Protein AF-A0A7S0A2D9-F1 (afdb_monomer_lite)

Structure (mmCIF, N/CA/C/O backbone):
data_AF-A0A7S0A2D9-F1
#
_entry.id   AF-A0A7S0A2D9-F1
#
loop_
_atom_site.group_PDB
_atom_site.id
_atom_site.type_symbol
_atom_site.label_atom_id
_atom_site.label_alt_id
_atom_site.label_comp_id
_atom_site.label_asym_id
_atom_site.label_entity_id
_atom_site.label_seq_id
_atom_site.pdbx_PDB_ins_code
_atom_site.Cartn_x
_atom_site.Cartn_y
_atom_site.Cartn_z
_atom_site.occupancy
_atom_site.B_iso_or_equiv
_atom_site.auth_seq_id
_atom_site.auth_comp_id
_atom_site.auth_asym_id
_atom_site.auth_atom_id
_atom_site.pdbx_PDB_model_num
ATOM 1 N N . MET A 1 1 ? -9.830 28.538 -28.728 1.00 51.38 1 MET A N 1
ATOM 2 C CA . MET A 1 1 ? -8.438 29.056 -28.692 1.00 51.38 1 MET A CA 1
ATOM 3 C C . MET A 1 1 ? -7.432 28.242 -29.522 1.00 51.38 1 MET A C 1
ATOM 5 O O . MET A 1 1 ? -6.612 28.845 -30.195 1.00 51.38 1 MET A O 1
ATOM 9 N N . LYS A 1 2 ? -7.483 26.897 -29.546 1.00 51.38 2 LYS A N 1
ATOM 10 C CA . LYS A 1 2 ? -6.512 26.068 -30.304 1.00 51.38 2 LYS A CA 1
ATOM 11 C C . LYS A 1 2 ? -6.601 26.202 -31.841 1.00 51.38 2 LYS A C 1
ATOM 13 O O . LYS A 1 2 ? -5.569 26.161 -32.504 1.00 51.38 2 LYS A O 1
ATOM 18 N N . LEU A 1 3 ? -7.796 26.431 -32.403 1.00 51.38 3 LEU A N 1
ATOM 19 C CA . LEU A 1 3 ? -7.974 26.603 -33.857 1.00 51.38 3 LEU A CA 1
ATOM 20 C C . LEU A 1 3 ? -7.351 27.898 -34.403 1.00 51.38 3 LEU A C 1
ATOM 22 O O . LEU A 1 3 ? -6.743 27.871 -35.469 1.00 51.38 3 LEU A O 1
ATOM 26 N N . SER A 1 4 ? -7.456 29.019 -33.681 1.00 69.75 4 SER A N 1
ATOM 27 C CA . SER A 1 4 ? -6.929 30.304 -34.163 1.00 69.75 4 SER A CA 1
ATOM 28 C C . SER A 1 4 ? -5.400 30.325 -34.200 1.00 69.75 4 SER A C 1
ATOM 30 O O . SER A 1 4 ? -4.817 30.925 -35.101 1.00 69.75 4 SER A O 1
ATOM 32 N N . LEU A 1 5 ? -4.745 29.622 -33.271 1.00 70.69 5 LEU A N 1
ATOM 33 C CA . LEU A 1 5 ? -3.291 29.473 -33.253 1.00 70.69 5 LEU A CA 1
ATOM 34 C C . LEU A 1 5 ? -2.798 28.545 -34.376 1.00 70.69 5 LEU A C 1
ATOM 36 O O . LEU A 1 5 ? -1.844 28.883 -35.074 1.00 70.69 5 LEU A O 1
ATOM 40 N N . ALA A 1 6 ? -3.482 27.416 -34.602 1.00 66.06 6 ALA A N 1
ATOM 41 C CA . ALA A 1 6 ? -3.172 26.506 -35.706 1.00 66.06 6 ALA A CA 1
ATOM 42 C C . ALA A 1 6 ? -3.332 27.191 -37.075 1.00 66.06 6 ALA A C 1
ATOM 44 O O . ALA A 1 6 ? -2.471 27.050 -37.941 1.00 66.06 6 ALA A O 1
ATOM 45 N N . MET A 1 7 ? -4.386 27.995 -37.239 1.00 72.00 7 MET A N 1
ATOM 46 C CA . MET A 1 7 ? -4.641 28.755 -38.462 1.00 72.00 7 MET A CA 1
ATOM 47 C C . MET A 1 7 ? -3.570 29.824 -38.710 1.00 72.00 7 MET A C 1
ATOM 49 O O . MET A 1 7 ? -3.044 29.911 -39.817 1.00 72.00 7 MET A O 1
ATOM 53 N N . LYS A 1 8 ? -3.176 30.589 -37.680 1.00 77.69 8 LYS A N 1
ATOM 54 C CA . LYS A 1 8 ? -2.092 31.583 -37.789 1.00 77.69 8 LYS A CA 1
ATOM 55 C C . LYS A 1 8 ? -0.748 30.942 -38.146 1.00 77.69 8 LYS A C 1
ATOM 57 O O . LYS A 1 8 ? -0.042 31.454 -39.011 1.00 77.69 8 LYS A O 1
ATOM 62 N N . ASN A 1 9 ? -0.413 29.807 -37.530 1.00 76.44 9 ASN A N 1
ATOM 63 C CA . ASN A 1 9 ? 0.825 29.092 -37.841 1.00 76.44 9 ASN A CA 1
ATOM 64 C C . ASN A 1 9 ? 0.812 28.513 -39.260 1.00 76.44 9 ASN A C 1
ATOM 66 O O . ASN A 1 9 ? 1.823 28.608 -39.954 1.00 76.44 9 ASN A O 1
ATOM 70 N N . TYR A 1 10 ? -0.318 27.971 -39.724 1.00 76.12 10 TYR A N 1
ATOM 71 C CA . TYR A 1 10 ? -0.452 27.473 -41.095 1.00 76.12 10 TYR A CA 1
ATOM 72 C C . TYR A 1 10 ? -0.322 28.596 -42.135 1.00 76.12 10 TYR A C 1
ATOM 74 O O . TYR A 1 10 ? 0.451 28.457 -43.085 1.00 76.12 10 TYR A O 1
ATOM 82 N N . LEU A 1 11 ? -0.991 29.733 -41.906 1.00 79.62 11 LEU A N 1
ATOM 83 C CA . LEU A 1 11 ? -0.919 30.918 -42.768 1.00 79.62 11 LEU A CA 1
ATOM 84 C C . LEU A 1 11 ? 0.508 31.468 -42.907 1.00 79.62 11 LEU A C 1
ATOM 86 O O . LEU A 1 11 ? 0.890 31.898 -43.991 1.00 79.62 11 LEU A O 1
ATOM 90 N N . ARG A 1 12 ? 1.314 31.416 -41.838 1.00 78.38 12 ARG A N 1
ATOM 91 C CA . ARG A 1 12 ? 2.698 31.916 -41.846 1.00 78.38 12 ARG A CA 1
ATOM 92 C C . ARG A 1 12 ? 3.710 30.947 -42.467 1.00 78.38 12 ARG A C 1
ATOM 94 O O . ARG A 1 12 ? 4.744 31.397 -42.943 1.00 78.38 12 ARG A O 1
ATOM 101 N N . THR A 1 13 ? 3.453 29.639 -42.421 1.00 73.38 13 THR A N 1
ATOM 102 C CA . THR A 1 13 ? 4.455 28.620 -42.790 1.00 73.38 13 THR A CA 1
ATOM 103 C C . THR A 1 13 ? 4.197 27.971 -44.146 1.00 73.38 13 THR A C 1
ATOM 105 O O . THR A 1 13 ? 5.096 27.942 -44.979 1.00 73.38 13 THR A O 1
ATOM 108 N N . TRP A 1 14 ? 2.985 27.464 -44.391 1.00 69.69 14 TRP A N 1
ATOM 109 C CA . TRP A 1 14 ? 2.713 26.570 -45.527 1.00 69.69 14 TRP A CA 1
ATOM 110 C C . TRP A 1 14 ? 1.596 27.043 -46.458 1.00 69.69 14 TRP A C 1
ATOM 112 O O . TRP A 1 14 ? 1.458 26.503 -47.553 1.00 69.69 14 TRP A O 1
ATOM 122 N N . PHE A 1 15 ? 0.836 28.071 -46.079 1.00 76.50 15 PHE A N 1
ATOM 123 C CA . PHE A 1 15 ? -0.252 28.582 -46.912 1.00 76.50 15 PHE A CA 1
ATOM 124 C C . PHE A 1 15 ? 0.220 29.158 -48.251 1.00 76.50 15 PHE A C 1
ATOM 126 O O . PHE A 1 15 ? -0.354 28.817 -49.279 1.00 76.50 15 PHE A O 1
ATOM 133 N N . LEU A 1 16 ? 1.272 29.985 -48.266 1.00 75.06 16 LEU A N 1
ATOM 134 C CA . LEU A 1 16 ? 1.784 30.581 -49.508 1.00 75.06 16 LEU A CA 1
ATOM 135 C C . LEU A 1 16 ? 2.270 29.520 -50.519 1.00 75.06 16 LEU A C 1
ATOM 137 O O . LEU A 1 16 ? 1.824 29.575 -51.665 1.00 75.06 16 LEU A O 1
ATOM 141 N N . PRO A 1 17 ? 3.088 28.517 -50.126 1.00 68.25 17 PRO A N 1
ATOM 142 C CA . PRO A 1 17 ? 3.429 27.396 -51.004 1.00 68.25 17 PRO A CA 1
ATOM 143 C C . PRO A 1 17 ? 2.206 26.621 -51.506 1.00 68.25 17 PRO A C 1
ATOM 145 O O . PRO A 1 17 ? 2.132 26.281 -52.684 1.00 68.25 17 PRO A O 1
ATOM 148 N N . ASP A 1 18 ? 1.237 26.342 -50.630 1.00 67.38 18 ASP A N 1
ATOM 149 C CA . ASP A 1 18 ? 0.059 25.540 -50.974 1.00 67.38 18 ASP A CA 1
ATOM 150 C C . ASP A 1 18 ? -0.881 26.267 -51.934 1.00 67.38 18 ASP A C 1
ATOM 152 O O . ASP A 1 18 ? -1.387 25.666 -52.883 1.00 67.38 18 ASP A O 1
ATOM 156 N N . MET A 1 19 ? -1.089 27.561 -51.703 1.00 75.00 19 MET A N 1
ATOM 157 C CA . MET A 1 19 ? -1.889 28.420 -52.560 1.00 75.00 19 MET A CA 1
ATOM 158 C C . MET A 1 19 ? -1.232 28.565 -53.930 1.00 75.00 19 MET A C 1
ATOM 160 O O . MET A 1 19 ? -1.907 28.324 -54.923 1.00 75.00 19 MET A O 1
ATOM 164 N N . ALA A 1 20 ? 0.076 28.847 -53.986 1.00 69.88 20 ALA A N 1
ATOM 165 C CA . ALA A 1 20 ? 0.826 28.940 -55.241 1.00 69.88 20 ALA A CA 1
ATOM 166 C C . ALA A 1 20 ? 0.713 27.654 -56.076 1.00 69.88 20 ALA A C 1
ATOM 168 O O . ALA A 1 20 ? 0.587 27.683 -57.298 1.00 69.88 20 ALA A O 1
ATOM 169 N N . LEU A 1 21 ? 0.707 26.504 -55.407 1.00 65.75 21 LEU A N 1
ATOM 170 C CA . LEU A 1 21 ? 0.642 25.211 -56.065 1.00 65.75 21 LEU A CA 1
ATOM 171 C C . LEU A 1 21 ? -0.762 24.901 -56.603 1.00 65.75 21 LEU A C 1
ATOM 173 O O . LEU A 1 21 ? -0.900 24.390 -57.714 1.00 65.75 21 LEU A O 1
ATOM 177 N N . VAL A 1 22 ? -1.809 25.242 -55.846 1.00 71.81 22 VAL A N 1
ATOM 178 C CA . VAL A 1 22 ? -3.198 25.139 -56.316 1.00 71.81 22 VAL A CA 1
ATOM 179 C C . VAL A 1 22 ? -3.440 26.113 -57.468 1.00 71.81 22 VAL A C 1
ATOM 181 O O . VAL A 1 22 ? -4.000 25.709 -58.481 1.00 71.81 22 VAL A O 1
ATOM 184 N N . THR A 1 23 ? -2.967 27.358 -57.377 1.00 69.56 23 THR A N 1
ATOM 185 C CA . THR A 1 23 ? -3.112 28.333 -58.466 1.00 69.56 23 THR A CA 1
ATOM 186 C C . THR A 1 23 ? -2.388 27.879 -59.729 1.00 69.56 23 THR A C 1
ATOM 188 O O . THR A 1 23 ? -2.960 27.997 -60.804 1.00 69.56 23 THR A O 1
ATOM 191 N N . CYS A 1 24 ? -1.199 27.275 -59.621 1.00 63.91 24 CYS A N 1
ATOM 192 C CA . CYS A 1 24 ? -0.509 26.675 -60.766 1.00 63.91 24 CYS A CA 1
ATOM 193 C C . CYS A 1 24 ? -1.324 25.538 -61.406 1.00 63.91 24 CYS A C 1
ATOM 195 O O . CYS A 1 24 ? -1.458 25.500 -62.625 1.00 63.91 24 CYS A O 1
ATOM 197 N N . ASP A 1 25 ? -1.931 24.644 -60.618 1.00 62.19 25 ASP A N 1
ATOM 198 C CA . ASP A 1 25 ? -2.780 23.577 -61.169 1.00 62.19 25 ASP A CA 1
ATOM 199 C C . ASP A 1 25 ? -4.029 24.132 -61.880 1.00 62.19 25 ASP A C 1
ATOM 201 O O . ASP A 1 25 ? -4.354 23.693 -62.985 1.00 62.19 25 ASP A O 1
ATOM 205 N N . TRP A 1 26 ? -4.696 25.141 -61.314 1.00 67.81 26 TRP A N 1
ATOM 206 C CA . TRP A 1 26 ? -5.829 25.801 -61.974 1.00 67.81 26 TRP A CA 1
ATOM 207 C C . TRP A 1 26 ? -5.400 26.570 -63.230 1.00 67.81 26 TRP A C 1
ATOM 209 O O . TRP A 1 26 ? -6.086 26.498 -64.247 1.00 67.81 26 TRP A O 1
ATOM 219 N N . MET A 1 27 ? -4.235 27.226 -63.210 1.00 61.97 27 MET A N 1
ATOM 220 C CA . MET A 1 27 ? -3.659 27.879 -64.390 1.00 61.97 27 MET A CA 1
ATOM 221 C C . MET A 1 27 ? -3.319 26.866 -65.489 1.00 61.97 27 MET A C 1
ATOM 223 O O . MET A 1 27 ? -3.575 27.158 -66.655 1.00 61.97 27 MET A O 1
ATOM 227 N N . THR A 1 28 ? -2.834 25.658 -65.159 1.00 61.50 28 THR A N 1
ATOM 228 C CA . THR A 1 28 ? -2.649 24.584 -66.159 1.00 61.50 28 THR A CA 1
ATOM 229 C C . THR A 1 28 ? -3.964 24.077 -66.747 1.00 61.50 28 THR A C 1
ATOM 231 O O . THR A 1 28 ? -3.992 23.706 -67.916 1.00 61.50 28 THR A O 1
ATOM 234 N N . ALA A 1 29 ? -5.047 24.057 -65.964 1.00 62.94 29 ALA A N 1
ATOM 235 C CA . ALA A 1 29 ? -6.363 23.627 -66.435 1.00 62.94 29 ALA A CA 1
ATOM 236 C C . ALA A 1 29 ? -7.043 24.689 -67.320 1.00 62.94 29 ALA A C 1
ATOM 238 O O . ALA A 1 29 ? -7.790 24.338 -68.228 1.00 62.94 29 ALA A O 1
ATOM 239 N N . TRP A 1 30 ? -6.773 25.974 -67.065 1.00 64.81 30 TRP A N 1
ATOM 240 C CA . TRP A 1 30 ? -7.336 27.102 -67.815 1.00 64.81 30 TRP A CA 1
ATOM 241 C C . TRP A 1 30 ? -6.534 27.496 -69.063 1.00 64.81 30 TRP A C 1
ATOM 243 O O . TRP A 1 30 ? -7.117 27.978 -70.032 1.00 64.81 30 TRP A O 1
ATOM 253 N N . THR A 1 31 ? -5.212 27.296 -69.082 1.00 57.41 31 THR A N 1
ATOM 254 C CA . THR A 1 31 ? -4.383 27.623 -70.255 1.00 57.41 31 THR A CA 1
ATOM 255 C C . THR A 1 31 ? -4.416 26.496 -71.289 1.00 57.41 31 THR A C 1
ATOM 257 O O . THR A 1 31 ? -3.586 25.588 -71.310 1.00 57.41 31 THR A O 1
ATOM 260 N N . LEU A 1 32 ? -5.386 26.568 -72.202 1.00 55.56 32 LEU A N 1
ATOM 261 C CA . LEU A 1 32 ? -5.372 25.781 -73.431 1.00 55.56 32 LEU A CA 1
ATOM 262 C C . LEU A 1 32 ? -4.235 26.261 -74.366 1.00 55.56 32 LEU A C 1
ATOM 264 O O . LEU A 1 32 ? -4.293 27.334 -74.953 1.00 55.56 32 LEU A O 1
ATOM 268 N N . ARG A 1 33 ? -3.245 25.374 -74.535 1.00 54.00 33 ARG A N 1
ATOM 269 C CA . ARG A 1 33 ? -2.513 25.021 -75.775 1.00 54.00 33 ARG A CA 1
ATOM 270 C C . ARG A 1 33 ? -1.188 25.688 -76.207 1.00 54.00 33 ARG A C 1
ATOM 272 O O . ARG A 1 33 ? -0.444 24.958 -76.854 1.00 54.00 33 ARG A O 1
ATOM 279 N N . ASP A 1 34 ? -0.780 26.900 -75.815 1.00 50.78 34 ASP A N 1
ATOM 280 C CA . ASP A 1 34 ? 0.318 27.562 -76.580 1.00 50.78 34 ASP A CA 1
ATOM 281 C C . ASP A 1 34 ? 1.707 27.770 -75.938 1.00 50.78 34 ASP A C 1
ATOM 283 O O . ASP A 1 34 ? 2.624 28.206 -76.633 1.00 50.78 34 ASP A O 1
ATOM 287 N N . SER A 1 35 ? 1.975 27.384 -74.683 1.00 56.16 35 SER A N 1
ATOM 288 C CA . SER A 1 35 ? 3.351 27.480 -74.145 1.00 56.16 35 SER A CA 1
ATOM 289 C C . SER A 1 35 ? 3.836 26.215 -73.426 1.00 56.16 35 SER A C 1
ATOM 291 O O . SER A 1 35 ? 3.585 25.961 -72.248 1.00 56.16 35 SER A O 1
ATOM 293 N N . ARG A 1 36 ? 4.615 25.400 -74.155 1.00 55.72 36 ARG A N 1
ATOM 294 C CA . ARG A 1 36 ? 5.212 24.148 -73.645 1.00 55.72 36 ARG A CA 1
ATOM 295 C C . ARG A 1 36 ? 6.112 24.360 -72.414 1.00 55.72 36 ARG A C 1
ATOM 297 O O . ARG A 1 36 ? 6.131 23.497 -71.541 1.00 55.72 36 ARG A O 1
ATOM 304 N N . TRP A 1 37 ? 6.789 25.506 -72.302 1.00 54.91 37 TRP A N 1
ATOM 305 C CA . TRP A 1 37 ? 7.705 25.822 -71.194 1.00 54.91 37 TRP A CA 1
ATOM 306 C C . TRP A 1 37 ? 6.982 26.121 -69.867 1.00 54.91 37 TRP A C 1
ATOM 308 O O . TRP A 1 37 ? 7.445 25.702 -68.805 1.00 54.91 37 TRP A O 1
ATOM 318 N N . VAL A 1 38 ? 5.805 26.761 -69.910 1.00 56.94 38 VAL A N 1
ATOM 319 C CA . VAL A 1 38 ? 5.016 27.080 -68.705 1.00 56.94 38 VAL A CA 1
ATOM 320 C C . VAL A 1 38 ? 4.383 25.806 -68.130 1.00 56.94 38 VAL A C 1
ATOM 322 O O . VAL A 1 38 ? 4.429 25.572 -66.922 1.00 56.94 38 VAL A O 1
ATOM 325 N N . VAL A 1 39 ? 3.882 24.913 -68.992 1.00 59.97 39 VAL A N 1
ATOM 326 C CA . VAL A 1 39 ? 3.353 23.599 -68.578 1.00 59.97 39 VAL A CA 1
ATOM 327 C C . VAL A 1 39 ? 4.446 22.716 -67.949 1.00 59.97 39 VAL A C 1
ATOM 329 O O . VAL A 1 39 ? 4.166 21.969 -67.011 1.00 59.97 39 VAL A O 1
ATOM 332 N N . GLN A 1 40 ? 5.696 22.811 -68.417 1.00 57.78 40 GLN A N 1
ATOM 333 C CA . GLN A 1 40 ? 6.838 22.059 -67.876 1.00 57.78 40 GLN A CA 1
ATOM 334 C C . GLN A 1 40 ? 7.316 22.598 -66.517 1.00 57.78 40 GLN A C 1
ATOM 336 O O . GLN A 1 40 ? 7.466 21.812 -65.579 1.00 57.78 40 GLN A O 1
ATOM 341 N N . GLY A 1 41 ? 7.458 23.920 -66.358 1.00 57.59 41 GLY A N 1
ATOM 342 C CA . GLY A 1 41 ? 7.797 24.540 -65.067 1.00 57.59 41 GLY A CA 1
ATOM 343 C C . GLY A 1 41 ? 6.757 24.259 -63.971 1.00 57.59 41 GLY A C 1
ATOM 344 O O . GLY A 1 41 ? 7.106 23.989 -62.821 1.00 57.59 41 GLY A O 1
ATOM 345 N N . MET A 1 42 ? 5.470 24.203 -64.335 1.00 57.25 42 MET A N 1
ATOM 346 C CA . MET A 1 42 ? 4.386 23.871 -63.400 1.00 57.25 42 MET A CA 1
ATOM 347 C C . MET A 1 42 ? 4.338 22.376 -63.013 1.00 57.25 42 MET A C 1
ATOM 349 O O . MET A 1 42 ? 3.874 22.041 -61.922 1.00 57.25 42 MET A O 1
ATOM 353 N N . ARG A 1 43 ? 4.877 21.454 -63.829 1.00 60.12 43 ARG A N 1
ATOM 354 C CA . ARG A 1 43 ? 5.031 20.030 -63.453 1.00 60.12 43 ARG A CA 1
ATOM 355 C C . ARG A 1 43 ? 6.150 19.813 -62.433 1.00 60.12 43 ARG A C 1
ATOM 357 O O . ARG A 1 43 ? 5.979 18.986 -61.540 1.00 60.12 43 ARG A O 1
ATOM 364 N N . VAL A 1 44 ? 7.231 20.595 -62.494 1.00 59.50 44 VAL A N 1
ATOM 365 C CA . VAL A 1 44 ? 8.301 20.592 -61.475 1.00 59.50 44 VAL A CA 1
ATOM 366 C C . VAL A 1 44 ? 7.759 21.025 -60.105 1.00 59.50 44 VAL A C 1
ATOM 368 O O . VAL A 1 44 ? 8.128 20.436 -59.090 1.00 59.50 44 VAL A O 1
ATOM 371 N N . MET A 1 45 ? 6.782 21.941 -60.045 1.00 58.47 45 MET A N 1
ATOM 372 C CA . MET A 1 45 ? 6.099 22.272 -58.782 1.00 58.47 45 MET A CA 1
ATOM 373 C C . MET A 1 45 ? 5.350 21.082 -58.154 1.00 58.47 45 MET A C 1
ATOM 375 O O . MET A 1 45 ? 5.165 21.052 -56.939 1.00 58.47 45 MET A O 1
ATOM 379 N N . ARG A 1 46 ? 4.980 20.037 -58.909 1.00 62.81 46 ARG A N 1
ATOM 380 C CA . ARG A 1 46 ? 4.393 18.814 -58.324 1.00 62.81 46 ARG A CA 1
ATOM 381 C C . ARG A 1 46 ? 5.412 18.002 -57.517 1.00 62.81 46 ARG A C 1
ATOM 383 O O . ARG A 1 46 ? 5.007 17.301 -56.594 1.00 62.81 46 ARG A O 1
ATOM 390 N N . LEU A 1 47 ? 6.715 18.159 -57.762 1.00 61.16 47 LEU A N 1
ATOM 391 C CA . LEU A 1 47 ? 7.768 17.579 -56.916 1.00 61.16 47 LEU A CA 1
ATOM 392 C C . LEU A 1 47 ? 7.820 18.250 -55.531 1.00 61.16 47 LEU A C 1
ATOM 394 O O . LEU A 1 47 ? 8.086 17.580 -54.532 1.00 61.16 47 LEU A O 1
ATOM 398 N N . VAL A 1 48 ? 7.438 19.532 -55.439 1.00 64.19 48 VAL A N 1
ATOM 399 C CA . VAL A 1 48 ? 7.272 20.253 -54.161 1.00 64.19 48 VAL A CA 1
ATOM 400 C C . VAL A 1 48 ? 6.129 19.651 -53.330 1.00 64.19 48 VAL A C 1
ATOM 402 O O . VAL A 1 48 ? 6.241 19.576 -52.103 1.00 64.19 48 VAL A O 1
ATOM 405 N N . ARG A 1 49 ? 5.071 19.107 -53.967 1.00 64.19 49 ARG A N 1
ATOM 406 C CA . ARG A 1 49 ? 4.071 18.285 -53.248 1.00 64.19 49 ARG A CA 1
ATOM 407 C C . ARG A 1 49 ? 4.720 17.062 -52.606 1.00 64.19 49 ARG A C 1
ATOM 409 O O . ARG A 1 49 ? 4.400 16.770 -51.460 1.00 64.19 49 ARG A O 1
ATOM 416 N N . GLY A 1 50 ? 5.624 16.375 -53.308 1.00 65.19 50 GLY A N 1
ATOM 417 C CA . GLY A 1 50 ? 6.365 15.225 -52.776 1.00 65.19 50 GLY A CA 1
ATOM 418 C C . GLY A 1 50 ? 7.134 15.576 -51.500 1.00 65.19 50 GLY A C 1
ATOM 419 O O . GLY A 1 50 ? 6.932 14.937 -50.470 1.00 65.19 50 GLY A O 1
ATOM 420 N N . GLY A 1 51 ? 7.899 16.673 -51.524 1.00 66.00 51 GLY A N 1
ATOM 421 C CA . GLY A 1 51 ? 8.607 17.188 -50.345 1.00 66.00 51 GLY A CA 1
ATOM 422 C C . GLY A 1 51 ? 7.677 17.526 -49.169 1.00 66.00 51 GLY A C 1
ATOM 423 O O . GLY A 1 51 ? 7.961 17.169 -48.025 1.00 66.00 51 GLY A O 1
ATOM 424 N N . ARG A 1 52 ? 6.504 18.125 -49.431 1.00 68.31 52 ARG A N 1
ATOM 425 C CA . ARG A 1 52 ? 5.476 18.372 -48.399 1.00 68.31 52 ARG A CA 1
ATOM 426 C C . ARG A 1 52 ? 4.945 17.077 -47.782 1.00 68.31 52 ARG A C 1
ATOM 428 O O . ARG A 1 52 ? 4.731 17.023 -46.569 1.00 68.31 52 ARG A O 1
ATOM 435 N N . GLN A 1 53 ? 4.700 16.045 -48.590 1.00 69.00 53 GLN A N 1
ATOM 436 C CA . GLN A 1 53 ? 4.226 14.764 -48.066 1.00 69.00 53 GLN A CA 1
ATOM 437 C C . GLN A 1 53 ? 5.295 14.092 -47.202 1.00 69.00 53 GLN A C 1
ATOM 439 O O . GLN A 1 53 ? 4.945 13.551 -46.161 1.00 69.00 53 GLN A O 1
ATOM 444 N N . VAL A 1 54 ? 6.583 14.218 -47.541 1.00 67.25 54 VAL A N 1
ATOM 445 C CA . VAL A 1 54 ? 7.689 13.740 -46.691 1.00 67.25 54 VAL A CA 1
ATOM 446 C C . VAL A 1 54 ? 7.692 14.448 -45.332 1.00 67.25 54 VAL A C 1
ATOM 448 O O . VAL A 1 54 ? 7.770 13.783 -44.303 1.00 67.25 54 VAL A O 1
ATOM 451 N N . VAL A 1 55 ? 7.507 15.774 -45.291 1.00 71.19 55 VAL A N 1
ATOM 452 C CA . VAL A 1 55 ? 7.406 16.530 -44.023 1.00 71.19 55 VAL A CA 1
ATOM 453 C C . VAL A 1 55 ? 6.191 16.085 -43.198 1.00 71.19 55 VAL A C 1
ATOM 455 O O . VAL A 1 55 ? 6.289 15.901 -41.984 1.00 71.19 55 VAL A O 1
ATOM 458 N N . ARG A 1 56 ? 5.038 15.853 -43.836 1.00 72.00 56 ARG A N 1
ATOM 459 C CA . ARG A 1 56 ? 3.842 15.331 -43.154 1.00 72.00 56 ARG A CA 1
ATOM 460 C C . ARG A 1 56 ? 4.060 13.922 -42.617 1.00 72.00 56 ARG A C 1
ATOM 462 O O . ARG A 1 56 ? 3.763 13.681 -41.449 1.00 72.00 56 ARG A O 1
ATOM 469 N N . VAL A 1 57 ? 4.611 13.021 -43.428 1.00 72.00 57 VAL A N 1
ATOM 470 C CA . VAL A 1 57 ? 4.975 11.659 -43.018 1.00 72.00 57 VAL A CA 1
ATOM 471 C C . VAL A 1 57 ? 5.939 11.715 -41.839 1.00 72.00 57 VAL A C 1
ATOM 473 O O . VAL A 1 57 ? 5.709 11.032 -40.850 1.00 72.00 57 VAL A O 1
ATOM 476 N N . TRP A 1 58 ? 6.928 12.607 -41.861 1.00 73.88 58 TRP A N 1
ATOM 477 C CA . TRP A 1 58 ? 7.840 12.807 -40.739 1.00 73.88 58 TRP A CA 1
ATOM 478 C C . TRP A 1 58 ? 7.104 13.219 -39.453 1.00 73.88 58 TRP A C 1
ATOM 480 O O . TRP A 1 58 ? 7.311 12.608 -38.405 1.00 73.88 58 TRP A O 1
ATOM 490 N N . THR A 1 59 ? 6.163 14.170 -39.515 1.00 74.44 59 THR A N 1
ATOM 491 C CA . THR A 1 59 ? 5.351 14.537 -38.334 1.00 74.44 59 THR A CA 1
ATOM 492 C C . THR A 1 59 ? 4.431 13.411 -37.847 1.00 74.44 59 THR A C 1
ATOM 494 O O . THR A 1 59 ? 4.180 13.299 -36.646 1.00 74.44 59 THR A O 1
ATOM 497 N N . LEU A 1 60 ? 3.934 12.562 -38.751 1.00 75.19 60 LEU A N 1
ATOM 498 C CA . LEU A 1 60 ? 3.128 11.387 -38.410 1.00 75.19 60 LEU A CA 1
ATOM 499 C C . LEU A 1 60 ? 3.982 10.299 -37.755 1.00 75.19 60 LEU A C 1
ATOM 501 O O . LEU A 1 60 ? 3.561 9.725 -36.756 1.00 75.19 60 LEU A O 1
ATOM 505 N N . VAL A 1 61 ? 5.201 10.077 -38.252 1.00 76.31 61 VAL A N 1
ATOM 506 C CA . VAL A 1 61 ? 6.181 9.159 -37.660 1.00 76.31 61 VAL A CA 1
ATOM 507 C C . VAL A 1 61 ? 6.533 9.596 -36.238 1.00 76.31 61 VAL A C 1
ATOM 509 O O . VAL A 1 61 ? 6.527 8.759 -35.343 1.00 76.31 61 VAL A O 1
ATOM 512 N N . GLN A 1 62 ? 6.748 10.892 -35.982 1.00 76.56 62 GLN A N 1
ATOM 513 C CA . GLN A 1 62 ? 7.000 11.390 -34.618 1.00 76.56 62 GLN A CA 1
ATOM 514 C C . GLN A 1 62 ? 5.831 11.102 -33.664 1.00 76.56 62 GLN A C 1
ATOM 516 O O . GLN A 1 62 ? 6.040 10.681 -32.528 1.00 76.56 62 GLN A O 1
ATOM 521 N N . LYS A 1 63 ? 4.587 11.256 -34.131 1.00 74.81 63 LYS A N 1
ATOM 522 C CA . LYS A 1 63 ? 3.397 10.913 -33.337 1.00 74.81 63 LYS A CA 1
ATOM 523 C C . LYS A 1 63 ? 3.266 9.406 -33.110 1.00 74.81 63 LYS A C 1
ATOM 525 O O . LYS A 1 63 ? 2.987 8.989 -31.993 1.00 74.81 63 LYS A O 1
ATOM 530 N N . ALA A 1 64 ? 3.498 8.591 -34.139 1.00 69.75 64 ALA A N 1
ATOM 531 C CA . ALA A 1 64 ? 3.483 7.134 -34.027 1.00 69.75 64 ALA A CA 1
ATOM 532 C C . ALA A 1 64 ? 4.557 6.629 -33.050 1.00 69.75 64 ALA A C 1
ATOM 534 O O . ALA A 1 64 ? 4.282 5.749 -32.240 1.00 69.75 64 ALA A O 1
ATOM 535 N N . ARG A 1 65 ? 5.748 7.243 -33.055 1.00 75.38 65 ARG A N 1
ATOM 536 C CA . ARG A 1 65 ? 6.828 6.926 -32.113 1.00 75.38 65 ARG A CA 1
ATOM 537 C C . ARG A 1 65 ? 6.449 7.187 -30.654 1.00 75.38 65 ARG A C 1
ATOM 539 O O . ARG A 1 65 ? 6.863 6.436 -29.787 1.00 75.38 65 ARG A O 1
ATOM 546 N N . LEU A 1 66 ? 5.644 8.210 -30.378 1.00 71.50 66 LEU A N 1
ATOM 547 C CA . LEU A 1 66 ? 5.159 8.481 -29.020 1.00 71.50 66 LEU A CA 1
ATOM 548 C C . LEU A 1 66 ? 4.078 7.487 -28.565 1.00 71.50 66 LEU A C 1
ATOM 550 O O . LEU A 1 66 ? 3.944 7.239 -27.371 1.00 71.50 66 LEU A O 1
ATOM 554 N N . MET A 1 67 ? 3.308 6.923 -29.500 1.00 70.06 67 MET A N 1
ATOM 555 C CA . MET A 1 67 ? 2.250 5.952 -29.191 1.00 70.06 67 MET A CA 1
ATOM 556 C C . MET A 1 67 ? 2.783 4.523 -29.034 1.00 70.06 67 MET A C 1
ATOM 558 O O . MET A 1 67 ? 2.229 3.738 -28.269 1.00 70.06 67 MET A O 1
ATOM 562 N N . ILE A 1 68 ? 3.851 4.172 -29.751 1.00 73.62 68 ILE A N 1
ATOM 563 C CA . ILE A 1 68 ? 4.384 2.810 -29.784 1.00 73.62 68 ILE A CA 1
ATOM 564 C C . ILE A 1 68 ? 5.581 2.717 -28.845 1.00 73.62 68 ILE A C 1
ATOM 566 O O . ILE A 1 68 ? 6.638 3.248 -29.138 1.00 73.62 68 ILE A O 1
ATOM 570 N N . GLN A 1 69 ? 5.439 2.003 -27.729 1.00 63.97 69 GLN A N 1
ATOM 571 C CA . GLN A 1 69 ? 6.507 1.885 -26.724 1.00 63.97 69 GLN A CA 1
ATOM 572 C C . GLN A 1 69 ? 7.576 0.831 -27.074 1.00 63.97 69 GLN A C 1
ATOM 574 O O . GLN A 1 69 ? 8.646 0.782 -26.461 1.00 63.97 69 GLN A O 1
ATOM 579 N N . MET A 1 70 ? 7.305 -0.047 -28.048 1.00 71.44 70 MET A N 1
ATOM 580 C CA . MET A 1 70 ? 8.216 -1.136 -28.401 1.00 71.44 70 MET A CA 1
ATOM 581 C C . MET A 1 70 ? 9.409 -0.641 -29.223 1.00 71.44 70 MET A C 1
ATOM 583 O O . MET A 1 70 ? 9.288 -0.290 -30.396 1.00 71.44 70 MET A O 1
ATOM 587 N N . LYS A 1 71 ? 10.605 -0.731 -28.635 1.00 68.31 71 LYS A N 1
ATOM 588 C CA . LYS A 1 71 ? 11.863 -0.273 -29.249 1.00 68.31 71 LYS A CA 1
ATOM 589 C C . LYS A 1 71 ? 12.223 -0.996 -30.557 1.00 68.31 71 LYS A C 1
ATOM 591 O O . LYS A 1 71 ? 12.825 -0.380 -31.430 1.00 68.31 71 LYS A O 1
ATOM 596 N N . ALA A 1 72 ? 11.850 -2.270 -30.709 1.00 69.62 72 ALA A N 1
ATOM 597 C CA . ALA A 1 72 ? 12.070 -3.027 -31.947 1.00 69.62 72 ALA A CA 1
ATOM 598 C C . ALA A 1 72 ? 11.254 -2.462 -33.123 1.00 69.62 72 ALA A C 1
ATOM 600 O O . ALA A 1 72 ? 11.736 -2.421 -34.251 1.00 69.62 72 ALA A O 1
ATOM 601 N N . PHE A 1 73 ? 10.049 -1.957 -32.849 1.00 76.00 73 PHE A N 1
ATOM 602 C CA . PHE A 1 73 ? 9.192 -1.366 -33.871 1.00 76.00 73 PHE A CA 1
ATOM 603 C C . PHE A 1 73 ? 9.751 -0.035 -34.384 1.00 76.00 73 PHE A C 1
ATOM 605 O O . PHE A 1 73 ? 9.681 0.239 -35.578 1.00 76.00 73 PHE A O 1
ATOM 612 N N . HIS A 1 74 ? 10.382 0.765 -33.516 1.00 76.56 74 HIS A N 1
ATOM 613 C CA . HIS A 1 74 ? 11.074 1.983 -33.949 1.00 76.56 74 HIS A CA 1
ATOM 614 C C . HIS A 1 74 ? 12.192 1.694 -34.956 1.00 76.56 74 HIS A C 1
ATOM 616 O O . HIS A 1 74 ? 12.288 2.397 -35.954 1.00 76.56 74 HIS A O 1
ATOM 622 N N . LEU A 1 75 ? 12.981 0.632 -34.747 1.00 77.69 75 LEU A N 1
ATOM 623 C CA . LEU A 1 75 ? 14.047 0.246 -35.678 1.00 77.69 75 LEU A CA 1
ATOM 624 C C . LEU A 1 75 ? 13.488 -0.108 -37.067 1.00 77.69 75 LEU A C 1
ATOM 626 O O . LEU A 1 75 ? 14.017 0.339 -38.082 1.00 77.69 75 LEU A O 1
ATOM 630 N N . VAL A 1 76 ? 12.390 -0.870 -37.115 1.00 80.88 76 VAL A N 1
ATOM 631 C CA . VAL A 1 76 ? 11.721 -1.229 -38.377 1.00 80.88 76 VAL A CA 1
ATOM 632 C C . VAL A 1 76 ? 11.148 0.009 -39.069 1.00 80.88 76 VAL A C 1
ATOM 634 O O . VAL A 1 76 ? 11.300 0.153 -40.280 1.00 80.88 76 VAL A O 1
ATOM 637 N N . MET A 1 77 ? 10.533 0.929 -38.316 1.00 80.50 77 MET A N 1
ATOM 638 C CA . MET A 1 77 ? 10.037 2.196 -38.864 1.00 80.50 77 MET A CA 1
ATOM 639 C C . MET A 1 77 ? 11.155 3.046 -39.474 1.00 80.50 77 MET A C 1
ATOM 641 O O . MET A 1 77 ? 10.947 3.649 -40.526 1.00 80.50 77 MET A O 1
ATOM 645 N N . ASP A 1 78 ? 12.323 3.092 -38.834 1.00 77.50 78 ASP A N 1
ATOM 646 C CA . ASP A 1 78 ? 13.463 3.883 -39.300 1.00 77.50 78 ASP A CA 1
ATOM 647 C C . ASP A 1 78 ? 14.028 3.327 -40.610 1.00 77.50 78 ASP A C 1
ATOM 649 O O . ASP A 1 78 ? 14.258 4.089 -41.550 1.00 77.50 78 ASP A O 1
ATOM 653 N N . ILE A 1 79 ? 14.152 2.000 -40.714 1.00 82.31 79 ILE A N 1
ATOM 654 C CA . ILE A 1 79 ? 14.554 1.323 -41.955 1.00 82.31 79 ILE A CA 1
ATOM 655 C C . ILE A 1 79 ? 13.508 1.540 -43.060 1.00 82.31 79 ILE A C 1
ATOM 657 O O . ILE A 1 79 ? 13.862 1.886 -44.186 1.00 82.31 79 ILE A O 1
ATOM 661 N N . ALA A 1 80 ? 12.216 1.386 -42.757 1.00 82.19 80 ALA A N 1
ATOM 662 C CA . ALA A 1 80 ? 11.149 1.562 -43.741 1.00 82.19 80 ALA A CA 1
ATOM 663 C C . ALA A 1 80 ? 11.078 3.004 -44.275 1.00 82.19 80 ALA A C 1
ATOM 665 O O . ALA A 1 80 ? 10.924 3.214 -45.478 1.00 82.19 80 ALA A O 1
ATOM 666 N N . LEU A 1 81 ? 11.233 4.005 -43.401 1.00 82.31 81 LEU A N 1
ATOM 667 C CA . LEU A 1 81 ? 11.271 5.411 -43.805 1.00 82.31 81 LEU A CA 1
ATOM 668 C C . LEU A 1 81 ? 12.486 5.703 -44.693 1.00 82.31 81 LEU A C 1
ATOM 670 O O . LEU A 1 81 ? 12.352 6.401 -45.696 1.00 82.31 81 LEU A O 1
ATOM 674 N N . LEU A 1 82 ? 13.650 5.148 -44.350 1.00 81.94 82 LEU A N 1
ATOM 675 C CA . LEU A 1 82 ? 14.869 5.282 -45.142 1.00 81.94 82 LEU A CA 1
ATOM 676 C C . LEU A 1 82 ? 14.691 4.706 -46.556 1.00 81.94 82 LEU A C 1
ATOM 678 O O . LEU A 1 82 ? 15.004 5.386 -47.532 1.00 81.94 82 LEU A O 1
ATOM 682 N N . LEU A 1 83 ? 14.101 3.511 -46.680 1.00 82.56 83 LEU A N 1
ATOM 683 C CA . LEU A 1 83 ? 13.778 2.892 -47.973 1.00 82.56 83 LEU A CA 1
ATOM 684 C C . LEU A 1 83 ? 12.793 3.734 -48.796 1.00 82.56 83 LEU A C 1
ATOM 686 O O . LEU A 1 83 ? 12.994 3.919 -49.995 1.00 82.56 83 LEU A O 1
ATOM 690 N N . LEU A 1 84 ? 11.759 4.299 -48.166 1.00 81.88 84 LEU A N 1
ATOM 691 C CA . LEU A 1 84 ? 10.797 5.173 -48.847 1.00 81.88 84 LEU A CA 1
ATOM 692 C C . LEU A 1 84 ? 11.444 6.457 -49.379 1.00 81.88 84 LEU A C 1
ATOM 694 O O . LEU A 1 84 ? 11.125 6.888 -50.487 1.00 81.88 84 LEU A O 1
ATOM 698 N N . VAL A 1 85 ? 12.366 7.058 -48.620 1.00 80.88 85 VAL A N 1
ATOM 699 C CA . VAL A 1 85 ? 13.123 8.235 -49.073 1.00 80.88 85 VAL A CA 1
ATOM 700 C C . VAL A 1 85 ? 14.003 7.881 -50.273 1.00 80.88 85 VAL A C 1
ATOM 702 O O . VAL A 1 85 ? 14.020 8.632 -51.245 1.00 80.88 85 VAL A O 1
ATOM 705 N N . ILE A 1 86 ? 14.677 6.728 -50.253 1.00 83.69 86 ILE A N 1
ATOM 706 C CA . ILE A 1 86 ? 15.508 6.254 -51.373 1.00 83.69 86 ILE A CA 1
ATOM 707 C C . ILE A 1 86 ? 14.668 6.027 -52.630 1.00 83.69 86 ILE A C 1
ATOM 709 O O . ILE A 1 86 ? 15.046 6.481 -53.709 1.00 83.69 86 ILE A O 1
ATOM 713 N N . LEU A 1 87 ? 13.519 5.358 -52.504 1.00 84.62 87 LEU A N 1
ATOM 714 C CA . LEU A 1 87 ? 12.601 5.138 -53.624 1.00 84.62 87 LEU A CA 1
ATOM 715 C C . LEU A 1 87 ? 12.100 6.463 -54.204 1.00 84.62 87 LEU A C 1
ATOM 717 O O . LEU A 1 87 ? 12.046 6.627 -55.422 1.00 84.62 87 LEU A O 1
ATOM 721 N N . TRP A 1 88 ? 11.778 7.430 -53.342 1.00 83.94 88 TRP A N 1
ATOM 722 C CA . TRP A 1 88 ? 11.346 8.752 -53.780 1.00 83.94 88 TRP A CA 1
ATOM 723 C C . TRP A 1 88 ? 12.455 9.506 -54.523 1.00 83.94 88 TRP A C 1
ATOM 725 O O . TRP A 1 88 ? 12.203 10.041 -55.598 1.00 83.94 88 TRP A O 1
ATOM 735 N N . VAL A 1 89 ? 13.686 9.511 -54.006 1.00 84.75 89 VAL A N 1
ATOM 736 C CA . VAL A 1 89 ? 14.821 10.177 -54.668 1.00 84.75 89 VAL A CA 1
ATOM 737 C C . VAL A 1 89 ? 15.128 9.537 -56.021 1.00 84.75 89 VAL A C 1
ATOM 739 O O . VAL A 1 89 ? 15.249 10.260 -57.007 1.00 84.75 89 VAL A O 1
ATOM 742 N N . ASN A 1 90 ? 15.157 8.203 -56.106 1.00 88.25 90 ASN A N 1
ATOM 743 C CA . ASN A 1 90 ? 15.326 7.495 -57.380 1.00 88.25 90 ASN A CA 1
ATOM 744 C C . ASN A 1 90 ? 14.203 7.810 -58.372 1.00 88.25 90 ASN A C 1
ATOM 746 O O . ASN A 1 90 ? 14.464 8.001 -59.556 1.00 88.25 90 ASN A O 1
ATOM 750 N N . HIS A 1 91 ? 12.960 7.945 -57.901 1.00 87.94 91 HIS A N 1
ATOM 751 C CA . HIS A 1 91 ? 11.851 8.386 -58.743 1.00 87.94 91 HIS A CA 1
ATOM 752 C C . HIS A 1 91 ? 12.073 9.808 -59.294 1.00 87.94 91 HIS A C 1
ATOM 754 O O . HIS A 1 91 ? 11.837 10.052 -60.476 1.00 87.94 91 HIS A O 1
ATOM 760 N N . VAL A 1 92 ? 12.572 10.746 -58.482 1.00 84.81 92 VAL A N 1
ATOM 761 C CA . VAL A 1 92 ? 12.894 12.106 -58.952 1.00 84.81 92 VAL A CA 1
ATOM 762 C C . VAL A 1 92 ? 14.033 12.088 -59.976 1.00 84.81 92 VAL A C 1
ATOM 764 O O . VAL A 1 92 ? 13.909 12.721 -61.026 1.00 84.81 92 VAL A O 1
ATOM 767 N N . VAL A 1 93 ? 15.108 11.343 -59.703 1.00 89.88 93 VAL A N 1
ATOM 768 C CA . VAL A 1 93 ? 16.263 11.212 -60.607 1.00 89.88 93 VAL A CA 1
ATOM 769 C C . VAL A 1 93 ? 15.856 10.556 -61.930 1.00 89.88 93 VAL A C 1
ATOM 771 O O . VAL A 1 93 ? 16.192 11.072 -62.993 1.00 89.88 93 VAL A O 1
ATOM 774 N N . CYS A 1 94 ? 15.048 9.491 -61.899 1.00 90.44 94 CYS A N 1
ATOM 775 C CA . CYS A 1 94 ? 14.586 8.828 -63.122 1.00 90.44 94 CYS A CA 1
ATOM 776 C C . CYS A 1 94 ? 13.685 9.729 -63.976 1.00 90.44 94 CYS A C 1
ATOM 778 O O . CYS A 1 94 ? 13.818 9.766 -65.197 1.00 90.44 94 CYS A O 1
ATOM 780 N N . CYS A 1 95 ? 12.810 10.522 -63.348 1.00 87.44 95 CYS A N 1
ATOM 781 C CA . CYS A 1 95 ? 11.958 11.468 -64.065 1.00 87.44 95 CYS A CA 1
ATOM 782 C C . CYS A 1 95 ? 12.781 12.600 -64.693 1.00 87.44 95 CYS A C 1
ATOM 784 O O . CYS A 1 95 ? 12.441 13.070 -65.781 1.00 87.44 95 CYS A O 1
ATOM 786 N N . GLY A 1 96 ? 13.854 13.036 -64.024 1.00 87.19 96 GLY A N 1
ATOM 787 C CA . GLY A 1 96 ? 14.818 13.991 -64.569 1.00 87.19 96 GLY A CA 1
ATOM 788 C C . GLY A 1 96 ? 15.543 13.430 -65.791 1.00 87.19 96 GLY A C 1
ATOM 789 O O . GLY A 1 96 ? 15.528 14.069 -66.841 1.00 87.19 96 GLY A O 1
ATOM 790 N N . TRP A 1 97 ? 16.072 12.208 -65.683 1.00 91.44 97 TRP A N 1
ATOM 791 C CA . TRP A 1 97 ? 16.739 11.494 -66.777 1.00 91.44 97 TRP A CA 1
ATOM 792 C C . TRP A 1 97 ? 15.854 11.336 -68.020 1.00 91.44 97 TRP A C 1
ATOM 794 O O . TRP A 1 97 ? 16.243 11.707 -69.129 1.00 91.44 97 TRP A O 1
ATOM 804 N N . TYR A 1 98 ? 14.614 10.883 -67.825 1.00 87.56 98 TYR A N 1
ATOM 805 C CA . TYR A 1 98 ? 13.629 10.768 -68.900 1.00 87.56 98 TYR A CA 1
ATOM 806 C C . TYR A 1 98 ? 13.273 12.122 -69.526 1.00 87.56 98 TYR A C 1
ATOM 808 O O . TYR A 1 98 ? 13.143 12.247 -70.744 1.00 87.56 98 TYR A O 1
ATOM 816 N N . SER A 1 99 ? 13.138 13.167 -68.705 1.00 84.75 99 SER A N 1
ATOM 817 C CA . SER A 1 99 ? 12.796 14.504 -69.201 1.00 84.75 99 SER A CA 1
ATOM 818 C C . SER A 1 99 ? 13.906 15.107 -70.063 1.00 84.75 99 SER A C 1
ATOM 820 O O . SER A 1 99 ? 13.600 15.764 -71.058 1.00 84.75 99 SER A O 1
ATOM 822 N N . ILE A 1 100 ? 15.172 14.874 -69.705 1.00 86.56 100 ILE A N 1
ATOM 823 C CA . ILE A 1 100 ? 16.332 15.339 -70.472 1.00 86.56 100 ILE A CA 1
ATOM 824 C C . ILE A 1 100 ? 16.339 14.678 -71.853 1.00 86.56 100 ILE A C 1
ATOM 826 O O . ILE A 1 100 ? 16.259 15.393 -72.849 1.00 86.56 100 ILE A O 1
ATOM 830 N N . GLY A 1 101 ? 16.293 13.343 -71.915 1.00 84.69 101 GLY A N 1
ATOM 831 C CA . GLY A 1 101 ? 16.351 12.607 -73.186 1.00 84.69 101 GLY A CA 1
ATOM 832 C C . GLY A 1 101 ? 15.152 12.838 -74.117 1.00 84.69 101 GLY A C 1
ATOM 833 O O . GLY A 1 101 ? 15.269 12.671 -75.331 1.00 84.69 101 GLY A O 1
ATOM 834 N N . ARG A 1 102 ? 13.985 13.231 -73.576 1.00 83.88 102 ARG A N 1
ATOM 835 C CA . ARG A 1 102 ? 12.754 13.434 -74.365 1.00 83.88 102 ARG A CA 1
ATOM 836 C C . ARG A 1 102 ? 12.545 14.865 -74.856 1.00 83.88 102 ARG A C 1
ATOM 838 O O . ARG A 1 102 ? 11.913 15.053 -75.896 1.00 83.88 102 ARG A O 1
ATOM 845 N N . TYR A 1 103 ? 12.968 15.870 -74.088 1.00 79.69 103 TYR A N 1
ATOM 846 C CA . TYR A 1 103 ? 12.568 17.264 -74.330 1.00 79.69 103 TYR A CA 1
ATOM 847 C C . TYR A 1 103 ? 13.723 18.222 -74.614 1.00 79.69 103 TYR A C 1
ATOM 849 O O . TYR A 1 103 ? 13.477 19.271 -75.216 1.00 79.69 103 TYR A O 1
ATOM 857 N N . ILE A 1 104 ? 14.945 17.909 -74.184 1.00 79.50 104 ILE A N 1
ATOM 858 C CA . ILE A 1 104 ? 16.108 18.750 -74.467 1.00 79.50 104 ILE A CA 1
ATOM 859 C C . ILE A 1 104 ? 16.626 18.393 -75.861 1.00 79.50 104 ILE A C 1
ATOM 861 O O . ILE A 1 104 ? 16.705 17.223 -76.223 1.00 79.50 104 ILE A O 1
ATOM 865 N N . LYS A 1 105 ? 16.922 19.409 -76.678 1.00 78.81 105 LYS A N 1
ATOM 866 C CA . LYS A 1 105 ? 17.517 19.185 -77.998 1.00 78.81 105 LYS A CA 1
ATOM 867 C C . LYS A 1 105 ? 18.965 18.743 -77.805 1.00 78.81 105 LYS A C 1
ATOM 869 O O . LYS A 1 105 ? 19.737 19.513 -77.250 1.00 78.81 105 LYS A O 1
ATOM 874 N N . SER A 1 106 ? 19.300 17.552 -78.288 1.00 82.94 106 SER A N 1
ATOM 875 C CA . SER A 1 106 ? 20.669 17.036 -78.307 1.00 82.94 106 SER A CA 1
ATOM 876 C C . SER A 1 106 ? 21.561 17.889 -79.206 1.00 82.94 106 SER A C 1
ATOM 878 O O . SER A 1 106 ? 21.204 18.158 -80.357 1.00 82.94 106 SER A O 1
ATOM 880 N N . ASP A 1 107 ? 22.739 18.237 -78.710 1.00 84.81 107 ASP A N 1
ATOM 881 C CA . ASP A 1 107 ? 23.823 18.848 -79.476 1.00 84.81 107 ASP A CA 1
ATOM 882 C C . ASP A 1 107 ? 24.466 17.873 -80.481 1.00 84.81 107 ASP A C 1
ATOM 884 O O . ASP A 1 107 ? 24.884 18.285 -81.562 1.00 84.81 107 ASP A O 1
ATOM 888 N N . THR A 1 108 ? 24.478 16.577 -80.162 1.00 81.25 108 THR A N 1
ATOM 889 C CA . THR A 1 108 ? 25.006 15.479 -80.995 1.00 81.25 108 THR A CA 1
ATOM 890 C C . THR A 1 108 ? 24.009 14.925 -82.018 1.00 81.25 108 THR A C 1
ATOM 892 O O . THR A 1 108 ? 24.395 14.191 -82.924 1.00 81.25 108 THR A O 1
ATOM 895 N N . GLY A 1 109 ? 22.730 15.291 -81.907 1.00 79.19 109 GLY A N 1
ATOM 896 C CA . GLY A 1 109 ? 21.648 14.786 -82.760 1.00 79.19 109 GLY A CA 1
ATOM 897 C C . GLY A 1 109 ? 21.020 13.465 -82.297 1.00 79.19 109 GLY A C 1
ATOM 898 O O . GLY A 1 109 ? 20.018 13.054 -82.884 1.00 79.19 109 GLY A O 1
ATOM 899 N N . SER A 1 110 ? 21.554 12.834 -81.247 1.00 84.31 110 SER A N 1
ATOM 900 C CA . SER A 1 110 ? 21.014 11.618 -80.637 1.00 84.31 110 SER A CA 1
ATOM 901 C C . SER A 1 110 ? 20.869 11.769 -79.116 1.00 84.31 110 SER A C 1
ATOM 903 O O . SER A 1 110 ? 21.532 12.586 -78.475 1.00 84.31 110 SER A O 1
ATOM 905 N N . THR A 1 111 ? 19.934 11.020 -78.539 1.00 87.06 111 THR A N 1
ATOM 906 C CA . THR A 1 111 ? 19.688 10.925 -77.090 1.00 87.06 111 THR A CA 1
ATOM 907 C C . THR A 1 111 ? 19.614 9.458 -76.705 1.00 87.06 111 THR A C 1
ATOM 909 O O . THR A 1 111 ? 19.466 8.598 -77.576 1.00 87.06 111 THR A O 1
ATOM 912 N N . TRP A 1 112 ? 19.610 9.135 -75.414 1.00 87.12 112 TRP A N 1
ATOM 913 C CA . TRP A 1 112 ? 19.456 7.735 -74.999 1.00 87.12 112 TRP A CA 1
ATOM 914 C C . TRP A 1 112 ? 18.138 7.079 -75.479 1.00 87.12 112 TRP A C 1
ATOM 916 O O . TRP A 1 112 ? 18.056 5.859 -75.595 1.00 87.12 112 TRP A O 1
ATOM 926 N N . LEU A 1 113 ? 17.116 7.884 -75.804 1.00 84.56 113 LEU A N 1
ATOM 927 C CA . LEU A 1 113 ? 15.837 7.450 -76.389 1.00 84.56 113 LEU A CA 1
ATOM 928 C C . LEU A 1 113 ? 15.865 7.318 -77.922 1.00 84.56 113 LEU A C 1
ATOM 930 O O . LEU A 1 113 ? 14.848 6.968 -78.517 1.00 84.56 113 LEU A O 1
ATOM 934 N N . SER A 1 114 ? 16.978 7.647 -78.579 1.00 79.94 114 SER A N 1
ATOM 935 C CA . SER A 1 114 ? 17.086 7.615 -80.043 1.00 79.94 114 SER A CA 1
ATOM 936 C C . SER A 1 114 ? 17.276 6.206 -80.613 1.00 79.94 114 SER A C 1
ATOM 938 O O . SER A 1 114 ? 16.957 5.979 -81.779 1.00 79.94 114 SER A O 1
ATOM 940 N N . HIS A 1 115 ? 17.713 5.248 -79.790 1.00 76.12 115 HIS A N 1
ATOM 941 C CA . HIS A 1 115 ? 17.769 3.835 -80.165 1.00 76.12 115 HIS A CA 1
ATOM 942 C C . HIS A 1 115 ? 16.356 3.248 -80.266 1.00 76.12 115 HIS A C 1
ATOM 944 O O . HIS A 1 115 ? 15.534 3.386 -79.351 1.00 76.12 115 HIS A O 1
ATOM 950 N N . GLU A 1 116 ? 16.068 2.567 -81.379 1.00 66.12 116 GLU A N 1
ATOM 951 C CA . GLU A 1 116 ? 14.753 1.960 -81.651 1.00 66.12 116 GLU A CA 1
ATOM 952 C C . GLU A 1 116 ? 14.329 0.961 -80.561 1.00 66.12 116 GLU A C 1
ATOM 954 O O . GLU A 1 116 ? 13.143 0.865 -80.242 1.00 66.12 116 GLU A O 1
ATOM 959 N N . GLU A 1 117 ? 15.296 0.293 -79.925 1.00 73.31 117 GLU A N 1
ATOM 960 C CA . GLU A 1 117 ? 15.077 -0.683 -78.850 1.00 73.31 117 GLU A CA 1
ATOM 961 C C . GLU A 1 117 ? 14.378 -0.086 -77.615 1.00 73.31 117 GLU A C 1
ATOM 963 O O . GLU A 1 117 ? 13.590 -0.770 -76.960 1.00 73.31 117 GLU A O 1
ATOM 968 N N . PHE A 1 118 ? 14.609 1.197 -77.311 1.00 75.00 118 PHE A N 1
ATOM 969 C CA . PHE A 1 118 ? 14.019 1.857 -76.141 1.00 75.00 118 PHE A CA 1
ATOM 970 C C . PHE A 1 118 ? 12.750 2.647 -76.479 1.00 75.00 118 PHE A C 1
ATOM 972 O O . PHE A 1 118 ? 11.821 2.673 -75.670 1.00 75.00 118 PHE A O 1
ATOM 979 N N . SER A 1 119 ? 12.674 3.254 -77.668 1.00 67.12 119 SER A N 1
ATOM 980 C CA . SER A 1 119 ? 11.535 4.103 -78.061 1.00 67.12 119 SER A CA 1
ATOM 981 C C . SER A 1 119 ? 10.309 3.327 -78.558 1.00 67.12 119 SER A C 1
ATOM 983 O O . SER A 1 119 ? 9.178 3.794 -78.399 1.00 67.12 119 SER A O 1
ATOM 985 N N . ALA A 1 120 ? 10.489 2.129 -79.128 1.00 65.62 120 ALA A N 1
ATOM 986 C CA . ALA A 1 120 ? 9.386 1.327 -79.668 1.00 65.62 120 ALA A CA 1
ATOM 987 C C . ALA A 1 120 ? 8.590 0.555 -78.593 1.00 65.62 120 ALA A C 1
ATOM 989 O O . ALA A 1 120 ? 7.453 0.148 -78.834 1.00 65.62 120 ALA A O 1
ATOM 990 N N . ALA A 1 121 ? 9.160 0.368 -77.397 1.00 71.12 121 ALA A N 1
ATOM 991 C CA . ALA A 1 121 ? 8.602 -0.466 -76.325 1.00 71.12 121 ALA A CA 1
ATOM 992 C C . ALA A 1 121 ? 7.552 0.242 -75.436 1.00 71.12 121 ALA A C 1
ATOM 994 O O . ALA A 1 121 ? 6.897 -0.393 -74.604 1.00 71.12 121 ALA A O 1
ATOM 995 N N . GLY A 1 122 ? 7.352 1.551 -75.624 1.00 80.50 122 GLY A N 1
ATOM 996 C CA . GLY A 1 122 ? 6.321 2.343 -74.952 1.00 80.50 122 GLY A CA 1
ATOM 997 C C . GLY A 1 122 ? 6.714 2.906 -73.578 1.00 80.50 122 GLY A C 1
ATOM 998 O O . GLY A 1 122 ? 7.696 2.518 -72.949 1.00 80.50 122 GLY A O 1
ATOM 999 N N . THR A 1 123 ? 5.888 3.824 -73.066 1.00 80.62 123 THR A N 1
ATOM 1000 C CA . THR A 1 123 ? 6.223 4.692 -71.916 1.00 80.62 123 THR A CA 1
ATOM 1001 C C . THR A 1 123 ? 6.474 3.962 -70.596 1.00 80.62 123 THR A C 1
ATOM 1003 O O . THR A 1 123 ? 7.131 4.494 -69.704 1.00 80.62 123 THR A O 1
ATOM 1006 N N . TYR A 1 124 ? 5.920 2.758 -70.425 1.00 84.06 124 TYR A N 1
ATOM 1007 C CA . TYR A 1 124 ? 6.145 1.956 -69.219 1.00 84.06 124 TYR A CA 1
ATOM 1008 C C . TYR A 1 124 ? 7.565 1.382 -69.200 1.00 84.06 124 TYR A C 1
ATOM 1010 O O . TYR A 1 124 ? 8.242 1.442 -68.176 1.00 84.06 124 TYR A O 1
ATOM 1018 N N . TYR A 1 125 ? 8.029 0.882 -70.347 1.00 86.19 125 TYR A N 1
ATOM 1019 C CA . TYR A 1 125 ? 9.380 0.362 -70.505 1.00 86.19 125 TYR A CA 1
ATOM 1020 C C . TYR A 1 125 ? 10.423 1.475 -70.362 1.00 86.19 125 TYR A C 1
ATOM 1022 O O . TYR A 1 125 ? 11.392 1.319 -69.620 1.00 86.19 125 TYR A O 1
ATOM 1030 N N . GLU A 1 126 ? 10.169 2.642 -70.962 1.00 87.12 126 GLU A N 1
ATOM 1031 C CA . GLU A 1 126 ? 11.008 3.838 -70.806 1.00 87.12 126 GLU A CA 1
ATOM 1032 C C . GLU A 1 126 ? 11.128 4.266 -69.331 1.00 87.12 126 GLU A C 1
ATOM 1034 O O . GLU A 1 126 ? 12.220 4.599 -68.866 1.00 87.12 126 GLU A O 1
ATOM 1039 N N . TYR A 1 127 ? 10.027 4.220 -68.568 1.00 88.50 127 TYR A N 1
ATOM 1040 C CA . TYR A 1 127 ? 10.025 4.558 -67.142 1.00 88.50 127 TYR A CA 1
ATOM 1041 C C . TYR A 1 127 ? 10.864 3.582 -66.312 1.00 88.50 127 TYR A C 1
ATOM 1043 O O . TYR A 1 127 ? 11.714 4.019 -65.537 1.00 88.50 127 TYR A O 1
ATOM 1051 N N . TRP A 1 128 ? 10.654 2.272 -66.468 1.00 90.56 128 TRP A N 1
ATOM 1052 C CA . TRP A 1 128 ? 11.408 1.270 -65.707 1.00 90.56 128 TRP A CA 1
ATOM 1053 C C . TRP A 1 128 ? 12.885 1.244 -66.080 1.00 90.56 128 TRP A C 1
ATOM 1055 O O . TRP A 1 128 ? 13.720 1.099 -65.193 1.00 90.56 128 TRP A O 1
ATOM 1065 N N . THR A 1 129 ? 13.213 1.478 -67.349 1.00 89.62 129 THR A N 1
ATOM 1066 C CA . THR A 1 129 ? 14.598 1.630 -67.812 1.00 89.62 129 THR A CA 1
ATOM 1067 C C . THR A 1 129 ? 15.248 2.877 -67.206 1.00 89.62 129 THR A C 1
ATOM 1069 O O . THR A 1 129 ? 16.353 2.802 -66.673 1.00 89.62 129 THR A O 1
ATOM 1072 N N . SER A 1 130 ? 14.533 4.008 -67.174 1.00 91.25 130 SER A N 1
ATOM 1073 C CA . SER A 1 130 ? 15.003 5.233 -66.508 1.00 91.25 130 SER A CA 1
ATOM 1074 C C . SER A 1 130 ? 15.166 5.051 -64.995 1.00 91.25 130 SER A C 1
ATOM 1076 O O . SER A 1 130 ? 16.068 5.625 -64.385 1.00 91.25 130 SER A O 1
ATOM 1078 N N . LEU A 1 131 ? 14.275 4.283 -64.361 1.00 90.75 131 LEU A N 1
ATOM 1079 C CA . LEU A 1 131 ? 14.326 3.993 -62.931 1.00 90.75 131 LEU A CA 1
ATOM 1080 C C . LEU A 1 131 ? 15.476 3.041 -62.596 1.00 90.75 131 LEU A C 1
ATOM 1082 O O . LEU A 1 131 ? 16.169 3.269 -61.608 1.00 90.75 131 LEU A O 1
ATOM 1086 N N . HIS A 1 132 ? 15.709 2.027 -63.430 1.00 91.31 132 HIS A N 1
ATOM 1087 C CA . HIS A 1 132 ? 16.863 1.143 -63.320 1.00 91.31 132 HIS A CA 1
ATOM 1088 C C . HIS A 1 132 ? 18.163 1.949 -63.412 1.00 91.31 132 HIS A C 1
ATOM 1090 O O . HIS A 1 132 ? 18.978 1.858 -62.498 1.00 91.31 132 HIS A O 1
ATOM 1096 N N . TRP A 1 133 ? 18.279 2.840 -64.407 1.00 92.19 133 TRP A N 1
ATOM 1097 C CA . TRP A 1 133 ? 19.406 3.769 -64.537 1.00 92.19 133 TRP A CA 1
ATOM 1098 C C . TRP A 1 133 ? 19.611 4.621 -63.276 1.00 92.19 133 TRP A C 1
ATOM 1100 O O . TRP A 1 133 ? 20.718 4.724 -62.757 1.00 92.19 133 TRP A O 1
ATOM 1110 N N . ALA A 1 134 ? 18.543 5.204 -62.723 1.00 92.06 134 ALA A N 1
ATOM 1111 C CA . ALA A 1 134 ? 18.645 6.019 -61.511 1.00 92.06 134 ALA A CA 1
ATOM 1112 C C . ALA A 1 134 ? 19.158 5.212 -60.303 1.00 92.06 134 ALA A C 1
ATOM 1114 O O . ALA A 1 134 ? 20.027 5.691 -59.571 1.00 92.06 134 ALA A O 1
ATOM 1115 N N . ILE A 1 135 ? 18.674 3.976 -60.134 1.00 89.94 135 ILE A N 1
ATOM 1116 C CA . ILE A 1 135 ? 19.120 3.073 -59.065 1.00 89.94 135 ILE A CA 1
ATOM 1117 C C . ILE A 1 135 ? 20.601 2.714 -59.243 1.00 89.94 135 ILE A C 1
ATOM 1119 O O . ILE A 1 135 ? 21.347 2.745 -58.260 1.00 89.94 135 ILE A O 1
ATOM 1123 N N . THR A 1 136 ? 21.059 2.452 -60.474 1.00 90.69 136 THR A N 1
ATOM 1124 C CA . THR A 1 136 ? 22.472 2.133 -60.748 1.00 90.69 136 THR A CA 1
ATOM 1125 C C . THR A 1 136 ? 23.429 3.291 -60.444 1.00 90.69 136 THR A C 1
ATOM 1127 O O . THR A 1 136 ? 24.610 3.057 -60.196 1.00 90.69 136 THR A O 1
ATOM 1130 N N . GLN A 1 137 ? 22.936 4.536 -60.376 1.00 89.50 137 GLN A N 1
ATOM 1131 C CA . GLN A 1 137 ? 23.752 5.676 -59.936 1.00 89.50 137 GLN A CA 1
ATOM 1132 C C . GLN A 1 137 ? 23.986 5.692 -58.415 1.00 89.50 137 GLN A C 1
ATOM 1134 O O . GLN A 1 137 ? 24.979 6.253 -57.956 1.00 89.50 137 GLN A O 1
ATOM 1139 N N . MET A 1 138 ? 23.084 5.102 -57.621 1.00 84.00 138 MET A N 1
ATOM 1140 C CA . MET A 1 138 ? 23.187 5.046 -56.153 1.00 84.00 138 MET A CA 1
ATOM 1141 C C . MET A 1 138 ? 23.833 3.752 -55.648 1.00 84.00 138 MET A C 1
ATOM 1143 O O . MET A 1 138 ? 24.502 3.752 -54.614 1.00 84.00 138 MET A O 1
ATOM 1147 N N . THR A 1 139 ? 23.620 2.651 -56.363 1.00 82.62 139 THR A N 1
ATOM 1148 C CA . THR A 1 139 ? 24.191 1.335 -56.067 1.00 82.62 139 THR A CA 1
ATOM 1149 C C . THR A 1 139 ? 24.915 0.821 -57.304 1.00 82.62 139 THR A C 1
ATOM 1151 O O . THR A 1 139 ? 24.288 0.802 -58.359 1.00 82.62 139 THR A O 1
ATOM 1154 N N . PRO A 1 140 ? 26.178 0.367 -57.211 1.00 77.62 140 PRO A N 1
ATOM 1155 C CA . PRO A 1 140 ? 26.895 -0.162 -58.367 1.00 77.62 140 PRO A CA 1
ATOM 1156 C C . PRO A 1 140 ? 26.088 -1.274 -59.049 1.00 77.62 140 PRO A C 1
ATOM 1158 O O . PRO A 1 140 ? 25.748 -2.270 -58.411 1.00 77.62 140 PRO A O 1
ATOM 1161 N N . GLY A 1 141 ? 25.779 -1.100 -60.332 1.00 81.75 141 GLY A N 1
ATOM 1162 C CA . GLY A 1 141 ? 25.019 -2.057 -61.131 1.00 81.75 141 GLY A CA 1
ATOM 1163 C C . GLY A 1 141 ? 25.325 -1.894 -62.616 1.00 81.75 141 GLY A C 1
ATOM 1164 O O . GLY A 1 141 ? 25.809 -0.848 -63.048 1.00 81.75 141 GLY A O 1
ATOM 1165 N N . SER A 1 142 ? 25.095 -2.950 -63.393 1.00 86.38 142 SER A N 1
ATOM 1166 C CA . SER A 1 142 ? 25.252 -2.913 -64.847 1.00 86.38 142 SER A CA 1
ATOM 1167 C C . SER A 1 142 ? 24.106 -2.133 -65.482 1.00 86.38 142 SER A C 1
ATOM 1169 O O . SER A 1 142 ? 22.946 -2.395 -65.167 1.00 86.38 142 SER A O 1
ATOM 1171 N N . MET A 1 143 ? 24.428 -1.233 -66.408 1.00 87.69 143 MET A N 1
ATOM 1172 C CA . MET A 1 143 ? 23.439 -0.455 -67.144 1.00 87.69 143 MET A CA 1
ATOM 1173 C C . MET A 1 143 ? 23.760 -0.462 -68.638 1.00 87.69 143 MET A C 1
ATOM 1175 O O . MET A 1 143 ? 24.919 -0.322 -69.024 1.00 87.69 143 MET A O 1
ATOM 1179 N N . GLU A 1 144 ? 22.724 -0.625 -69.458 1.00 84.69 144 GLU A N 1
ATOM 1180 C CA . GLU A 1 144 ? 22.813 -0.688 -70.928 1.00 84.69 144 GLU A CA 1
ATOM 1181 C C . GLU A 1 144 ? 22.571 0.679 -71.592 1.00 84.69 144 GLU A C 1
ATOM 1183 O O . GLU A 1 144 ? 22.821 0.857 -72.779 1.00 84.69 144 GLU A O 1
ATOM 1188 N N . VAL A 1 145 ? 22.107 1.663 -70.815 1.00 86.06 145 VAL A N 1
ATOM 1189 C CA . VAL A 1 145 ? 21.839 3.030 -71.271 1.00 86.06 145 VAL A CA 1
ATOM 1190 C C . VAL A 1 145 ? 23.019 3.941 -70.952 1.00 86.06 145 VAL A C 1
ATOM 1192 O O . VAL A 1 145 ? 23.417 4.078 -69.791 1.00 86.06 145 VAL A O 1
ATOM 1195 N N . PHE A 1 146 ? 23.517 4.626 -71.980 1.00 87.81 146 PHE A N 1
ATOM 1196 C CA . PHE A 1 146 ? 24.637 5.559 -71.896 1.00 87.81 146 PHE A CA 1
ATOM 1197 C C . PHE A 1 146 ? 24.214 6.970 -72.344 1.00 87.81 146 PHE A C 1
ATOM 1199 O O . PHE A 1 146 ? 23.341 7.095 -73.199 1.00 87.81 146 PHE A O 1
ATOM 1206 N N . PRO A 1 147 ? 24.809 8.038 -71.776 1.00 89.75 147 PRO A N 1
ATOM 1207 C CA . PRO A 1 147 ? 24.559 9.406 -72.222 1.00 89.75 147 PRO A CA 1
ATOM 1208 C C . PRO A 1 147 ? 25.159 9.648 -73.612 1.00 89.75 147 PRO A C 1
ATOM 1210 O O . PRO A 1 147 ? 26.357 9.417 -73.803 1.00 89.75 147 PRO A O 1
ATOM 1213 N N . GLU A 1 148 ? 24.357 10.178 -74.533 1.00 88.38 148 GLU A N 1
ATOM 1214 C CA . GLU A 1 148 ? 24.759 10.491 -75.913 1.00 88.38 148 GLU A CA 1
ATOM 1215 C C . GLU A 1 148 ? 24.829 11.992 -76.210 1.00 88.38 148 GLU A C 1
ATOM 1217 O O . GLU A 1 148 ? 25.482 12.396 -77.173 1.00 88.38 148 GLU A O 1
ATOM 1222 N N . SER A 1 149 ? 24.212 12.824 -75.365 1.00 89.94 149 SER A N 1
ATOM 1223 C CA . SER A 1 149 ? 24.301 14.289 -75.438 1.00 89.94 149 SER A CA 1
ATOM 1224 C C . SER A 1 149 ? 25.152 14.882 -74.309 1.00 89.94 149 SER A C 1
ATOM 1226 O O . SER A 1 149 ? 25.353 14.263 -73.252 1.00 89.94 149 SER A O 1
ATOM 1228 N N . SER A 1 150 ? 25.636 16.114 -74.495 1.00 90.06 150 SER A N 1
ATOM 1229 C CA . SER A 1 150 ? 26.394 16.823 -73.452 1.00 90.06 150 SER A CA 1
ATOM 1230 C C . SER A 1 150 ? 25.570 17.042 -72.175 1.00 90.06 150 SER A C 1
ATOM 1232 O O . SER A 1 150 ? 26.087 16.914 -71.063 1.00 90.06 150 SER A O 1
ATOM 1234 N N . GLU A 1 151 ? 24.274 17.320 -72.301 1.00 87.62 151 GLU A N 1
ATOM 1235 C CA . GLU A 1 151 ? 23.355 17.541 -71.181 1.00 87.62 151 GLU A CA 1
ATOM 1236 C C . GLU A 1 151 ? 23.086 16.252 -70.400 1.00 87.62 151 GLU A C 1
ATOM 1238 O O . GLU A 1 151 ? 23.120 16.255 -69.165 1.00 87.62 151 GLU A O 1
ATOM 1243 N N . GLU A 1 152 ? 22.888 15.136 -71.107 1.00 91.50 152 GLU A N 1
ATOM 1244 C CA . GLU A 1 152 ? 22.787 13.806 -70.506 1.00 91.50 152 GLU A CA 1
ATOM 1245 C C . GLU A 1 152 ? 24.075 13.447 -69.758 1.00 91.50 152 GLU A C 1
ATOM 1247 O O . GLU A 1 152 ? 24.031 12.928 -68.638 1.00 91.50 152 GLU A O 1
ATOM 1252 N N . ARG A 1 153 ? 25.239 13.777 -70.329 1.00 92.12 153 ARG A N 1
ATOM 1253 C CA . ARG A 1 153 ? 26.543 13.525 -69.706 1.00 92.12 153 ARG A CA 1
ATOM 1254 C C . ARG A 1 153 ? 26.728 14.333 -68.422 1.00 92.12 153 ARG A C 1
ATOM 1256 O O . ARG A 1 153 ? 27.121 13.764 -67.403 1.00 92.12 153 ARG A O 1
ATOM 1263 N N . ILE A 1 154 ? 26.411 15.629 -68.437 1.00 92.25 154 ILE A N 1
ATOM 1264 C CA . ILE A 1 154 ? 26.496 16.507 -67.256 1.00 92.25 154 ILE A CA 1
ATOM 1265 C C . ILE A 1 154 ? 25.560 16.010 -66.146 1.00 92.25 154 ILE A C 1
ATOM 1267 O O . ILE A 1 154 ? 25.960 15.931 -64.977 1.00 92.25 154 ILE A O 1
ATOM 1271 N N . TYR A 1 155 ? 24.329 15.629 -66.499 1.00 92.06 155 TYR A N 1
ATOM 1272 C CA . TYR A 1 155 ? 23.372 15.070 -65.547 1.00 92.06 155 TYR A CA 1
ATOM 1273 C C . TYR A 1 155 ? 23.842 13.729 -64.968 1.00 92.06 155 TYR A C 1
ATOM 1275 O O . TYR A 1 155 ? 23.778 13.528 -63.754 1.00 92.06 155 TYR A O 1
ATOM 1283 N N . SER A 1 156 ? 24.388 12.843 -65.805 1.00 91.56 156 SER A N 1
ATOM 1284 C CA . SER A 1 156 ? 24.942 11.547 -65.387 1.00 91.56 156 SER A CA 1
ATOM 1285 C C . SER A 1 156 ? 26.094 11.710 -64.392 1.00 91.56 156 SER A C 1
ATOM 1287 O O . SER A 1 156 ? 26.120 11.053 -63.355 1.00 91.56 156 SER A O 1
ATOM 1289 N N . VAL A 1 157 ? 27.028 12.629 -64.659 1.00 91.69 157 VAL A N 1
ATOM 1290 C CA . VAL A 1 157 ? 28.162 12.901 -63.757 1.00 91.69 157 VAL A CA 1
ATOM 1291 C C . VAL A 1 157 ? 27.687 13.501 -62.429 1.00 91.69 157 VAL A C 1
ATOM 1293 O O . VAL A 1 157 ? 28.134 13.083 -61.360 1.00 91.69 157 VAL A O 1
ATOM 1296 N N . SER A 1 158 ? 26.739 14.440 -62.477 1.00 90.88 158 SER A N 1
ATOM 1297 C CA . SER A 1 158 ? 26.188 15.085 -61.275 1.00 90.88 158 SER A CA 1
ATOM 1298 C C . SER A 1 158 ? 25.441 14.088 -60.381 1.00 90.88 158 SER A C 1
ATOM 1300 O O . SER A 1 158 ? 25.611 14.078 -59.160 1.00 90.88 158 SER A O 1
ATOM 1302 N N . THR A 1 159 ? 24.625 13.224 -60.988 1.00 90.81 159 THR A N 1
ATOM 1303 C CA . THR A 1 159 ? 23.861 12.186 -60.279 1.00 90.81 159 THR A CA 1
ATOM 1304 C C . THR A 1 159 ? 24.751 11.077 -59.738 1.00 90.81 159 THR A C 1
ATOM 1306 O O . THR A 1 159 ? 24.470 10.582 -58.654 1.00 90.81 159 THR A O 1
ATOM 1309 N N . LEU A 1 160 ? 25.852 10.742 -60.414 1.00 89.88 160 LEU A N 1
ATOM 1310 C CA . LEU A 1 160 ? 26.842 9.787 -59.915 1.00 89.88 160 LEU A CA 1
ATOM 1311 C C . LEU A 1 160 ? 27.530 10.289 -58.635 1.00 89.88 160 LEU A C 1
ATOM 1313 O O . LEU A 1 160 ? 27.663 9.535 -57.674 1.00 89.88 160 LEU A O 1
ATOM 1317 N N . PHE A 1 161 ? 27.911 11.571 -58.571 1.00 89.50 161 PHE A N 1
ATOM 1318 C CA . PHE A 1 161 ? 28.483 12.150 -57.348 1.00 89.50 161 PHE A CA 1
ATOM 1319 C C . PHE A 1 161 ? 27.468 12.172 -56.194 1.00 89.50 161 PHE A C 1
ATOM 1321 O O . PHE A 1 161 ? 27.784 11.791 -55.065 1.00 89.50 161 PHE A O 1
ATOM 1328 N N . LEU A 1 162 ? 26.223 12.568 -56.481 1.00 87.62 162 LEU A N 1
ATOM 1329 C CA . LEU A 1 162 ? 25.141 12.549 -55.496 1.00 87.62 162 LEU A CA 1
ATOM 1330 C C . LEU A 1 162 ? 24.839 11.120 -55.019 1.00 87.62 162 LEU A C 1
ATOM 1332 O O . LEU A 1 162 ? 24.687 10.887 -53.820 1.00 87.62 162 LEU A O 1
ATOM 1336 N N . GLY A 1 163 ? 24.796 10.166 -55.945 1.00 88.56 163 GLY A N 1
ATOM 1337 C CA . GLY A 1 163 ? 24.564 8.755 -55.678 1.00 88.56 163 GLY A CA 1
ATOM 1338 C C . GLY A 1 163 ? 25.654 8.142 -54.807 1.00 88.56 163 GLY A C 1
ATOM 1339 O O . GLY A 1 163 ? 25.328 7.453 -53.844 1.00 88.56 163 GLY A O 1
ATOM 1340 N N . LEU A 1 164 ? 26.925 8.490 -55.034 1.00 88.38 164 LEU A N 1
ATOM 1341 C CA . LEU A 1 164 ? 28.040 8.078 -54.178 1.00 88.38 164 LEU A CA 1
ATOM 1342 C C . LEU A 1 164 ? 27.878 8.578 -52.732 1.00 88.38 164 LEU A C 1
ATOM 1344 O O . LEU A 1 164 ? 28.042 7.803 -51.785 1.00 88.38 164 LEU A O 1
ATOM 1348 N N . LEU A 1 165 ? 27.531 9.857 -52.543 1.00 87.88 165 LEU A N 1
ATOM 1349 C CA . LEU A 1 165 ? 27.315 10.441 -51.212 1.00 87.88 165 LEU A CA 1
ATOM 1350 C C . LEU A 1 165 ? 26.110 9.807 -50.497 1.00 87.88 165 LEU A C 1
ATOM 1352 O O . LEU A 1 165 ? 26.174 9.470 -49.309 1.00 87.88 165 LEU A O 1
ATOM 1356 N N . MET A 1 166 ? 25.005 9.616 -51.219 1.00 84.56 166 MET A N 1
ATOM 1357 C CA . MET A 1 166 ? 23.783 9.026 -50.672 1.00 84.56 166 MET A CA 1
ATOM 1358 C C . MET A 1 166 ? 23.937 7.530 -50.377 1.00 84.56 166 MET A C 1
ATOM 1360 O O . MET A 1 166 ? 23.533 7.075 -49.310 1.00 84.56 166 MET A O 1
ATOM 1364 N N . GLY A 1 167 ? 24.572 6.770 -51.270 1.00 84.50 167 GLY A N 1
ATOM 1365 C CA . GLY A 1 167 ? 24.868 5.351 -51.073 1.00 84.50 167 GLY A CA 1
ATOM 1366 C C . GLY A 1 167 ? 25.803 5.121 -49.884 1.00 84.50 167 GLY A C 1
ATOM 1367 O O . GLY A 1 167 ? 25.519 4.290 -49.021 1.00 84.50 167 GLY A O 1
ATOM 1368 N N . SER A 1 168 ? 26.866 5.922 -49.762 1.00 89.25 168 SER A N 1
ATOM 1369 C CA . SER A 1 168 ? 27.811 5.818 -48.639 1.00 89.25 168 SER A CA 1
ATOM 1370 C C . SER A 1 168 ? 27.155 6.144 -47.291 1.00 89.25 168 SER A C 1
ATOM 1372 O O . SER A 1 168 ? 27.348 5.429 -46.305 1.00 89.25 168 SER A O 1
ATOM 1374 N N . SER A 1 169 ? 26.334 7.198 -47.235 1.00 86.12 169 SER A N 1
ATOM 1375 C CA . SER A 1 169 ? 25.615 7.574 -46.008 1.00 86.12 169 SER A CA 1
ATOM 1376 C C . SER A 1 169 ? 24.546 6.549 -45.607 1.00 86.12 169 SER A C 1
ATOM 1378 O O . SER A 1 169 ? 24.396 6.251 -44.419 1.00 86.12 169 SER A O 1
ATOM 1380 N N . LEU A 1 170 ? 23.855 5.936 -46.573 1.00 83.56 170 LEU A N 1
ATOM 1381 C CA . LEU A 1 170 ? 22.927 4.831 -46.329 1.00 83.56 170 LEU A CA 1
ATOM 1382 C C . LEU A 1 170 ? 23.623 3.653 -45.635 1.00 83.56 170 LEU A C 1
ATOM 1384 O O . LEU A 1 170 ? 23.175 3.201 -44.580 1.00 83.56 170 LEU A O 1
ATOM 1388 N N . VAL A 1 171 ? 24.745 3.188 -46.185 1.00 86.69 171 VAL A N 1
ATOM 1389 C CA . VAL A 1 171 ? 25.504 2.073 -45.600 1.00 86.69 171 VAL A CA 1
ATOM 1390 C C . VAL A 1 171 ? 25.970 2.413 -44.180 1.00 86.69 171 VAL A C 1
ATOM 1392 O O . VAL A 1 171 ? 25.832 1.592 -43.268 1.00 86.69 171 VAL A O 1
ATOM 1395 N N . ALA A 1 172 ? 26.450 3.640 -43.952 1.00 88.56 172 ALA A N 1
ATOM 1396 C CA . ALA A 1 172 ? 26.881 4.092 -42.629 1.00 88.56 172 ALA A CA 1
ATOM 1397 C C . ALA A 1 172 ? 25.731 4.109 -41.603 1.00 88.56 172 ALA A C 1
ATOM 1399 O O . ALA A 1 172 ? 25.894 3.638 -40.474 1.00 88.56 172 ALA A O 1
ATOM 1400 N N . THR A 1 173 ? 24.551 4.608 -41.986 1.00 83.56 173 THR A N 1
ATOM 1401 C CA . THR A 1 173 ? 23.382 4.657 -41.090 1.00 83.56 173 THR A CA 1
ATOM 1402 C C . THR A 1 173 ? 22.877 3.263 -40.725 1.00 83.56 173 THR A C 1
ATOM 1404 O O . THR A 1 173 ? 22.678 2.991 -39.539 1.00 83.56 173 THR A O 1
ATOM 1407 N N . LEU A 1 174 ? 22.761 2.352 -41.697 1.00 84.50 174 LEU A N 1
ATOM 1408 C CA . LEU A 1 174 ? 22.392 0.954 -41.445 1.00 84.50 174 LEU A CA 1
ATOM 1409 C C . LEU A 1 174 ? 23.394 0.265 -40.508 1.00 84.50 174 LEU A C 1
ATOM 1411 O O . LEU A 1 174 ? 22.995 -0.397 -39.550 1.00 84.50 174 LEU A O 1
ATOM 1415 N N . THR A 1 175 ? 24.693 0.482 -40.724 1.00 88.62 175 THR A N 1
ATOM 1416 C CA . THR A 1 175 ? 25.761 -0.097 -39.891 1.00 88.62 175 THR A CA 1
ATOM 1417 C C . THR A 1 175 ? 25.702 0.414 -38.447 1.00 88.62 175 THR A C 1
ATOM 1419 O O . THR A 1 175 ? 25.804 -0.373 -37.500 1.00 88.62 175 THR A O 1
ATOM 1422 N N . SER A 1 176 ? 25.476 1.718 -38.255 1.00 86.50 176 SER A N 1
ATOM 1423 C CA . SER A 1 176 ? 25.305 2.324 -36.928 1.00 86.50 176 SER A CA 1
ATOM 1424 C C . SER A 1 176 ? 24.090 1.744 -36.196 1.00 86.50 176 SER A C 1
ATOM 1426 O O . SER A 1 176 ? 24.198 1.325 -35.041 1.00 86.50 176 SER A O 1
ATOM 1428 N N . MET A 1 177 ? 22.953 1.614 -36.888 1.00 81.12 177 MET A N 1
ATOM 1429 C CA . MET A 1 177 ? 21.741 1.006 -36.330 1.00 81.12 177 MET A CA 1
ATOM 1430 C C . MET A 1 177 ? 21.960 -0.457 -35.920 1.00 81.12 177 MET A C 1
ATOM 1432 O O . MET A 1 177 ? 21.586 -0.846 -34.811 1.00 81.12 177 MET A O 1
ATOM 1436 N N . MET A 1 178 ? 22.606 -1.262 -36.772 1.00 82.31 178 MET A N 1
ATOM 1437 C CA . MET A 1 178 ? 22.941 -2.656 -36.452 1.00 82.31 178 MET A CA 1
ATOM 1438 C C . MET A 1 178 ? 23.861 -2.755 -35.234 1.00 82.31 178 MET A C 1
ATOM 1440 O O . MET A 1 178 ? 23.643 -3.594 -34.359 1.00 82.31 178 MET A O 1
ATOM 1444 N N . THR A 1 179 ? 24.857 -1.875 -35.144 1.00 86.44 179 THR A N 1
ATOM 1445 C CA . THR A 1 179 ? 25.779 -1.818 -34.003 1.00 86.44 179 THR A CA 1
ATOM 1446 C C . THR A 1 179 ? 25.034 -1.498 -32.711 1.00 86.44 179 THR A C 1
ATOM 1448 O O . THR A 1 179 ? 25.174 -2.214 -31.722 1.00 86.44 179 THR A O 1
ATOM 1451 N N . GLN A 1 180 ? 24.172 -0.478 -32.719 1.00 81.19 180 GLN A N 1
ATOM 1452 C CA . GLN A 1 180 ? 23.359 -0.126 -31.552 1.00 81.19 180 GLN A CA 1
ATOM 1453 C C . GLN A 1 180 ? 22.411 -1.257 -31.133 1.00 81.19 180 GLN A C 1
ATOM 1455 O O . GLN A 1 180 ? 22.199 -1.477 -29.939 1.00 81.19 180 GLN A O 1
ATOM 1460 N N . TYR A 1 181 ? 21.849 -1.990 -32.096 1.00 80.38 181 TYR A N 1
ATOM 1461 C CA . TYR A 1 181 ? 20.997 -3.143 -31.822 1.00 80.38 181 TYR A CA 1
ATOM 1462 C C . TYR A 1 181 ? 21.778 -4.290 -31.164 1.00 80.38 181 TYR A C 1
ATOM 1464 O O . TYR A 1 181 ? 21.359 -4.786 -30.115 1.00 80.38 181 TYR A O 1
ATOM 1472 N N . LYS A 1 182 ? 22.950 -4.652 -31.708 1.00 81.94 182 LYS A N 1
ATOM 1473 C CA . LYS A 1 182 ? 23.839 -5.664 -31.111 1.00 81.94 182 LYS A CA 1
ATOM 1474 C C . LYS A 1 182 ? 24.268 -5.283 -29.696 1.00 81.94 182 LYS A C 1
ATOM 1476 O O . LYS A 1 182 ? 24.097 -6.079 -28.777 1.00 81.94 182 LYS A O 1
ATOM 1481 N N . LEU A 1 183 ? 24.701 -4.036 -29.488 1.00 80.62 183 LEU A N 1
ATOM 1482 C CA . LEU A 1 183 ? 25.110 -3.535 -28.171 1.00 80.62 183 LEU A CA 1
ATOM 1483 C C . LEU A 1 183 ? 24.011 -3.671 -27.105 1.00 80.62 183 LEU A C 1
ATOM 1485 O O . LEU A 1 183 ? 24.331 -3.915 -25.937 1.00 80.62 183 LEU A O 1
ATOM 1489 N N . ARG A 1 184 ? 22.733 -3.528 -27.496 1.00 73.44 184 ARG A N 1
ATOM 1490 C CA . ARG A 1 184 ? 21.568 -3.708 -26.611 1.00 73.44 184 ARG A CA 1
ATOM 1491 C C . ARG A 1 184 ? 21.300 -5.172 -26.276 1.00 73.44 184 ARG A C 1
ATOM 1493 O O . ARG A 1 184 ? 21.031 -5.462 -25.116 1.00 73.44 184 ARG A O 1
ATOM 1500 N N . ILE A 1 185 ? 21.377 -6.077 -27.254 1.00 74.06 185 ILE A N 1
ATOM 1501 C CA . ILE A 1 185 ? 21.219 -7.523 -27.013 1.00 74.06 185 ILE A CA 1
ATOM 1502 C C . ILE A 1 185 ? 22.327 -8.021 -26.083 1.00 74.06 185 ILE A C 1
ATOM 1504 O O . ILE A 1 185 ? 22.074 -8.696 -25.086 1.00 74.06 185 ILE A O 1
ATOM 1508 N N . GLU A 1 186 ? 23.564 -7.631 -26.374 1.00 79.50 186 GLU A N 1
ATOM 1509 C CA . GLU A 1 186 ? 24.736 -8.074 -25.628 1.00 79.50 186 GLU A CA 1
ATOM 1510 C C . GLU A 1 186 ? 24.786 -7.510 -24.204 1.00 79.50 186 GLU A C 1
ATOM 1512 O O . GLU A 1 186 ? 25.427 -8.104 -23.342 1.00 79.50 186 GLU A O 1
ATOM 1517 N N . ALA A 1 187 ? 24.100 -6.398 -23.912 1.00 77.19 187 ALA A N 1
ATOM 1518 C CA . ALA A 1 187 ? 24.103 -5.794 -22.579 1.00 77.19 187 ALA A CA 1
ATOM 1519 C C . ALA A 1 187 ? 23.627 -6.750 -21.473 1.00 77.19 187 ALA A C 1
ATOM 1521 O O . ALA A 1 187 ? 24.226 -6.769 -20.398 1.00 77.19 187 ALA A O 1
ATOM 1522 N N . SER A 1 188 ? 22.604 -7.570 -21.738 1.00 69.56 188 SER A N 1
ATOM 1523 C CA . SER A 1 188 ? 22.132 -8.580 -20.778 1.00 69.56 188 SER A CA 1
ATOM 1524 C C . SER A 1 188 ? 23.094 -9.773 -20.693 1.00 69.56 188 SER A C 1
ATOM 1526 O O . SER A 1 188 ? 23.451 -10.225 -19.604 1.00 69.56 188 SER A O 1
ATOM 1528 N N . SER A 1 189 ? 23.625 -10.212 -21.842 1.00 79.50 189 SER A N 1
ATOM 1529 C CA . SER A 1 189 ? 24.606 -11.304 -21.901 1.00 79.50 189 SER A CA 1
ATOM 1530 C C . SER A 1 189 ? 25.903 -10.970 -21.161 1.00 79.50 189 SER A C 1
ATOM 1532 O O . SER A 1 189 ? 26.499 -11.858 -20.554 1.00 79.50 189 SER A O 1
ATOM 1534 N N . ARG A 1 190 ? 26.338 -9.701 -21.174 1.00 85.19 190 ARG A N 1
ATOM 1535 C CA . ARG A 1 190 ? 27.529 -9.241 -20.443 1.00 85.19 190 ARG A CA 1
ATOM 1536 C C . ARG A 1 190 ? 27.379 -9.438 -18.934 1.00 85.19 190 ARG A C 1
ATOM 1538 O O . ARG A 1 190 ? 28.283 -9.992 -18.318 1.00 85.19 190 ARG A O 1
ATOM 1545 N N . LYS A 1 191 ? 26.236 -9.058 -18.350 1.00 85.88 191 LYS A N 1
ATOM 1546 C CA . LYS A 1 191 ? 25.971 -9.237 -16.908 1.00 85.88 191 LYS A CA 1
ATOM 1547 C C . LYS A 1 191 ? 25.936 -10.717 -16.513 1.00 85.88 191 LYS A C 1
ATOM 1549 O O . LYS A 1 191 ? 26.517 -11.104 -15.505 1.00 85.88 191 LYS A O 1
ATOM 1554 N N . PHE A 1 192 ? 25.315 -11.562 -17.337 1.00 87.31 192 PHE A N 1
ATOM 1555 C CA . PHE A 1 192 ? 25.287 -13.007 -17.093 1.00 87.31 192 PHE A CA 1
ATOM 1556 C C . PHE A 1 192 ? 26.685 -13.645 -17.205 1.00 87.31 192 PHE A C 1
ATOM 1558 O O . PHE A 1 192 ? 27.039 -14.519 -16.415 1.00 87.31 192 PHE A O 1
ATOM 1565 N N . MET A 1 193 ? 27.516 -13.168 -18.140 1.00 88.06 193 MET A N 1
ATOM 1566 C CA . MET A 1 193 ? 28.912 -13.599 -18.263 1.00 88.06 193 MET A CA 1
ATOM 1567 C C . MET A 1 193 ? 29.746 -13.197 -17.039 1.00 88.06 193 MET A C 1
ATOM 1569 O O . MET A 1 193 ? 30.545 -13.998 -16.563 1.00 88.06 193 MET A O 1
ATOM 1573 N N . GLN A 1 194 ? 29.532 -11.996 -16.492 1.00 92.25 194 GLN A N 1
ATOM 1574 C CA . GLN A 1 194 ? 30.189 -11.548 -15.257 1.00 92.25 194 GLN A CA 1
ATOM 1575 C C . GLN A 1 194 ? 29.845 -12.454 -14.067 1.00 92.25 194 GLN A C 1
ATOM 1577 O O . GLN A 1 194 ? 30.748 -12.863 -13.342 1.00 92.25 194 GLN A O 1
ATOM 1582 N N . LEU A 1 195 ? 28.573 -12.842 -13.904 1.00 92.56 195 LEU A N 1
ATOM 1583 C CA . LEU A 1 195 ? 28.172 -13.827 -12.891 1.00 92.56 195 LEU A CA 1
ATOM 1584 C C . LEU A 1 195 ? 28.883 -15.169 -13.103 1.00 92.56 195 LEU A C 1
ATOM 1586 O O . LEU A 1 195 ? 29.397 -15.755 -12.153 1.00 92.56 195 LEU A O 1
ATOM 1590 N N . HIS A 1 196 ? 28.936 -15.658 -14.345 1.00 90.44 196 HIS A N 1
ATOM 1591 C CA . HIS A 1 196 ? 29.629 -16.908 -14.645 1.00 90.44 196 HIS A CA 1
ATOM 1592 C C . HIS A 1 196 ? 31.113 -16.852 -14.264 1.00 90.44 196 HIS A C 1
ATOM 1594 O O . HIS A 1 196 ? 31.612 -17.796 -13.651 1.00 90.44 196 HIS A O 1
ATOM 1600 N N . GLN A 1 197 ? 31.797 -15.757 -14.603 1.00 93.06 197 GLN A N 1
ATOM 1601 C CA . GLN A 1 197 ? 33.197 -15.539 -14.250 1.00 93.06 197 GLN A CA 1
ATOM 1602 C C . GLN A 1 197 ? 33.388 -15.473 -12.733 1.00 93.06 197 GLN A C 1
ATOM 1604 O O . GLN A 1 197 ? 34.282 -16.139 -12.222 1.00 93.06 197 GLN A O 1
ATOM 1609 N N . PHE A 1 198 ? 32.527 -14.747 -12.015 1.00 96.19 198 PHE A N 1
ATOM 1610 C CA . PHE A 1 198 ? 32.576 -14.645 -10.557 1.00 96.19 198 PHE A CA 1
ATOM 1611 C C . PHE A 1 198 ? 32.442 -16.015 -9.876 1.00 96.19 198 PHE A C 1
ATOM 1613 O O . PHE A 1 198 ? 33.288 -16.376 -9.064 1.00 96.19 198 PHE A O 1
ATOM 1620 N N . LEU A 1 199 ? 31.433 -16.812 -10.249 1.00 95.75 199 LEU A N 1
ATOM 1621 C CA . LEU A 1 199 ? 31.215 -18.142 -9.662 1.00 95.75 199 LEU A CA 1
ATOM 1622 C C . LEU A 1 199 ? 32.403 -19.082 -9.908 1.00 95.75 199 LEU A C 1
ATOM 1624 O O . LEU A 1 199 ? 32.801 -19.818 -9.008 1.00 95.75 199 LEU A O 1
ATOM 1628 N N . ASN A 1 200 ? 32.997 -19.023 -11.104 1.00 93.31 200 ASN A N 1
ATOM 1629 C CA . ASN A 1 200 ? 34.193 -19.803 -11.418 1.00 93.31 200 ASN A CA 1
ATOM 1630 C C . ASN A 1 200 ? 35.414 -19.322 -10.612 1.00 93.31 200 ASN A C 1
ATOM 1632 O O . ASN A 1 200 ? 36.174 -20.145 -10.116 1.00 93.31 200 ASN A O 1
ATOM 1636 N N . GLN A 1 201 ? 35.610 -18.004 -10.477 1.00 95.31 201 GLN A N 1
ATOM 1637 C CA . GLN A 1 201 ? 36.730 -17.418 -9.728 1.00 95.31 201 GLN A CA 1
ATOM 1638 C C . GLN A 1 201 ? 36.668 -17.742 -8.232 1.00 95.31 201 GLN A C 1
ATOM 1640 O O . GLN A 1 201 ? 37.709 -17.946 -7.619 1.00 95.31 201 GLN A O 1
ATOM 1645 N N . GLN A 1 202 ? 35.464 -17.808 -7.659 1.00 95.69 202 GLN A N 1
ATOM 1646 C CA . GLN A 1 202 ? 35.254 -18.182 -6.258 1.00 95.69 202 GLN A CA 1
ATOM 1647 C C . GLN A 1 202 ? 35.271 -19.703 -6.026 1.00 95.69 202 GLN A C 1
ATOM 1649 O O . GLN A 1 202 ? 35.124 -20.142 -4.890 1.00 95.69 202 GLN A O 1
ATOM 1654 N N . GLY A 1 203 ? 35.434 -20.518 -7.078 1.00 93.62 203 GLY A N 1
ATOM 1655 C CA . GLY A 1 203 ? 35.474 -21.978 -6.954 1.00 93.62 203 GLY A CA 1
ATOM 1656 C C . GLY A 1 203 ? 34.174 -22.586 -6.419 1.00 93.62 203 GLY A C 1
ATOM 1657 O O . GLY A 1 203 ? 34.220 -23.588 -5.710 1.00 93.62 203 GLY A O 1
ATOM 1658 N N . VAL A 1 204 ? 33.024 -21.973 -6.721 1.00 95.56 204 VAL A N 1
ATOM 1659 C CA . VAL A 1 204 ? 31.714 -22.449 -6.249 1.00 95.56 204 VAL A CA 1
ATOM 1660 C C . VAL A 1 204 ? 31.411 -23.827 -6.841 1.00 95.56 204 VAL A C 1
ATOM 1662 O O . VAL A 1 204 ? 31.655 -24.060 -8.027 1.00 95.56 204 VAL A O 1
ATOM 1665 N N . ASP A 1 205 ? 30.841 -24.719 -6.025 1.00 96.00 205 ASP A N 1
ATOM 1666 C CA . ASP A 1 205 ? 30.421 -26.058 -6.445 1.00 96.00 205 ASP A CA 1
ATOM 1667 C C . ASP A 1 205 ? 29.570 -26.014 -7.741 1.00 96.00 205 ASP A C 1
ATOM 1669 O O . ASP A 1 205 ? 28.659 -25.182 -7.844 1.00 96.00 205 ASP A O 1
ATOM 1673 N N . PRO A 1 206 ? 29.821 -26.886 -8.741 1.00 91.69 206 PRO A N 1
ATOM 1674 C CA . PRO A 1 206 ? 29.113 -26.850 -10.020 1.00 91.69 206 PRO A CA 1
ATOM 1675 C C . PRO A 1 206 ? 27.588 -26.988 -9.928 1.00 91.69 206 PRO A C 1
ATOM 1677 O O . PRO A 1 206 ? 26.888 -26.407 -10.764 1.00 91.69 206 PRO A O 1
ATOM 1680 N N . GLN A 1 207 ? 27.057 -27.729 -8.948 1.00 92.69 207 GLN A N 1
ATOM 1681 C CA . GLN A 1 207 ? 25.609 -27.887 -8.772 1.00 92.69 207 GLN A CA 1
ATOM 1682 C C . GLN A 1 207 ? 24.991 -26.601 -8.221 1.00 92.69 207 GLN A C 1
ATOM 1684 O O . GLN A 1 207 ? 24.003 -26.111 -8.774 1.00 92.69 207 GLN A O 1
ATOM 1689 N N . LEU A 1 208 ? 25.620 -25.993 -7.210 1.00 92.19 208 LEU A N 1
ATOM 1690 C CA . LEU A 1 208 ? 25.203 -24.692 -6.682 1.00 92.19 208 LEU A CA 1
ATOM 1691 C C . LEU A 1 208 ? 25.330 -23.586 -7.743 1.00 92.19 208 LEU A C 1
ATOM 1693 O O . LEU A 1 208 ? 24.418 -22.780 -7.924 1.00 92.19 208 LEU A O 1
ATOM 1697 N N . ALA A 1 209 ? 26.418 -23.575 -8.516 1.00 91.94 209 ALA A N 1
ATOM 1698 C CA . ALA A 1 209 ? 26.619 -22.613 -9.596 1.00 91.94 209 ALA A CA 1
ATOM 1699 C C . ALA A 1 209 ? 25.567 -22.754 -10.711 1.00 91.94 209 ALA A C 1
ATOM 1701 O O . ALA A 1 209 ? 25.131 -21.746 -11.276 1.00 91.94 209 ALA A O 1
ATOM 1702 N N . LEU A 1 210 ? 25.151 -23.982 -11.043 1.00 89.44 210 LEU A N 1
ATOM 1703 C CA . LEU A 1 210 ? 24.056 -24.226 -11.982 1.00 89.44 210 LEU A CA 1
ATOM 1704 C C . LEU A 1 210 ? 22.719 -23.737 -11.415 1.00 89.44 210 LEU A C 1
ATOM 1706 O O . LEU A 1 210 ? 21.996 -23.043 -12.130 1.00 89.44 210 LEU A O 1
ATOM 1710 N N . ALA A 1 211 ? 22.421 -24.035 -10.147 1.00 87.06 211 ALA A N 1
ATOM 1711 C CA . ALA A 1 211 ? 21.205 -23.576 -9.477 1.00 87.06 211 ALA A CA 1
ATOM 1712 C C . ALA A 1 211 ? 21.102 -22.040 -9.487 1.00 87.06 211 ALA A C 1
ATOM 1714 O O . ALA A 1 211 ? 20.106 -21.496 -9.965 1.00 87.06 211 ALA A O 1
ATOM 1715 N N . ILE A 1 212 ? 22.178 -21.340 -9.101 1.00 90.75 212 ILE A N 1
ATOM 1716 C CA . ILE A 1 212 ? 22.257 -19.870 -9.142 1.00 90.75 212 ILE A CA 1
ATOM 1717 C C . ILE A 1 212 ? 22.024 -19.350 -10.568 1.00 90.75 212 ILE A C 1
ATOM 1719 O O . ILE A 1 212 ? 21.241 -18.425 -10.781 1.00 90.75 212 ILE A O 1
ATOM 1723 N N . LYS A 1 213 ? 22.673 -19.942 -11.581 1.00 88.69 213 LYS A N 1
ATOM 1724 C CA . LYS A 1 213 ? 22.509 -19.520 -12.985 1.00 88.69 213 LYS A CA 1
ATOM 1725 C C . LYS A 1 213 ? 21.082 -19.718 -13.494 1.00 88.69 213 LYS A C 1
ATOM 1727 O O . LYS A 1 213 ? 20.573 -18.841 -14.195 1.00 88.69 213 LYS A O 1
ATOM 1732 N N . LEU A 1 214 ? 20.449 -20.848 -13.175 1.00 85.44 214 LEU A N 1
ATOM 1733 C CA . LEU A 1 214 ? 19.062 -21.129 -13.553 1.00 85.44 214 LEU A CA 1
ATOM 1734 C C . LEU A 1 214 ? 18.107 -20.139 -12.883 1.00 85.44 214 LEU A C 1
ATOM 1736 O O . LEU A 1 214 ? 17.268 -19.557 -13.569 1.00 85.44 214 LEU A O 1
ATOM 1740 N N . GLN A 1 215 ? 18.300 -19.869 -11.592 1.00 82.94 215 GLN A N 1
ATOM 1741 C CA . GLN A 1 215 ? 17.502 -18.907 -10.834 1.00 82.94 215 GLN A CA 1
ATOM 1742 C C . GLN A 1 215 ? 17.654 -17.481 -11.382 1.00 82.94 215 GLN A C 1
ATOM 1744 O O . GLN A 1 215 ? 16.660 -16.805 -11.632 1.00 82.94 215 GLN A O 1
ATOM 1749 N N . VAL A 1 216 ? 18.879 -17.030 -11.668 1.00 85.62 216 VAL A N 1
ATOM 1750 C CA . VAL A 1 216 ? 19.127 -15.712 -12.278 1.00 85.62 216 VAL A CA 1
ATOM 1751 C C . VAL A 1 216 ? 18.511 -15.620 -13.676 1.00 85.62 216 VAL A C 1
ATOM 1753 O O . VAL A 1 216 ? 17.955 -14.584 -14.039 1.00 85.62 216 VAL A O 1
ATOM 1756 N N . LYS A 1 217 ? 18.562 -16.691 -14.476 1.00 82.31 217 LYS A N 1
ATOM 1757 C CA . LYS A 1 217 ? 17.935 -16.718 -15.805 1.00 82.31 217 LYS A CA 1
ATOM 1758 C C . LYS A 1 217 ? 16.406 -16.657 -15.720 1.00 82.31 217 LYS A C 1
ATOM 1760 O O . LYS A 1 217 ? 15.807 -15.897 -16.474 1.00 82.31 217 LYS A O 1
ATOM 1765 N N . ALA A 1 218 ? 15.796 -17.391 -14.789 1.00 74.94 218 ALA A N 1
ATOM 1766 C CA . ALA A 1 218 ? 14.364 -17.303 -14.513 1.00 74.94 218 ALA A CA 1
ATOM 1767 C C . ALA A 1 218 ? 13.975 -15.876 -14.083 1.00 74.94 218 ALA A C 1
ATOM 1769 O O . ALA A 1 218 ? 13.176 -15.227 -14.756 1.00 74.94 218 ALA A O 1
ATOM 1770 N N . ARG A 1 219 ? 14.659 -15.315 -13.078 1.00 74.75 219 ARG A N 1
ATOM 1771 C CA . ARG A 1 219 ? 14.382 -13.970 -12.537 1.00 74.75 219 ARG A CA 1
ATOM 1772 C C . ARG A 1 219 ? 14.658 -12.831 -13.518 1.00 74.75 219 ARG A C 1
ATOM 1774 O O . ARG A 1 219 ? 13.954 -11.832 -13.512 1.00 74.75 219 ARG A O 1
ATOM 1781 N N . SER A 1 220 ? 15.663 -12.961 -14.383 1.00 72.25 220 SER A N 1
ATOM 1782 C CA . SER A 1 220 ? 15.966 -11.947 -15.410 1.00 72.25 220 SER A CA 1
ATOM 1783 C C . SER A 1 220 ? 14.979 -11.942 -16.579 1.00 72.25 220 SER A C 1
ATOM 1785 O O . SER A 1 220 ? 14.936 -10.967 -17.329 1.00 72.25 220 SER A O 1
ATOM 1787 N N . SER A 1 221 ? 14.200 -13.016 -16.747 1.00 67.31 221 SER A N 1
ATOM 1788 C CA . SER A 1 221 ? 13.114 -13.076 -17.730 1.00 67.31 221 SER A CA 1
ATOM 1789 C C . SER A 1 221 ? 11.821 -12.433 -17.221 1.00 67.31 221 SER A C 1
ATOM 1791 O O . SER A 1 221 ? 10.976 -12.026 -18.021 1.00 67.31 221 SER A O 1
ATOM 1793 N N . GLU A 1 222 ? 11.687 -12.279 -15.903 1.00 66.94 222 GLU A N 1
ATOM 1794 C CA . GLU A 1 222 ? 10.574 -11.570 -15.287 1.00 66.94 222 GLU A CA 1
ATOM 1795 C C . GLU A 1 222 ? 10.722 -10.054 -15.482 1.00 66.94 222 GLU A C 1
ATOM 1797 O O . GLU A 1 222 ? 11.824 -9.498 -15.510 1.00 66.94 222 GLU A O 1
ATOM 1802 N N . ARG A 1 223 ? 9.595 -9.351 -15.656 1.00 61.19 223 ARG A N 1
ATOM 1803 C CA . ARG A 1 223 ? 9.598 -7.888 -15.794 1.00 61.19 223 ARG A CA 1
ATOM 1804 C C . ARG A 1 223 ? 10.042 -7.255 -14.477 1.00 61.19 223 ARG A C 1
ATOM 1806 O O . ARG A 1 223 ? 9.225 -7.043 -13.588 1.00 61.19 223 ARG A O 1
ATOM 1813 N N . GLN A 1 224 ? 11.315 -6.885 -14.397 1.00 63.12 224 GLN A N 1
ATOM 1814 C CA . GLN A 1 224 ? 11.813 -6.048 -13.312 1.00 63.12 224 GLN A CA 1
ATOM 1815 C C . GLN A 1 224 ? 11.207 -4.648 -13.423 1.00 63.12 224 GLN A C 1
ATOM 1817 O O . GLN A 1 224 ? 11.242 -4.008 -14.481 1.00 63.12 224 GLN A O 1
ATOM 1822 N N . ARG A 1 225 ? 10.606 -4.192 -12.328 1.00 67.50 225 ARG A N 1
ATOM 1823 C CA . ARG A 1 225 ? 10.095 -2.830 -12.189 1.00 67.50 225 ARG A CA 1
ATOM 1824 C C . ARG A 1 225 ? 11.263 -1.891 -11.890 1.00 67.50 225 ARG A C 1
ATOM 1826 O O . ARG A 1 225 ? 12.286 -2.309 -11.358 1.00 67.50 225 ARG A O 1
ATOM 1833 N N . LEU A 1 226 ? 11.136 -0.639 -12.325 1.00 72.06 226 LEU A N 1
ATOM 1834 C CA . LEU A 1 226 ? 12.188 0.362 -12.155 1.00 72.06 226 LEU A CA 1
ATOM 1835 C C . LEU A 1 226 ? 12.271 0.765 -10.686 1.00 72.06 226 LEU A C 1
ATOM 1837 O O . LEU A 1 226 ? 11.314 1.333 -10.159 1.00 72.06 226 LEU A O 1
ATOM 1841 N N . GLN A 1 227 ? 13.419 0.524 -10.063 1.00 66.69 227 GLN A N 1
ATOM 1842 C CA . GLN A 1 227 ? 13.686 1.016 -8.720 1.00 66.69 227 GLN A CA 1
ATOM 1843 C C . GLN A 1 227 ? 14.105 2.485 -8.770 1.00 66.69 227 GLN A C 1
ATOM 1845 O O . GLN A 1 227 ? 14.658 2.952 -9.764 1.00 66.69 227 GLN A O 1
ATOM 1850 N N . VAL A 1 228 ? 13.914 3.218 -7.669 1.00 68.25 228 VAL A N 1
ATOM 1851 C CA . VAL A 1 228 ? 14.349 4.626 -7.551 1.00 68.25 228 VAL A CA 1
ATOM 1852 C C . VAL A 1 228 ? 15.840 4.775 -7.886 1.00 68.25 228 VAL A C 1
ATOM 1854 O O . VAL A 1 228 ? 16.217 5.675 -8.631 1.00 68.25 228 VAL A O 1
ATOM 1857 N N . LYS A 1 229 ? 16.673 3.833 -7.417 1.00 67.44 229 LYS A N 1
ATOM 1858 C CA . LYS A 1 229 ? 18.118 3.767 -7.708 1.00 67.44 229 LYS A CA 1
ATOM 1859 C C . LYS A 1 229 ? 18.449 3.549 -9.190 1.00 67.44 229 LYS A C 1
ATOM 1861 O O . LYS A 1 229 ? 19.540 3.905 -9.621 1.00 67.44 229 LYS A O 1
ATOM 1866 N N . ASP A 1 230 ? 17.524 2.976 -9.959 1.00 70.81 230 ASP A N 1
ATOM 1867 C CA . ASP A 1 230 ? 17.705 2.718 -11.390 1.00 70.81 230 ASP A CA 1
ATOM 1868 C C . ASP A 1 230 ? 17.361 3.955 -12.240 1.00 70.81 230 ASP A C 1
ATOM 1870 O O . ASP A 1 230 ? 17.607 3.969 -13.449 1.00 70.81 230 ASP A O 1
ATOM 1874 N N . VAL A 1 231 ? 16.787 5.003 -11.632 1.00 80.88 231 VAL A N 1
ATOM 1875 C CA . VAL A 1 231 ? 16.383 6.235 -12.315 1.00 80.88 231 VAL A CA 1
ATOM 1876 C C . VAL A 1 231 ? 17.401 7.344 -12.050 1.00 80.88 231 VAL A C 1
ATOM 1878 O O . VAL A 1 231 ? 17.244 8.159 -11.145 1.00 80.88 231 VAL A O 1
ATOM 1881 N N . GLU A 1 232 ? 18.419 7.418 -12.908 1.00 81.75 232 GLU A N 1
ATOM 1882 C CA . GLU A 1 232 ? 19.516 8.400 -12.830 1.00 81.75 232 GLU A CA 1
ATOM 1883 C C . GLU A 1 232 ? 19.027 9.855 -12.694 1.00 81.75 232 GLU A C 1
ATOM 1885 O O . GLU A 1 232 ? 19.569 10.634 -11.923 1.00 81.75 232 GLU A O 1
ATOM 1890 N N . TYR A 1 233 ? 17.940 10.236 -13.369 1.00 81.12 233 TYR A N 1
ATOM 1891 C CA . TYR A 1 233 ? 17.422 11.607 -13.288 1.00 81.12 233 TYR A CA 1
ATOM 1892 C C . TYR A 1 233 ? 16.874 11.990 -11.908 1.00 81.12 233 TYR A C 1
ATOM 1894 O O . TYR A 1 233 ? 16.838 13.180 -11.595 1.00 81.12 233 TYR A O 1
ATOM 1902 N N . LEU A 1 234 ? 16.458 11.026 -11.076 1.00 81.00 234 LEU A N 1
ATOM 1903 C CA . LEU A 1 234 ? 15.987 11.339 -9.725 1.00 81.00 234 LEU A CA 1
ATOM 1904 C C . LEU A 1 234 ? 17.120 11.879 -8.852 1.00 81.00 234 LEU A C 1
ATOM 1906 O O . LEU A 1 234 ? 16.851 12.724 -8.004 1.00 81.00 234 LEU A O 1
ATOM 1910 N N . SER A 1 235 ? 18.381 11.508 -9.114 1.00 82.81 235 SER A N 1
ATOM 1911 C CA . SER A 1 235 ? 19.524 12.056 -8.375 1.00 82.81 235 SER A CA 1
ATOM 1912 C C . SER A 1 235 ? 19.812 13.528 -8.694 1.00 82.81 235 SER A C 1
ATOM 1914 O O . SER A 1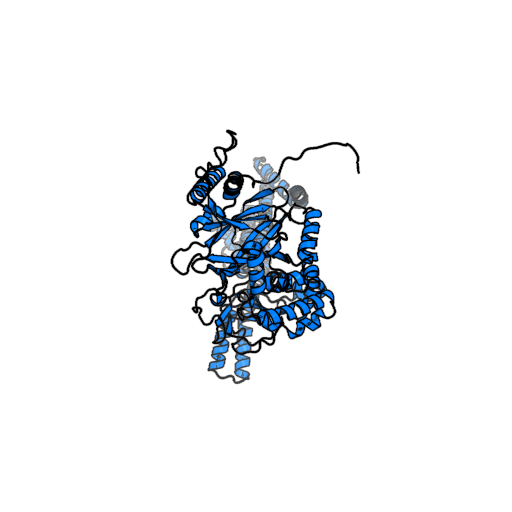 235 ? 20.585 14.160 -7.980 1.00 82.81 235 SER A O 1
ATOM 1916 N N . LEU A 1 236 ? 19.213 14.090 -9.753 1.00 86.94 236 LEU A N 1
ATOM 1917 C CA . LEU A 1 236 ? 19.325 15.514 -10.103 1.00 86.94 236 LEU A CA 1
ATOM 1918 C C . LEU A 1 236 ? 18.287 16.388 -9.383 1.00 86.94 236 LEU A C 1
ATOM 1920 O O . LEU A 1 236 ? 18.378 17.615 -9.409 1.00 86.94 236 LEU A O 1
ATOM 1924 N N . VAL A 1 237 ? 17.275 15.770 -8.777 1.00 87.44 237 VAL A N 1
ATOM 1925 C CA . VAL A 1 237 ? 16.213 16.458 -8.042 1.00 87.44 237 VAL A CA 1
ATOM 1926 C C . VAL A 1 237 ? 16.714 16.802 -6.635 1.00 87.44 237 VAL A C 1
ATOM 1928 O O . VAL A 1 237 ? 17.491 16.048 -6.055 1.00 87.44 237 VAL A O 1
ATOM 1931 N N . SER A 1 238 ? 16.280 17.927 -6.056 1.00 91.31 238 SER A N 1
ATOM 1932 C CA . SER A 1 238 ? 16.659 18.290 -4.682 1.00 91.31 238 SER A CA 1
ATOM 1933 C C . SER A 1 238 ? 16.205 17.231 -3.673 1.00 91.31 238 SER A C 1
ATOM 1935 O O . SER A 1 238 ? 15.129 16.650 -3.828 1.00 91.31 238 SER A O 1
ATOM 1937 N N . ASN A 1 239 ? 16.969 17.038 -2.593 1.00 88.06 239 ASN A N 1
ATOM 1938 C CA . ASN A 1 239 ? 16.613 16.086 -1.531 1.00 88.06 239 ASN A CA 1
ATOM 1939 C C . ASN A 1 239 ? 15.188 16.321 -1.006 1.00 88.06 239 ASN A C 1
ATOM 1941 O O . ASN A 1 239 ? 14.420 15.379 -0.890 1.00 88.06 239 ASN A O 1
ATOM 1945 N N . SER A 1 240 ? 14.776 17.579 -0.820 1.00 89.31 240 SER A N 1
ATOM 1946 C CA . SER A 1 240 ? 13.415 17.927 -0.382 1.00 89.31 240 SER A CA 1
ATOM 1947 C C . SER A 1 240 ? 12.304 17.388 -1.293 1.00 89.31 240 SER A C 1
ATOM 1949 O O . SER A 1 240 ? 11.261 16.952 -0.810 1.00 89.31 240 SER A O 1
ATOM 1951 N N . LEU A 1 241 ? 12.513 17.406 -2.611 1.00 88.81 241 LEU A N 1
ATOM 1952 C CA . LEU A 1 241 ? 11.548 16.894 -3.582 1.00 88.81 241 LEU A CA 1
ATOM 1953 C C . LEU A 1 241 ? 11.611 15.367 -3.685 1.00 88.81 241 LEU A C 1
ATOM 1955 O O . LEU A 1 241 ? 10.571 14.741 -3.879 1.00 88.81 241 LEU A O 1
ATOM 1959 N N . GLN A 1 242 ? 12.793 14.765 -3.524 1.00 88.50 242 GLN A N 1
ATOM 1960 C CA . GLN A 1 242 ? 12.929 13.308 -3.433 1.00 88.50 242 GLN A CA 1
ATOM 1961 C C . GLN A 1 242 ? 12.204 12.764 -2.195 1.00 88.50 242 GLN A C 1
ATOM 1963 O O . GLN A 1 242 ? 11.446 11.804 -2.302 1.00 88.50 242 GLN A O 1
ATOM 1968 N N . GLU A 1 243 ? 12.364 13.417 -1.045 1.00 89.12 243 GLU A N 1
ATOM 1969 C CA . GLU A 1 243 ? 11.679 13.057 0.198 1.00 89.12 243 GLU A CA 1
ATOM 1970 C C . GLU A 1 243 ? 10.158 13.227 0.086 1.00 89.12 243 GLU A C 1
ATOM 1972 O O . GLU A 1 243 ? 9.407 12.365 0.536 1.00 89.12 243 GLU A O 1
ATOM 1977 N N . ALA A 1 244 ? 9.688 14.307 -0.549 1.00 90.19 244 ALA A N 1
ATOM 1978 C CA . ALA A 1 244 ? 8.261 14.511 -0.796 1.00 90.19 244 ALA A CA 1
ATOM 1979 C C . ALA A 1 244 ? 7.682 13.454 -1.756 1.00 90.19 244 ALA A C 1
ATOM 1981 O O . ALA A 1 244 ? 6.573 12.961 -1.544 1.00 90.19 244 ALA A O 1
ATOM 1982 N N . LEU A 1 245 ? 8.435 13.073 -2.796 1.00 90.56 245 LEU A N 1
ATOM 1983 C CA . LEU A 1 245 ? 8.063 11.989 -3.707 1.00 90.56 245 LEU A CA 1
ATOM 1984 C C . LEU A 1 245 ? 7.987 10.649 -2.967 1.00 90.56 245 LEU A C 1
ATOM 1986 O O . LEU A 1 245 ? 7.014 9.913 -3.139 1.00 90.56 245 LEU A O 1
ATOM 1990 N N . TRP A 1 246 ? 8.987 10.352 -2.135 1.00 91.94 246 TRP A N 1
ATOM 1991 C CA . TRP A 1 246 ? 9.043 9.133 -1.334 1.00 91.94 246 TRP A CA 1
ATOM 1992 C C . TRP A 1 246 ? 7.872 9.043 -0.357 1.00 91.94 246 TRP A C 1
ATOM 1994 O O . TRP A 1 246 ? 7.143 8.055 -0.365 1.00 91.94 246 TRP A O 1
ATOM 2004 N N . HIS A 1 247 ? 7.620 10.105 0.413 1.00 94.19 247 HIS A N 1
ATOM 2005 C CA . HIS A 1 247 ? 6.468 10.199 1.312 1.00 94.19 247 HIS A CA 1
ATOM 2006 C C . HIS A 1 247 ? 5.141 9.999 0.571 1.00 94.19 247 HIS A C 1
ATOM 2008 O O . HIS A 1 247 ? 4.324 9.178 0.991 1.00 94.19 247 HIS A O 1
ATOM 2014 N N . SER A 1 248 ? 4.948 10.678 -0.564 1.00 93.06 248 SER A N 1
ATOM 2015 C CA . SER A 1 248 ? 3.733 10.543 -1.375 1.00 93.06 248 SER A CA 1
ATOM 2016 C C . SER A 1 248 ? 3.523 9.111 -1.875 1.00 93.06 248 SER A C 1
ATOM 2018 O O . SER A 1 248 ? 2.398 8.604 -1.846 1.00 93.06 248 SER A O 1
ATOM 2020 N N . TRP A 1 249 ? 4.596 8.440 -2.299 1.00 91.94 249 TRP A N 1
ATOM 2021 C CA . TRP A 1 249 ? 4.541 7.054 -2.747 1.00 91.94 249 TRP A CA 1
ATOM 2022 C C . TRP A 1 249 ? 4.258 6.083 -1.591 1.00 91.94 249 TRP A C 1
ATOM 2024 O O . TRP A 1 249 ? 3.330 5.282 -1.703 1.00 91.94 249 TRP A O 1
ATOM 2034 N N . CYS A 1 250 ? 4.956 6.202 -0.457 1.00 94.38 250 CYS A N 1
ATOM 2035 C CA . CYS A 1 250 ? 4.711 5.388 0.739 1.00 94.38 250 CYS A CA 1
ATOM 2036 C C . CYS A 1 250 ? 3.262 5.520 1.226 1.00 94.38 250 CYS A C 1
ATOM 2038 O O . CYS A 1 250 ? 2.576 4.519 1.436 1.00 94.38 250 CYS A O 1
ATOM 2040 N N . MET A 1 251 ? 2.742 6.747 1.336 1.00 93.19 251 MET A N 1
ATOM 2041 C CA . MET A 1 251 ? 1.384 6.982 1.839 1.00 93.19 251 MET A CA 1
ATOM 2042 C C . MET A 1 251 ? 0.286 6.425 0.930 1.00 93.19 251 MET A C 1
ATOM 2044 O O . MET A 1 251 ? -0.799 6.102 1.419 1.00 93.19 251 MET A O 1
ATOM 2048 N N . LYS A 1 252 ? 0.555 6.218 -0.365 1.00 92.56 252 LYS A N 1
ATOM 2049 C CA . LYS A 1 252 ? -0.372 5.506 -1.256 1.00 92.56 252 LYS A CA 1
ATOM 2050 C C . LYS A 1 252 ? -0.658 4.077 -0.775 1.00 92.56 252 LYS A C 1
ATOM 2052 O O . LYS A 1 252 ? -1.760 3.585 -0.992 1.00 92.56 252 LYS A O 1
ATOM 2057 N N . HIS A 1 253 ? 0.310 3.440 -0.120 1.00 93.06 253 HIS A N 1
ATOM 2058 C CA . HIS A 1 253 ? 0.212 2.066 0.372 1.00 93.06 253 HIS A CA 1
ATOM 2059 C C . HIS A 1 253 ? -0.091 2.005 1.876 1.00 93.06 253 HIS A C 1
ATOM 2061 O O . HIS A 1 253 ? -0.896 1.184 2.305 1.00 93.06 253 HIS A O 1
ATOM 2067 N N . LEU A 1 254 ? 0.468 2.921 2.672 1.00 93.12 254 LEU A N 1
ATOM 2068 C CA . LEU A 1 254 ? 0.260 2.967 4.125 1.00 93.12 254 LEU A CA 1
ATOM 2069 C C . LEU A 1 254 ? -1.110 3.528 4.538 1.00 93.12 254 LEU A C 1
ATOM 2071 O O . LEU A 1 254 ? -1.574 3.244 5.639 1.00 93.12 254 LEU A O 1
ATOM 2075 N N . SER A 1 255 ? -1.777 4.318 3.687 1.00 88.75 255 SER A N 1
ATOM 2076 C CA . SER A 1 255 ? -3.066 4.952 4.025 1.00 88.75 255 SER A CA 1
ATOM 2077 C C . SER A 1 255 ? -4.212 3.965 4.279 1.00 88.75 255 SER A C 1
ATOM 2079 O O . SER A 1 255 ? -5.204 4.343 4.904 1.00 88.75 255 SER A O 1
ATOM 2081 N N . GLY A 1 256 ? -4.068 2.701 3.859 1.00 85.56 256 GLY A N 1
ATOM 2082 C CA . GLY A 1 256 ? -4.982 1.619 4.237 1.00 85.56 256 GLY A CA 1
ATOM 2083 C C . GLY A 1 256 ? -4.964 1.308 5.739 1.00 85.56 256 GLY A C 1
ATOM 2084 O O . GLY A 1 256 ? -5.975 0.874 6.287 1.00 85.56 256 GLY A O 1
ATOM 2085 N N . HIS A 1 257 ? -3.853 1.594 6.423 1.00 89.56 257 HIS A N 1
ATOM 2086 C CA . HIS A 1 257 ? -3.704 1.381 7.855 1.00 89.56 257 HIS A CA 1
ATOM 2087 C C . HIS A 1 257 ? -4.236 2.576 8.656 1.00 89.56 257 HIS A C 1
ATOM 2089 O O . HIS A 1 257 ? -3.670 3.673 8.621 1.00 89.56 257 HIS A O 1
ATOM 2095 N N . THR A 1 258 ? -5.300 2.362 9.439 1.00 86.56 258 THR A N 1
ATOM 2096 C CA . THR A 1 258 ? -6.033 3.433 10.141 1.00 86.56 258 THR A CA 1
ATOM 2097 C C . THR A 1 258 ? -5.128 4.317 11.002 1.00 86.56 258 THR A C 1
ATOM 2099 O O . THR A 1 258 ? -5.218 5.543 10.922 1.00 86.56 258 THR A O 1
ATOM 2102 N N . PHE A 1 259 ? -4.238 3.720 11.804 1.00 90.06 259 PHE A N 1
ATOM 2103 C CA . PHE A 1 259 ? -3.348 4.476 12.691 1.00 90.06 259 PHE A CA 1
ATOM 2104 C C . PHE A 1 259 ? -2.333 5.339 11.924 1.00 90.06 259 PHE A C 1
ATOM 2106 O O . PHE A 1 259 ? -2.288 6.547 12.140 1.00 90.06 259 PHE A O 1
ATOM 2113 N N . LEU A 1 260 ? -1.574 4.760 10.984 1.00 92.00 260 LEU A N 1
ATOM 2114 C CA . LEU A 1 260 ? -0.573 5.479 10.184 1.00 92.00 260 LEU A CA 1
ATOM 2115 C C . LEU A 1 260 ? -1.201 6.589 9.335 1.00 92.00 260 LEU A C 1
ATOM 2117 O O . LEU A 1 260 ? -0.648 7.684 9.243 1.00 92.00 260 LEU A O 1
ATOM 2121 N N . ASN A 1 261 ? -2.386 6.348 8.765 1.00 90.75 261 ASN A N 1
ATOM 2122 C CA . ASN A 1 261 ? -3.125 7.385 8.051 1.00 90.75 261 ASN A CA 1
ATOM 2123 C C . ASN A 1 261 ? -3.521 8.543 8.984 1.00 90.75 261 ASN A C 1
ATOM 2125 O O . ASN A 1 261 ? -3.340 9.712 8.646 1.00 90.75 261 ASN A O 1
ATOM 2129 N N . SER A 1 262 ? -4.008 8.226 10.188 1.00 89.00 262 SER A N 1
ATOM 2130 C CA . SER A 1 262 ? -4.385 9.237 11.184 1.00 89.00 262 SER A CA 1
ATOM 2131 C C . SER A 1 262 ? -3.168 10.017 11.696 1.00 89.00 262 SER A C 1
ATOM 2133 O O . SER A 1 262 ? -3.249 11.230 11.879 1.00 89.00 262 SER A O 1
ATOM 2135 N N . LEU A 1 263 ? -2.019 9.352 11.854 1.00 92.06 263 LEU A N 1
ATOM 2136 C CA . LEU A 1 263 ? -0.749 9.983 12.211 1.00 92.06 263 LEU A CA 1
ATOM 2137 C C . LEU A 1 263 ? -0.272 10.955 11.120 1.00 92.06 263 LEU A C 1
ATOM 2139 O O . LEU A 1 263 ? 0.157 12.059 11.436 1.00 92.06 263 LEU A O 1
ATOM 2143 N N . ASN A 1 264 ? -0.412 10.589 9.842 1.00 93.56 264 ASN A N 1
ATOM 2144 C CA . ASN A 1 264 ? -0.049 11.455 8.715 1.00 93.56 264 ASN A CA 1
ATOM 2145 C C . ASN A 1 264 ? -0.927 12.709 8.621 1.00 93.56 264 ASN A C 1
ATOM 2147 O O . ASN A 1 264 ? -0.453 13.766 8.216 1.00 93.56 264 ASN A O 1
ATOM 2151 N N . LEU A 1 265 ? -2.204 12.602 8.995 1.00 91.12 265 LEU A N 1
ATOM 2152 C CA . LEU A 1 265 ? -3.107 13.752 9.056 1.00 91.12 265 LEU A CA 1
ATOM 2153 C C . LEU A 1 265 ? -2.836 14.650 10.262 1.00 91.12 265 LEU A C 1
ATOM 2155 O O . LEU A 1 265 ? -3.058 15.857 10.181 1.00 91.12 265 LEU A O 1
ATOM 2159 N N . LEU A 1 266 ? -2.383 14.068 11.374 1.00 92.44 266 LEU A N 1
ATOM 2160 C CA . LEU A 1 266 ? -1.960 14.818 12.550 1.00 92.44 266 LEU A CA 1
ATOM 2161 C C . LEU A 1 266 ? -0.685 15.618 12.267 1.00 92.44 266 LEU A C 1
ATOM 2163 O O . LEU A 1 266 ? -0.630 16.802 12.592 1.00 92.44 266 LEU A O 1
ATOM 2167 N N . ASP A 1 267 ? 0.327 14.972 11.686 1.00 94.00 267 ASP A N 1
ATOM 2168 C CA . ASP A 1 267 ? 1.616 15.587 11.379 1.00 94.00 267 ASP A CA 1
ATOM 2169 C C . ASP A 1 267 ? 2.270 14.916 10.158 1.00 94.00 267 ASP A C 1
ATOM 2171 O O . ASP A 1 267 ? 2.955 13.892 10.251 1.00 94.00 267 ASP A O 1
ATOM 2175 N N . SER A 1 268 ? 2.069 15.517 8.983 1.00 93.44 268 SER A N 1
ATOM 2176 C CA . SER A 1 268 ? 2.623 15.000 7.729 1.00 93.44 268 SER A CA 1
ATOM 2177 C C . SER A 1 268 ? 4.149 15.089 7.679 1.00 93.44 268 SER A C 1
ATOM 2179 O O . SER A 1 268 ? 4.781 14.263 7.025 1.00 93.44 268 SER A O 1
ATOM 2181 N N . PHE A 1 269 ? 4.757 16.060 8.371 1.00 93.31 269 PHE A N 1
ATOM 2182 C CA . PHE A 1 269 ? 6.214 16.203 8.422 1.00 93.31 269 PHE A CA 1
ATOM 2183 C C . PHE A 1 269 ? 6.845 15.113 9.291 1.00 93.31 269 PHE A C 1
ATOM 2185 O O . PHE A 1 269 ? 7.883 14.557 8.922 1.00 93.31 269 PHE A O 1
ATOM 2192 N N . ALA A 1 270 ? 6.199 14.758 10.405 1.00 94.62 270 ALA A N 1
ATOM 2193 C CA . ALA A 1 270 ? 6.607 13.629 11.232 1.00 94.62 270 ALA A CA 1
ATOM 2194 C C . ALA A 1 270 ? 6.557 12.315 10.443 1.00 94.62 270 ALA A C 1
ATOM 2196 O O . ALA A 1 270 ? 7.518 11.545 10.455 1.00 94.62 270 ALA A O 1
ATOM 2197 N N . VAL A 1 271 ? 5.481 12.086 9.681 1.00 95.00 271 VAL A N 1
ATOM 2198 C CA . VAL A 1 271 ? 5.365 10.884 8.843 1.00 95.00 271 VAL A CA 1
ATOM 2199 C C . VAL A 1 271 ? 6.328 10.902 7.656 1.00 95.00 271 VAL A C 1
ATOM 2201 O O . VAL A 1 271 ? 6.880 9.856 7.327 1.00 95.00 271 VAL A O 1
ATOM 2204 N N . GLN A 1 272 ? 6.617 12.054 7.048 1.00 94.81 272 GLN A N 1
ATOM 2205 C CA . GLN A 1 272 ? 7.680 12.170 6.042 1.00 94.81 272 GLN A CA 1
ATOM 2206 C C . GLN A 1 272 ? 9.046 11.776 6.626 1.00 94.81 272 GLN A C 1
ATOM 2208 O O . GLN A 1 272 ? 9.784 11.012 6.005 1.00 94.81 272 GLN A O 1
ATOM 2213 N N . CYS A 1 273 ? 9.361 12.226 7.845 1.00 93.75 273 CYS A N 1
ATOM 2214 C CA . CYS A 1 273 ? 10.574 11.828 8.558 1.00 93.75 273 CYS A CA 1
ATOM 2215 C C . CYS A 1 273 ? 10.612 10.313 8.820 1.00 93.75 273 CYS A C 1
ATOM 2217 O O . CYS A 1 273 ? 11.601 9.657 8.498 1.00 93.75 273 CYS A O 1
ATOM 2219 N N . LEU A 1 274 ? 9.509 9.742 9.311 1.00 94.62 274 LEU A N 1
ATOM 2220 C CA . LEU A 1 274 ? 9.354 8.298 9.496 1.00 94.62 274 LEU A CA 1
ATOM 2221 C C . LEU A 1 274 ? 9.564 7.531 8.185 1.00 94.62 274 LEU A C 1
ATOM 2223 O O . LEU A 1 274 ? 10.303 6.549 8.175 1.00 94.62 274 LEU A O 1
ATOM 2227 N N . CYS A 1 275 ? 8.983 7.996 7.075 1.00 94.81 275 CYS A N 1
ATOM 2228 C CA . CYS A 1 275 ? 9.150 7.372 5.762 1.00 94.81 275 CYS A CA 1
ATOM 2229 C C . CYS A 1 275 ? 10.619 7.341 5.327 1.00 94.81 275 CYS A C 1
ATOM 2231 O O . CYS A 1 275 ? 11.077 6.333 4.800 1.00 94.81 275 CYS A O 1
ATOM 2233 N N . ASN A 1 276 ? 11.366 8.421 5.555 1.00 91.94 276 ASN A N 1
ATOM 2234 C CA . ASN A 1 276 ? 12.770 8.509 5.150 1.00 91.94 276 ASN A CA 1
ATOM 2235 C C . ASN A 1 276 ? 13.716 7.715 6.063 1.00 91.94 276 ASN A C 1
ATOM 2237 O O . ASN A 1 276 ? 14.773 7.276 5.618 1.00 91.94 276 ASN A O 1
ATOM 2241 N N . SER A 1 277 ? 13.378 7.568 7.346 1.00 93.00 277 SER A N 1
ATOM 2242 C CA . SER A 1 277 ? 14.266 6.943 8.333 1.00 93.00 277 SER A CA 1
ATOM 2243 C C . SER A 1 277 ? 13.972 5.463 8.570 1.00 93.00 277 SER A C 1
ATOM 2245 O O . SER A 1 277 ? 14.911 4.681 8.716 1.00 93.00 277 SER A O 1
ATOM 2247 N N . ALA A 1 278 ? 12.695 5.078 8.623 1.00 95.44 278 ALA A N 1
ATOM 2248 C CA . ALA A 1 278 ? 12.258 3.758 9.079 1.00 95.44 278 ALA A CA 1
ATOM 2249 C C . ALA A 1 278 ? 11.673 2.870 7.971 1.00 95.44 278 ALA A C 1
ATOM 2251 O O . ALA A 1 278 ? 11.531 1.672 8.198 1.00 95.44 278 ALA A O 1
ATOM 2252 N N . ILE A 1 279 ? 11.332 3.421 6.798 1.00 95.81 279 ILE A N 1
ATOM 2253 C CA . ILE A 1 279 ? 10.734 2.646 5.702 1.00 95.81 279 ILE A CA 1
ATOM 2254 C C . ILE A 1 279 ? 11.779 2.296 4.645 1.00 95.81 279 ILE A C 1
ATOM 2256 O O . ILE A 1 279 ? 12.527 3.157 4.180 1.00 95.81 279 ILE A O 1
ATOM 2260 N N . LYS A 1 280 ? 11.780 1.035 4.209 1.00 93.50 280 LYS A N 1
ATOM 2261 C CA . LYS A 1 280 ? 12.557 0.549 3.061 1.00 93.50 280 LYS A CA 1
ATOM 2262 C C . LYS A 1 280 ? 11.636 -0.121 2.048 1.00 93.50 280 LYS A C 1
ATOM 2264 O O . LYS A 1 280 ? 10.711 -0.831 2.432 1.00 93.50 280 LYS A O 1
ATOM 2269 N N . ALA A 1 281 ? 11.913 0.079 0.761 1.00 91.56 281 ALA A N 1
ATOM 2270 C CA . ALA A 1 281 ? 11.372 -0.783 -0.286 1.00 91.56 281 ALA A CA 1
ATOM 2271 C C . ALA A 1 281 ? 12.231 -2.049 -0.388 1.00 91.56 281 ALA A C 1
ATOM 2273 O O . ALA A 1 281 ? 13.460 -1.959 -0.455 1.00 91.56 281 ALA A O 1
ATOM 2274 N N . LEU A 1 282 ? 11.575 -3.204 -0.392 1.00 91.31 282 LEU A N 1
ATOM 2275 C CA . LEU A 1 282 ? 12.183 -4.521 -0.520 1.00 91.31 282 LEU A CA 1
ATOM 2276 C C . LEU A 1 282 ? 11.577 -5.239 -1.725 1.00 91.31 282 LEU A C 1
ATOM 2278 O O . LEU A 1 282 ? 10.367 -5.186 -1.937 1.00 91.31 282 LEU A O 1
ATOM 2282 N N . ASP A 1 283 ? 12.417 -5.941 -2.477 1.00 87.94 283 ASP A N 1
ATOM 2283 C CA . ASP A 1 283 ? 11.991 -6.764 -3.604 1.00 87.94 283 ASP A CA 1
ATOM 2284 C C . ASP A 1 283 ? 12.238 -8.230 -3.266 1.00 87.94 283 ASP A C 1
ATOM 2286 O O . ASP A 1 283 ? 13.376 -8.627 -3.006 1.00 87.94 283 ASP A O 1
ATOM 2290 N N . TYR A 1 284 ? 11.179 -9.030 -3.320 1.00 88.56 284 TYR A N 1
ATOM 2291 C CA . TYR A 1 284 ? 11.231 -10.471 -3.122 1.00 88.56 284 TYR A CA 1
ATOM 2292 C C . TYR A 1 284 ? 10.834 -11.166 -4.418 1.00 88.56 284 TYR A C 1
ATOM 2294 O O . TYR A 1 284 ? 9.668 -11.131 -4.813 1.00 88.56 284 TYR A O 1
ATOM 2302 N N . PRO A 1 285 ? 11.792 -11.771 -5.127 1.00 85.88 285 PRO A N 1
ATOM 2303 C CA . PRO A 1 285 ? 11.489 -12.623 -6.261 1.00 85.88 285 PRO A CA 1
ATOM 2304 C C . PRO A 1 285 ? 10.580 -13.797 -5.884 1.00 85.88 285 PRO A C 1
ATOM 2306 O O . PRO A 1 285 ? 10.520 -14.200 -4.725 1.00 85.88 285 PRO A O 1
ATOM 2309 N N . ALA A 1 286 ? 9.936 -14.401 -6.882 1.00 86.81 286 ALA A N 1
ATOM 2310 C CA . ALA A 1 286 ? 9.159 -15.616 -6.662 1.00 86.81 286 ALA A CA 1
ATOM 2311 C C . ALA A 1 286 ? 9.987 -16.708 -5.943 1.00 86.81 286 ALA A C 1
ATOM 2313 O O . ALA A 1 286 ? 11.171 -16.920 -6.249 1.00 86.81 286 ALA A O 1
ATOM 2314 N N . SER A 1 287 ? 9.320 -17.378 -5.004 1.00 86.75 287 SER A N 1
ATOM 2315 C CA . SER A 1 287 ? 9.823 -18.416 -4.100 1.00 86.75 287 SER A CA 1
ATOM 2316 C C . SER A 1 287 ? 10.888 -17.971 -3.092 1.00 86.75 287 SER A C 1
ATOM 2318 O O . SER A 1 287 ? 11.486 -18.831 -2.451 1.00 86.75 287 SER A O 1
ATOM 2320 N N . ASP A 1 288 ? 11.143 -16.667 -2.932 1.00 90.31 288 ASP A N 1
ATOM 2321 C CA . ASP A 1 288 ? 11.966 -16.180 -1.820 1.00 90.31 288 ASP A CA 1
ATOM 2322 C C . ASP A 1 288 ? 11.133 -15.990 -0.550 1.00 90.31 288 ASP A C 1
ATOM 2324 O O . ASP A 1 288 ? 9.964 -15.595 -0.584 1.00 90.31 288 ASP A O 1
ATOM 2328 N N . LEU A 1 289 ? 11.780 -16.249 0.582 1.00 95.06 289 LEU A N 1
ATOM 2329 C CA . LEU A 1 289 ? 11.216 -16.085 1.912 1.00 95.06 289 LEU A CA 1
ATOM 2330 C C . LEU A 1 289 ? 11.294 -14.621 2.342 1.00 95.06 289 LEU A C 1
ATOM 2332 O O . LEU A 1 289 ? 12.345 -13.985 2.243 1.00 95.06 289 LEU A O 1
ATOM 2336 N N . VAL A 1 290 ? 10.175 -14.100 2.839 1.00 96.56 290 VAL A N 1
ATOM 2337 C CA . VAL A 1 290 ? 10.101 -12.790 3.494 1.00 96.56 290 VAL A CA 1
ATOM 2338 C C . VAL A 1 290 ? 10.527 -12.929 4.953 1.00 96.56 290 VAL A C 1
ATOM 2340 O O . VAL A 1 290 ? 11.365 -12.159 5.420 1.00 96.56 290 VAL A O 1
ATOM 2343 N N . PHE A 1 291 ? 9.984 -13.931 5.647 1.00 97.25 291 PHE A N 1
ATOM 2344 C CA . PHE A 1 291 ? 10.402 -14.357 6.980 1.00 97.25 291 PHE A CA 1
ATOM 234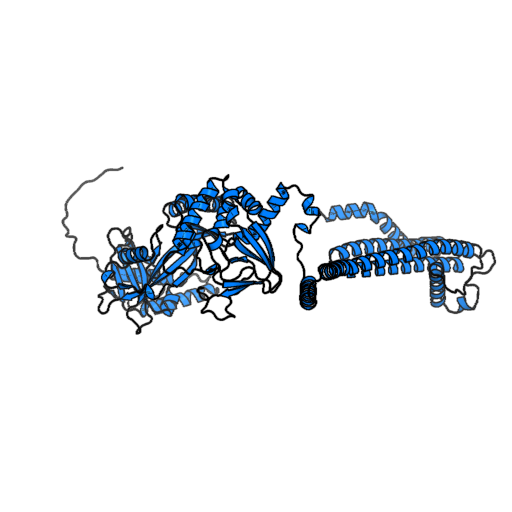5 C C . PHE A 1 291 ? 10.023 -15.823 7.216 1.00 97.25 291 PHE A C 1
ATOM 2347 O O . PHE A 1 291 ? 9.144 -16.365 6.543 1.00 97.25 291 PHE A O 1
ATOM 2354 N N . GLU A 1 292 ? 10.679 -16.446 8.188 1.00 96.69 292 GLU A N 1
ATOM 2355 C CA . GLU A 1 292 ? 10.477 -17.842 8.578 1.00 96.69 292 GLU A CA 1
ATOM 2356 C C . GLU A 1 292 ? 9.820 -17.933 9.957 1.00 96.69 292 GLU A C 1
ATOM 2358 O O . GLU A 1 292 ? 10.000 -17.052 10.803 1.00 96.69 292 GLU A O 1
ATOM 2363 N N . GLU A 1 293 ? 9.092 -19.022 10.195 1.00 96.62 293 GLU A N 1
ATOM 2364 C CA . GLU A 1 293 ? 8.582 -19.360 11.525 1.00 96.62 293 GLU A CA 1
ATOM 2365 C C . GLU A 1 293 ? 9.728 -19.418 12.549 1.00 96.62 293 GLU A C 1
ATOM 2367 O O . GLU A 1 293 ? 10.805 -19.951 12.283 1.00 96.62 293 GLU A O 1
ATOM 2372 N N . GLY A 1 294 ? 9.506 -18.858 13.738 1.00 95.25 294 GLY A N 1
ATOM 2373 C CA . GLY A 1 294 ? 10.503 -18.843 14.808 1.00 95.25 294 GLY A CA 1
ATOM 2374 C C . GLY A 1 294 ? 11.570 -17.751 14.671 1.00 95.25 294 GLY A C 1
ATOM 2375 O O . GLY A 1 294 ? 12.327 -17.526 15.619 1.00 95.25 294 GLY A O 1
ATOM 2376 N N . ALA A 1 295 ? 11.630 -17.032 13.545 1.00 95.75 295 ALA A N 1
ATOM 2377 C CA . ALA A 1 295 ? 12.530 -15.894 13.394 1.00 95.75 295 ALA A CA 1
ATOM 2378 C C . ALA A 1 295 ? 12.043 -14.679 14.219 1.00 95.75 295 ALA A C 1
ATOM 2380 O O . ALA A 1 295 ? 10.831 -14.462 14.348 1.00 95.75 295 ALA A O 1
ATOM 2381 N N . PRO A 1 296 ? 12.956 -13.861 14.780 1.00 95.81 296 PRO A N 1
ATOM 2382 C CA . PRO A 1 296 ? 12.579 -12.623 15.458 1.00 95.81 296 PRO A CA 1
ATOM 2383 C C . PRO A 1 296 ? 11.953 -11.637 14.463 1.00 95.81 296 PRO A C 1
ATOM 2385 O O . PRO A 1 296 ? 12.494 -11.399 13.382 1.00 95.81 296 PRO A O 1
ATOM 2388 N N . GLY A 1 297 ? 10.808 -11.067 14.832 1.00 93.25 297 GLY A N 1
ATOM 2389 C CA . GLY A 1 297 ? 10.113 -10.070 14.029 1.00 93.25 297 GLY A CA 1
ATOM 2390 C C . GLY A 1 297 ? 10.526 -8.658 14.428 1.00 93.25 297 GLY A C 1
ATOM 2391 O O . GLY A 1 297 ? 10.125 -8.186 15.488 1.00 93.25 297 GLY A O 1
ATOM 2392 N N . ASP A 1 298 ? 11.261 -7.967 13.552 1.00 93.44 298 ASP A N 1
ATOM 2393 C CA . ASP A 1 298 ? 11.701 -6.572 13.761 1.00 93.44 298 ASP A CA 1
ATOM 2394 C C . ASP A 1 298 ? 10.961 -5.555 12.871 1.00 93.44 298 ASP A C 1
ATOM 2396 O O . ASP A 1 298 ? 11.151 -4.336 12.983 1.00 93.44 298 ASP A O 1
ATOM 2400 N N . CYS A 1 299 ? 10.167 -6.054 11.920 1.00 96.25 299 CYS A N 1
ATOM 2401 C CA . CYS A 1 299 ? 9.567 -5.256 10.860 1.00 96.25 299 CYS A CA 1
ATOM 2402 C C . CYS A 1 299 ? 8.093 -5.596 10.641 1.00 96.25 299 CYS A C 1
ATOM 2404 O O . CYS A 1 299 ? 7.678 -6.750 10.744 1.00 96.25 299 CYS A O 1
ATOM 2406 N N . MET A 1 300 ? 7.333 -4.581 10.237 1.00 96.56 300 MET A N 1
ATOM 2407 C CA . MET A 1 300 ? 6.011 -4.725 9.625 1.00 96.56 300 MET A CA 1
ATOM 2408 C C . MET A 1 300 ? 6.127 -4.536 8.119 1.00 96.56 300 MET A C 1
ATOM 2410 O O . MET A 1 300 ? 6.878 -3.672 7.667 1.00 96.56 300 MET A O 1
ATOM 2414 N N . TYR A 1 301 ? 5.352 -5.291 7.345 1.00 97.62 301 TYR A N 1
ATOM 2415 C CA . TYR A 1 301 ? 5.430 -5.285 5.888 1.00 97.62 301 TYR A CA 1
ATOM 2416 C C . TYR A 1 301 ? 4.101 -4.890 5.249 1.00 97.62 301 TYR A C 1
ATOM 2418 O O . TYR A 1 301 ? 3.047 -5.363 5.659 1.00 97.62 301 TYR A O 1
ATOM 2426 N N . PHE A 1 302 ? 4.158 -4.068 4.203 1.00 97.56 302 PHE A N 1
ATOM 2427 C CA . PHE A 1 302 ? 3.037 -3.741 3.320 1.00 97.56 302 PHE A CA 1
ATOM 2428 C C . PHE A 1 302 ? 3.320 -4.276 1.922 1.00 97.56 302 PHE A C 1
ATOM 2430 O O . PHE A 1 302 ? 4.364 -3.968 1.346 1.00 97.56 302 PHE A O 1
ATOM 2437 N N . LEU A 1 303 ? 2.381 -5.021 1.346 1.00 96.50 303 LEU A N 1
ATOM 2438 C CA . LEU A 1 303 ? 2.509 -5.536 -0.013 1.00 96.50 303 LEU A CA 1
ATOM 2439 C C . LEU A 1 303 ? 2.116 -4.454 -1.029 1.00 96.50 303 LEU A C 1
ATOM 2441 O O . LEU A 1 303 ? 0.957 -4.042 -1.107 1.00 96.50 303 LEU A O 1
ATOM 2445 N N . VAL A 1 304 ? 3.081 -3.990 -1.821 1.00 94.19 304 VAL A N 1
ATOM 2446 C CA . VAL A 1 304 ? 2.889 -2.961 -2.857 1.00 94.19 304 VAL A CA 1
ATOM 2447 C C . VAL A 1 304 ? 2.393 -3.583 -4.158 1.00 94.19 304 VAL A C 1
ATOM 2449 O O . VAL A 1 304 ? 1.498 -3.039 -4.808 1.00 94.19 304 VAL A O 1
ATOM 2452 N N . ASN A 1 305 ? 2.994 -4.703 -4.551 1.00 92.19 305 ASN A N 1
ATOM 2453 C CA . ASN A 1 305 ? 2.698 -5.425 -5.782 1.00 92.19 305 ASN A CA 1
ATOM 2454 C C . ASN A 1 305 ? 3.144 -6.887 -5.652 1.00 92.19 305 ASN A C 1
ATOM 2456 O O . ASN A 1 305 ? 4.068 -7.165 -4.896 1.00 92.19 305 ASN A O 1
ATOM 2460 N N . GLY A 1 306 ? 2.552 -7.788 -6.436 1.00 92.06 306 GLY A N 1
ATOM 2461 C CA . GLY A 1 306 ? 2.825 -9.227 -6.364 1.00 92.06 306 GLY A CA 1
ATOM 2462 C C . GLY A 1 306 ? 1.832 -9.947 -5.456 1.00 92.06 306 GLY A C 1
ATOM 2463 O O . GLY A 1 306 ? 0.712 -9.474 -5.277 1.00 92.06 306 GLY A O 1
ATOM 2464 N N . GLN A 1 307 ? 2.234 -11.094 -4.923 1.00 95.38 307 GLN A N 1
ATOM 2465 C CA . GLN A 1 307 ? 1.407 -11.929 -4.056 1.00 95.38 307 GLN A CA 1
ATOM 2466 C C . GLN A 1 307 ? 2.309 -12.720 -3.116 1.00 95.38 307 GLN A C 1
ATOM 2468 O O . GLN A 1 307 ? 3.299 -13.310 -3.564 1.00 95.38 307 GLN A O 1
ATOM 2473 N N . LEU A 1 308 ? 1.941 -12.759 -1.837 1.00 97.31 308 LEU A N 1
ATOM 2474 C CA . LEU A 1 308 ? 2.635 -13.540 -0.815 1.00 97.31 308 LEU A CA 1
ATOM 2475 C C . LEU A 1 308 ? 1.727 -14.659 -0.305 1.00 97.31 308 LEU A C 1
ATOM 2477 O O . LEU A 1 308 ? 0.500 -14.537 -0.328 1.00 97.31 308 LEU A O 1
ATOM 2481 N N . ARG A 1 309 ? 2.341 -15.736 0.170 1.00 97.00 309 ARG A N 1
ATOM 2482 C CA . ARG A 1 309 ? 1.673 -16.887 0.771 1.00 97.00 309 ARG A CA 1
ATOM 2483 C C . ARG A 1 309 ? 2.226 -17.115 2.164 1.00 97.00 309 ARG A C 1
ATOM 2485 O O . ARG A 1 309 ? 3.437 -17.168 2.353 1.00 97.00 309 ARG A O 1
ATOM 2492 N N . TYR A 1 310 ? 1.321 -17.230 3.122 1.00 97.38 310 TYR A N 1
ATOM 2493 C CA . TYR A 1 310 ? 1.619 -17.520 4.510 1.00 97.38 310 TYR A CA 1
ATOM 2494 C C . TYR A 1 310 ? 1.360 -18.997 4.789 1.00 97.38 310 TYR A C 1
ATOM 2496 O O . TYR A 1 310 ? 0.273 -19.507 4.523 1.00 97.38 310 TYR A O 1
ATOM 2504 N N . THR A 1 311 ? 2.363 -19.671 5.331 1.00 96.69 311 THR A N 1
ATOM 2505 C CA . THR A 1 311 ? 2.272 -21.048 5.805 1.00 96.69 311 THR A CA 1
ATOM 2506 C C . THR A 1 311 ? 2.272 -21.009 7.331 1.00 96.69 311 THR A C 1
ATOM 2508 O O . THR A 1 311 ? 3.296 -20.642 7.915 1.00 96.69 311 THR A O 1
ATOM 2511 N N . PRO A 1 312 ? 1.139 -21.311 7.984 1.00 96.12 312 PRO A N 1
ATOM 2512 C CA . PRO A 1 312 ? 1.019 -21.176 9.428 1.00 96.12 312 PRO A CA 1
ATOM 2513 C C . PRO A 1 312 ? 1.808 -22.259 10.165 1.00 96.12 312 PRO A C 1
ATOM 2515 O O . PRO A 1 312 ? 1.770 -23.426 9.777 1.00 96.12 312 PRO A O 1
ATOM 2518 N N . GLY A 1 313 ? 2.497 -21.861 11.233 1.00 93.75 313 GLY A N 1
ATOM 2519 C CA . GLY A 1 313 ? 3.178 -22.770 12.150 1.00 93.75 313 GLY A CA 1
ATOM 2520 C C . GLY A 1 313 ? 2.247 -23.366 13.202 1.00 93.75 313 GLY A C 1
ATOM 2521 O O . GLY A 1 313 ? 1.054 -23.059 13.255 1.00 93.75 313 GLY A O 1
ATOM 2522 N N . GLU A 1 314 ? 2.791 -24.196 14.093 1.00 90.88 314 GLU A N 1
ATOM 2523 C CA . GLU A 1 314 ? 1.992 -24.930 15.094 1.00 90.88 314 GLU A CA 1
ATOM 2524 C C . GLU A 1 314 ? 1.270 -24.009 16.090 1.00 90.88 314 GLU A C 1
ATOM 2526 O O . GLU A 1 314 ? 0.193 -24.336 16.591 1.00 90.88 314 GLU A O 1
ATOM 2531 N N . LEU A 1 315 ? 1.867 -22.851 16.385 1.00 89.69 315 LEU A N 1
ATOM 2532 C CA . LEU A 1 315 ? 1.337 -21.867 17.333 1.00 89.69 315 LEU A CA 1
ATOM 2533 C C . LEU A 1 315 ? 0.418 -20.829 16.675 1.00 89.69 315 LEU A C 1
ATOM 2535 O O . LEU A 1 315 ? -0.199 -20.029 17.385 1.00 89.69 315 LEU A O 1
ATOM 2539 N N . ALA A 1 316 ? 0.331 -20.817 15.343 1.00 91.69 316 ALA A N 1
ATOM 2540 C CA . ALA A 1 316 ? -0.503 -19.875 14.614 1.00 91.69 316 ALA A CA 1
ATOM 2541 C C . ALA A 1 316 ? -1.988 -20.287 14.693 1.00 91.69 316 ALA A C 1
ATOM 2543 O O . ALA A 1 316 ? -2.323 -21.458 14.495 1.00 91.69 316 ALA A O 1
ATOM 2544 N N . PRO A 1 317 ? -2.923 -19.347 14.922 1.00 88.88 317 PRO A N 1
ATOM 2545 C CA . PRO A 1 317 ? -4.357 -19.650 14.934 1.00 88.88 317 PRO A CA 1
ATOM 2546 C C . PRO A 1 317 ? -4.864 -20.177 13.581 1.00 88.88 317 PRO A C 1
ATOM 2548 O O . PRO A 1 317 ? -5.881 -20.869 13.507 1.00 88.88 317 PRO A O 1
ATOM 2551 N N . GLU A 1 318 ? -4.135 -19.879 12.510 1.00 92.88 318 GLU A N 1
ATOM 2552 C CA . GLU A 1 318 ? -4.384 -20.323 11.145 1.00 92.88 318 GLU A CA 1
ATOM 2553 C C . GLU A 1 318 ? -4.065 -21.792 10.869 1.00 92.88 318 GLU A C 1
ATOM 2555 O O . GLU A 1 318 ? -4.427 -22.273 9.800 1.00 92.88 318 GLU A O 1
ATOM 2560 N N . VAL A 1 319 ? -3.434 -22.524 11.794 1.00 91.06 319 VAL A N 1
ATOM 2561 C CA . VAL A 1 319 ? -3.018 -23.928 11.582 1.00 91.06 319 VAL A CA 1
ATOM 2562 C C . VAL A 1 319 ? -4.176 -24.855 11.180 1.00 91.06 319 VAL A C 1
ATOM 2564 O O . VAL A 1 319 ? -3.984 -25.875 10.527 1.00 91.06 319 VAL A O 1
ATOM 2567 N N . SER A 1 320 ? -5.405 -24.491 11.555 1.00 88.25 320 SER A N 1
ATOM 2568 C CA . SER A 1 320 ? -6.625 -25.233 11.217 1.00 88.25 320 SER A CA 1
ATOM 2569 C C . SER A 1 320 ? -7.185 -24.934 9.819 1.00 88.25 320 SER A C 1
ATOM 2571 O O . SER A 1 320 ? -8.121 -25.605 9.379 1.00 88.25 320 SER A O 1
ATOM 2573 N N . LEU A 1 321 ? -6.650 -23.928 9.121 1.00 89.25 321 LEU A N 1
ATOM 2574 C CA . LEU A 1 321 ? -7.089 -23.546 7.783 1.00 89.25 321 LEU A CA 1
ATOM 2575 C C . LEU A 1 321 ? -6.526 -24.507 6.731 1.00 89.25 321 LEU A C 1
ATOM 2577 O O . LEU A 1 321 ? -5.433 -25.051 6.859 1.00 89.25 321 LEU A O 1
ATOM 2581 N N . CYS A 1 322 ? -7.281 -24.702 5.651 1.00 89.31 322 CYS A N 1
ATOM 2582 C CA . CYS A 1 322 ? -6.788 -25.448 4.496 1.00 89.31 322 CYS A CA 1
ATOM 2583 C C . CYS A 1 322 ? -5.694 -24.643 3.774 1.00 89.31 322 CYS A C 1
ATOM 2585 O O . CYS A 1 322 ? -5.802 -23.427 3.668 1.00 89.31 322 CYS A O 1
ATOM 2587 N N . GLU A 1 323 ? -4.707 -25.309 3.168 1.00 85.56 323 GLU A N 1
ATOM 2588 C CA . GLU A 1 323 ? -3.594 -24.658 2.438 1.00 85.56 323 GLU A CA 1
ATOM 2589 C C . GLU A 1 323 ? -4.029 -23.714 1.296 1.00 85.56 323 GLU A C 1
ATOM 2591 O O . GLU A 1 323 ? -3.267 -22.860 0.839 1.00 85.56 323 GLU A O 1
ATOM 2596 N N . LEU A 1 324 ? -5.254 -23.889 0.795 1.00 87.75 324 LEU A N 1
ATOM 2597 C CA . LEU A 1 324 ? -5.852 -23.078 -0.268 1.00 87.75 324 LEU A CA 1
ATOM 2598 C C . LEU A 1 324 ? -6.804 -21.995 0.265 1.00 87.75 324 LEU A C 1
ATOM 2600 O O . LEU A 1 324 ? -7.515 -21.375 -0.526 1.00 87.75 324 LEU A O 1
ATOM 2604 N N . ASP A 1 325 ? -6.862 -21.782 1.582 1.00 91.50 325 ASP A N 1
ATOM 2605 C CA . ASP A 1 325 ? -7.705 -20.746 2.168 1.00 91.50 325 ASP A CA 1
ATOM 2606 C C . ASP A 1 325 ? -7.208 -19.352 1.734 1.00 91.50 325 ASP A C 1
ATOM 2608 O O . ASP A 1 325 ? -6.023 -19.041 1.891 1.00 91.50 325 ASP A O 1
ATOM 2612 N N . PRO A 1 326 ? -8.085 -18.483 1.197 1.00 91.06 326 PRO A N 1
ATOM 2613 C CA . PRO A 1 326 ? -7.694 -17.152 0.737 1.00 91.06 326 PRO A CA 1
ATOM 2614 C C . PRO A 1 326 ? -7.134 -16.257 1.852 1.00 91.06 326 PRO A C 1
ATOM 2616 O O . PRO A 1 326 ? -6.448 -15.282 1.555 1.00 91.06 326 PRO A O 1
ATOM 2619 N N . LYS A 1 327 ? -7.385 -16.562 3.132 1.00 89.62 327 LYS A N 1
ATOM 2620 C CA . LYS A 1 327 ? -6.785 -15.833 4.261 1.00 89.62 327 LYS A CA 1
ATOM 2621 C C . LYS A 1 327 ? -5.276 -16.035 4.366 1.00 89.62 327 LYS A C 1
ATOM 2623 O O . LYS A 1 327 ? -4.603 -15.178 4.926 1.00 89.62 327 LYS A O 1
ATOM 2628 N N . LEU A 1 328 ? -4.753 -17.135 3.824 1.00 94.69 328 LEU A N 1
ATOM 2629 C CA . LEU A 1 328 ? -3.322 -17.438 3.793 1.00 94.69 328 LEU A CA 1
ATOM 2630 C C . LEU A 1 328 ? -2.599 -16.751 2.626 1.00 94.69 328 LEU A C 1
ATOM 2632 O O . LEU A 1 328 ? -1.383 -16.868 2.491 1.00 94.69 328 LEU A O 1
ATOM 2636 N N . THR A 1 329 ? -3.325 -16.031 1.770 1.00 95.44 329 THR A N 1
ATOM 2637 C CA . THR A 1 329 ? -2.756 -15.286 0.644 1.00 95.44 329 THR A CA 1
ATOM 2638 C C . THR A 1 329 ? -2.881 -13.788 0.865 1.00 95.44 329 THR A C 1
ATOM 2640 O O . THR A 1 329 ? -3.932 -13.292 1.264 1.00 95.44 329 THR A O 1
ATOM 2643 N N . LEU A 1 330 ? -1.799 -13.061 0.592 1.00 96.12 330 LEU A N 1
ATOM 2644 C CA . LEU A 1 330 ? -1.741 -11.610 0.709 1.00 96.12 330 LEU A CA 1
ATOM 2645 C C . LEU A 1 330 ? -1.679 -10.996 -0.684 1.00 96.12 330 LEU A C 1
ATOM 2647 O O . LEU A 1 330 ? -0.783 -11.313 -1.471 1.00 96.12 330 LEU A O 1
ATOM 2651 N N . ASP A 1 331 ? -2.608 -10.079 -0.943 1.00 95.38 331 ASP A N 1
ATOM 2652 C CA . ASP A 1 331 ? -2.730 -9.333 -2.192 1.00 95.38 331 ASP A CA 1
ATOM 2653 C C . ASP A 1 331 ? -2.324 -7.857 -2.007 1.00 95.38 331 ASP A C 1
ATOM 2655 O O . ASP A 1 331 ? -2.301 -7.339 -0.882 1.00 95.38 331 ASP A O 1
ATOM 2659 N N . PRO A 1 332 ? -1.991 -7.134 -3.094 1.00 95.06 332 PRO A N 1
ATOM 2660 C CA . PRO A 1 332 ? -1.526 -5.755 -3.004 1.00 95.06 332 PRO A CA 1
ATOM 2661 C C . PRO A 1 332 ? -2.464 -4.853 -2.192 1.00 95.06 332 PRO A C 1
ATOM 2663 O O . PRO A 1 332 ? -3.664 -4.777 -2.454 1.00 95.06 332 PRO A O 1
ATOM 2666 N N . GLY A 1 333 ? -1.896 -4.132 -1.224 1.00 91.94 333 GLY A N 1
ATOM 2667 C CA . GLY A 1 333 ? -2.620 -3.302 -0.260 1.00 91.94 333 GLY A CA 1
ATOM 2668 C C . GLY A 1 333 ? -2.807 -3.944 1.118 1.00 91.94 333 GLY A C 1
ATOM 2669 O O . GLY A 1 333 ? -3.126 -3.223 2.062 1.00 91.94 333 GLY A O 1
ATOM 2670 N N . SER A 1 334 ? -2.573 -5.254 1.267 1.00 94.06 334 SER A N 1
ATOM 2671 C CA . SER A 1 334 ? -2.522 -5.901 2.584 1.00 94.06 334 SER A CA 1
ATOM 2672 C C . SER A 1 334 ? -1.202 -5.629 3.311 1.00 94.06 334 SER A C 1
ATOM 2674 O O . SER A 1 334 ? -0.186 -5.311 2.684 1.00 94.06 334 SER A O 1
ATOM 2676 N N . TRP A 1 335 ? -1.203 -5.814 4.629 1.00 95.75 335 TRP A N 1
ATOM 2677 C CA . TRP A 1 335 ? -0.011 -5.762 5.472 1.00 95.75 335 TRP A CA 1
ATOM 2678 C C . TRP A 1 335 ? 0.042 -6.947 6.438 1.00 95.75 335 TRP A C 1
ATOM 2680 O O . TRP A 1 335 ? -0.957 -7.636 6.654 1.00 95.75 335 TRP A O 1
ATOM 2690 N N . CYS A 1 336 ? 1.214 -7.179 7.018 1.00 96.31 336 CYS A N 1
ATOM 2691 C CA . CYS A 1 336 ? 1.465 -8.236 7.993 1.00 96.31 336 CYS A CA 1
ATOM 2692 C C . CYS A 1 336 ? 2.593 -7.846 8.957 1.00 96.31 336 CYS A C 1
ATOM 2694 O O . CYS A 1 336 ? 3.316 -6.871 8.736 1.00 96.31 336 CYS A O 1
ATOM 2696 N N . SER A 1 337 ? 2.751 -8.633 10.019 1.00 96.00 337 SER A N 1
ATOM 2697 C CA . SER A 1 337 ? 3.751 -8.461 11.070 1.00 96.00 337 SER A CA 1
ATOM 2698 C C . SER A 1 337 ? 3.651 -7.102 11.778 1.00 96.00 337 SER A C 1
ATOM 2700 O O . SER A 1 337 ? 4.646 -6.478 12.127 1.00 96.00 337 SER A O 1
ATOM 2702 N N . GLU A 1 338 ? 2.431 -6.603 12.004 1.00 95.19 338 GLU A N 1
ATOM 2703 C CA . GLU A 1 338 ? 2.230 -5.407 12.836 1.00 95.19 338 GLU A CA 1
ATOM 2704 C C . GLU A 1 338 ? 2.730 -5.597 14.287 1.00 95.19 338 GLU A C 1
ATOM 2706 O O . GLU A 1 338 ? 3.387 -4.683 14.793 1.00 95.19 338 GLU A O 1
ATOM 2711 N N . PRO A 1 339 ? 2.515 -6.753 14.960 1.00 94.25 339 PRO A N 1
ATOM 2712 C CA . PRO A 1 339 ? 2.993 -6.953 16.331 1.00 94.25 339 PRO A CA 1
ATOM 2713 C C . PRO A 1 339 ? 4.500 -6.748 16.520 1.00 94.25 339 PRO A C 1
ATOM 2715 O O . PRO A 1 339 ? 4.915 -6.312 17.595 1.00 94.25 339 PRO A O 1
ATOM 2718 N N . ALA A 1 340 ? 5.302 -7.002 15.481 1.00 94.81 340 ALA A N 1
ATOM 2719 C CA . ALA A 1 340 ? 6.750 -6.798 15.480 1.00 94.81 340 ALA A CA 1
ATOM 2720 C C . ALA A 1 340 ? 7.176 -5.338 15.698 1.00 94.81 340 ALA A C 1
ATOM 2722 O O . ALA A 1 340 ? 8.291 -5.078 16.138 1.00 94.81 340 ALA A O 1
ATOM 2723 N N . LEU A 1 341 ? 6.306 -4.359 15.421 1.00 93.25 341 LEU A N 1
ATOM 2724 C CA . LEU A 1 341 ? 6.620 -2.953 15.697 1.00 93.25 341 LEU A CA 1
ATOM 2725 C C . LEU A 1 341 ? 6.453 -2.583 17.170 1.00 93.25 341 LEU A C 1
ATOM 2727 O O . LEU A 1 341 ? 7.117 -1.668 17.655 1.00 93.25 341 LEU A O 1
ATOM 2731 N N . TRP A 1 342 ? 5.520 -3.240 17.857 1.00 91.75 342 TRP A N 1
ATOM 2732 C CA . TRP A 1 342 ? 5.015 -2.794 19.159 1.00 91.75 342 TRP A CA 1
ATOM 2733 C C . TRP A 1 342 ? 5.412 -3.725 20.304 1.00 91.75 342 TRP A C 1
ATOM 2735 O O . TRP A 1 342 ? 5.302 -3.351 21.471 1.00 91.75 342 TRP A O 1
ATOM 2745 N N . THR A 1 343 ? 5.841 -4.946 19.990 1.00 91.75 343 THR A N 1
ATOM 2746 C CA . THR A 1 343 ? 6.107 -6.012 20.959 1.00 91.75 343 THR A CA 1
ATOM 2747 C C . THR A 1 343 ? 7.371 -6.784 20.596 1.00 91.75 343 THR A C 1
ATOM 2749 O O . THR A 1 343 ? 7.858 -6.696 19.472 1.00 91.75 343 THR A O 1
ATOM 2752 N N . VAL A 1 344 ? 7.893 -7.569 21.543 1.00 92.31 344 VAL A N 1
ATOM 2753 C CA . VAL A 1 344 ? 8.890 -8.595 21.218 1.00 92.31 344 VAL A CA 1
ATOM 2754 C C . VAL A 1 344 ? 8.155 -9.722 20.508 1.00 92.31 344 VAL A C 1
ATOM 2756 O O . VAL A 1 344 ? 7.408 -10.469 21.143 1.00 92.31 344 VAL A O 1
ATOM 2759 N N . TRP A 1 345 ? 8.332 -9.798 19.193 1.00 95.06 345 TRP A N 1
ATOM 2760 C CA . TRP A 1 345 ? 7.608 -10.730 18.346 1.00 95.06 345 TRP A CA 1
ATOM 2761 C C . TRP A 1 345 ? 8.526 -11.813 17.792 1.00 95.06 345 TRP A C 1
ATOM 2763 O O . TRP A 1 345 ? 9.688 -11.581 17.457 1.00 95.06 345 TRP A O 1
ATOM 2773 N N . THR A 1 346 ? 7.970 -13.006 17.665 1.00 96.38 346 THR A N 1
ATOM 2774 C CA . THR A 1 346 ? 8.572 -14.124 16.951 1.00 96.38 346 THR A CA 1
ATOM 2775 C C . THR A 1 346 ? 7.528 -14.605 15.966 1.00 96.38 346 THR A C 1
ATOM 2777 O O . THR A 1 346 ? 6.381 -14.822 16.359 1.00 96.38 346 THR A O 1
ATOM 2780 N N . HIS A 1 347 ? 7.909 -14.716 14.698 1.00 97.31 347 HIS A N 1
ATOM 2781 C CA . HIS A 1 347 ? 6.981 -15.102 13.645 1.00 97.31 347 HIS A CA 1
ATOM 2782 C C . HIS A 1 347 ? 6.373 -16.474 13.935 1.00 97.31 347 HIS A C 1
ATOM 2784 O O . HIS A 1 347 ? 7.082 -17.419 14.283 1.00 97.31 347 HIS A O 1
ATOM 2790 N N . LEU A 1 348 ? 5.051 -16.565 13.809 1.00 96.00 348 LEU A N 1
ATOM 2791 C CA . LEU A 1 348 ? 4.270 -17.768 14.105 1.00 96.00 348 LEU A CA 1
ATOM 2792 C C . LEU A 1 348 ? 4.118 -18.675 12.881 1.00 96.00 348 LEU A C 1
ATOM 2794 O O . LEU A 1 348 ? 3.557 -19.759 12.988 1.00 96.00 348 LEU A O 1
ATOM 2798 N N . GLY A 1 349 ? 4.594 -18.231 11.722 1.00 95.88 349 GLY A N 1
ATOM 2799 C CA . GLY A 1 349 ? 4.570 -18.978 10.477 1.00 95.88 349 GLY A CA 1
ATOM 2800 C C . GLY 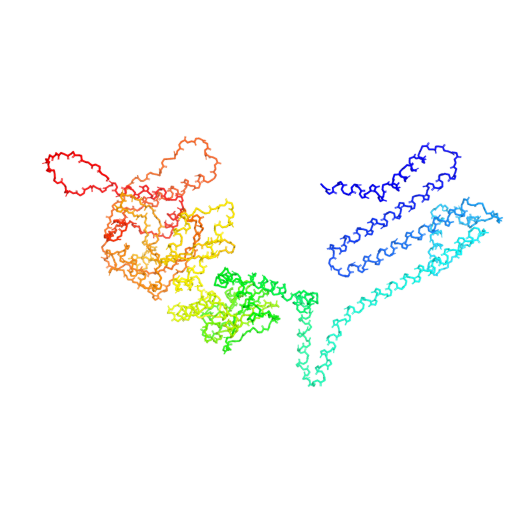A 1 349 ? 5.573 -18.415 9.482 1.00 95.88 349 GLY A C 1
ATOM 2801 O O . GLY A 1 349 ? 6.285 -17.449 9.758 1.00 95.88 349 GLY A O 1
ATOM 2802 N N . THR A 1 350 ? 5.618 -19.028 8.308 1.00 97.50 350 THR A N 1
ATOM 2803 C CA . THR A 1 350 ? 6.555 -18.684 7.236 1.00 97.50 350 THR A CA 1
ATOM 2804 C C . THR A 1 350 ? 5.834 -17.910 6.141 1.00 97.50 350 THR A C 1
ATOM 2806 O O . THR A 1 350 ? 4.781 -18.337 5.671 1.00 97.50 350 THR A O 1
ATOM 2809 N N . LEU A 1 351 ? 6.392 -16.780 5.705 1.00 97.69 351 LEU A N 1
ATOM 2810 C CA . LEU A 1 351 ? 5.840 -15.973 4.617 1.00 97.69 351 LEU A CA 1
ATOM 2811 C C . LEU A 1 351 ? 6.768 -16.020 3.405 1.00 97.69 351 LEU A C 1
ATOM 2813 O O . LEU A 1 351 ? 7.927 -15.619 3.487 1.00 97.69 351 LEU A O 1
ATOM 2817 N N . GLU A 1 352 ? 6.240 -16.453 2.265 1.00 96.81 352 GLU A N 1
ATOM 2818 C CA . GLU A 1 352 ? 6.977 -16.585 1.007 1.00 96.81 352 GLU A CA 1
ATOM 2819 C C . GLU A 1 352 ? 6.338 -15.778 -0.128 1.00 96.81 352 GLU A C 1
ATOM 2821 O O . GLU A 1 352 ? 5.122 -15.574 -0.187 1.00 96.81 352 GLU A O 1
ATOM 2826 N N . ALA A 1 353 ? 7.154 -15.324 -1.075 1.00 95.06 353 ALA A N 1
ATOM 2827 C CA . ALA A 1 353 ? 6.680 -14.642 -2.269 1.00 95.06 353 ALA A CA 1
ATOM 2828 C C . ALA A 1 353 ? 6.210 -15.653 -3.326 1.00 95.06 353 ALA A C 1
ATOM 2830 O O . ALA A 1 353 ? 7.010 -16.348 -3.943 1.00 95.06 353 ALA A O 1
ATOM 2831 N N . SER A 1 354 ? 4.905 -15.714 -3.603 1.00 92.31 354 SER A N 1
ATOM 2832 C CA . SER A 1 354 ? 4.358 -16.581 -4.666 1.00 92.31 354 SER A CA 1
ATOM 2833 C C . SER A 1 354 ? 4.655 -16.052 -6.075 1.00 92.31 354 SER A C 1
ATOM 2835 O O . SER A 1 354 ? 4.689 -16.803 -7.046 1.00 92.31 354 SER A O 1
ATOM 2837 N N . SER A 1 355 ? 4.876 -14.745 -6.199 1.00 90.31 355 SER A N 1
ATOM 2838 C CA . SER A 1 355 ? 5.327 -14.074 -7.421 1.00 90.31 355 SER A CA 1
ATOM 2839 C C . SER A 1 355 ? 6.333 -12.985 -7.058 1.00 90.31 355 SER A C 1
ATOM 2841 O O . SER A 1 355 ? 6.435 -12.628 -5.885 1.00 90.31 355 SER A O 1
ATOM 2843 N N . THR A 1 356 ? 7.058 -12.427 -8.033 1.00 88.69 356 THR A N 1
ATOM 2844 C CA . THR A 1 356 ? 7.940 -11.284 -7.753 1.00 88.69 356 THR A CA 1
ATOM 2845 C C . THR A 1 356 ? 7.141 -10.127 -7.161 1.00 88.69 356 THR A C 1
ATOM 2847 O O . THR A 1 356 ? 6.268 -9.546 -7.813 1.00 88.69 356 THR A O 1
ATOM 2850 N N . SER A 1 357 ? 7.450 -9.836 -5.903 1.00 91.44 357 SER A N 1
ATOM 2851 C CA . SER A 1 357 ? 6.677 -8.983 -5.020 1.00 91.44 357 SER A CA 1
ATOM 2852 C C . SER A 1 357 ? 7.515 -7.813 -4.526 1.00 91.44 357 SER A C 1
ATOM 2854 O O . SER A 1 357 ? 8.687 -7.960 -4.186 1.00 91.44 357 SER A O 1
ATOM 2856 N N . GLU A 1 358 ? 6.892 -6.642 -4.491 1.00 92.31 358 GLU A N 1
ATOM 2857 C CA . GLU A 1 358 ? 7.463 -5.415 -3.938 1.00 92.31 358 GLU A CA 1
ATOM 2858 C C . GLU A 1 358 ? 6.791 -5.161 -2.592 1.00 92.31 358 GLU A C 1
ATOM 2860 O O . GLU A 1 358 ? 5.559 -5.168 -2.498 1.00 92.31 358 GLU A O 1
ATOM 2865 N N . LEU A 1 359 ? 7.585 -4.934 -1.554 1.00 95.31 359 LEU A N 1
ATOM 2866 C CA . LEU A 1 359 ? 7.113 -4.696 -0.198 1.00 95.31 359 LEU A CA 1
ATOM 2867 C C . LEU A 1 359 ? 7.672 -3.374 0.327 1.00 95.31 359 LEU A C 1
ATOM 2869 O O . LEU A 1 359 ? 8.770 -2.950 -0.031 1.00 95.31 359 LEU A O 1
ATOM 2873 N N . LEU A 1 360 ? 6.928 -2.748 1.232 1.00 96.44 360 LEU A N 1
ATOM 2874 C CA . LEU A 1 360 ? 7.440 -1.711 2.118 1.00 96.44 360 LEU A CA 1
ATOM 2875 C C . LEU A 1 360 ? 7.609 -2.294 3.514 1.00 96.44 360 LEU A C 1
ATOM 2877 O O . LEU A 1 360 ? 6.625 -2.728 4.106 1.00 96.44 360 LEU A O 1
ATOM 2881 N N . SER A 1 361 ? 8.828 -2.285 4.044 1.00 96.75 361 SER A N 1
ATOM 2882 C CA . SER A 1 361 ? 9.100 -2.677 5.427 1.00 96.75 361 SER A CA 1
ATOM 2883 C C . SER A 1 361 ? 9.241 -1.446 6.312 1.00 96.75 361 SER A C 1
ATOM 2885 O O . SER A 1 361 ? 10.032 -0.558 5.990 1.00 96.75 361 SER A O 1
ATOM 2887 N N . ILE A 1 362 ? 8.533 -1.417 7.435 1.00 97.19 362 ILE A N 1
ATOM 2888 C CA . ILE A 1 362 ? 8.724 -0.446 8.512 1.00 97.19 362 ILE A CA 1
ATOM 2889 C C . ILE A 1 362 ? 9.591 -1.108 9.584 1.00 97.19 362 ILE A C 1
ATOM 2891 O O . ILE A 1 362 ? 9.188 -2.118 10.151 1.00 97.19 362 ILE A O 1
ATOM 2895 N N . GLU A 1 363 ? 10.770 -0.550 9.858 1.00 95.69 363 GLU A N 1
ATOM 2896 C CA . GLU A 1 363 ? 11.696 -1.046 10.885 1.00 95.69 363 GLU A CA 1
ATOM 2897 C C . GLU A 1 363 ? 11.318 -0.494 12.269 1.00 95.69 363 GLU A C 1
ATOM 2899 O O . GLU A 1 363 ? 11.404 0.718 12.503 1.00 95.69 363 GLU A O 1
ATOM 2904 N N . GLY A 1 364 ? 10.957 -1.373 13.212 1.00 92.12 364 GLY A N 1
ATOM 2905 C CA . GLY A 1 364 ? 10.515 -0.975 14.555 1.00 92.12 364 GLY A CA 1
ATOM 2906 C C . GLY A 1 364 ? 11.572 -0.185 15.332 1.00 92.12 364 GLY A C 1
ATOM 2907 O O . GLY A 1 364 ? 11.277 0.858 15.919 1.00 92.12 364 GLY A O 1
ATOM 2908 N N . SER A 1 365 ? 12.838 -0.602 15.238 1.00 92.38 365 SER A N 1
ATOM 2909 C CA . SER A 1 365 ? 13.980 0.034 15.918 1.00 92.38 365 SER A CA 1
ATOM 2910 C C . SER A 1 365 ? 14.226 1.493 15.510 1.00 92.38 365 SER A C 1
ATOM 2912 O O . SER A 1 365 ? 14.873 2.243 16.244 1.00 92.38 365 SER A O 1
ATOM 2914 N N . LYS A 1 366 ? 13.694 1.924 14.361 1.00 94.50 366 LYS A N 1
ATOM 2915 C CA . LYS A 1 366 ? 13.880 3.277 13.818 1.00 94.50 366 LYS A CA 1
ATOM 2916 C C . LYS A 1 366 ? 12.675 4.193 14.008 1.00 94.50 366 LYS A C 1
ATOM 2918 O O . LYS A 1 366 ? 12.787 5.385 13.724 1.00 94.50 366 LYS A O 1
ATOM 2923 N N . LEU A 1 367 ? 11.551 3.680 14.514 1.00 90.69 367 LEU A N 1
ATOM 2924 C CA . LEU A 1 367 ? 10.336 4.473 14.723 1.00 90.69 367 LEU A CA 1
ATOM 2925 C C . LEU A 1 367 ? 10.534 5.584 15.759 1.00 90.69 367 LEU A C 1
ATOM 2927 O O . LEU A 1 367 ? 10.249 6.745 15.465 1.00 90.69 367 LEU A O 1
ATOM 2931 N N . LEU A 1 368 ? 11.043 5.248 16.950 1.00 90.12 368 LEU A N 1
ATOM 2932 C CA . LEU A 1 368 ? 11.220 6.229 18.028 1.00 90.12 368 LEU A CA 1
ATOM 2933 C C . LEU A 1 368 ? 12.222 7.332 17.644 1.00 90.12 368 LEU A C 1
ATOM 2935 O O . LEU A 1 368 ? 11.838 8.499 17.729 1.00 90.12 368 LEU A O 1
ATOM 2939 N N . PRO A 1 369 ? 13.437 7.026 17.134 1.00 92.75 369 PRO A N 1
ATOM 2940 C CA . PRO A 1 369 ? 14.376 8.069 16.714 1.00 92.75 369 PRO A CA 1
ATOM 2941 C C . PRO A 1 369 ? 13.822 8.983 15.613 1.00 92.75 369 PRO A C 1
ATOM 2943 O O . PRO A 1 369 ? 14.116 10.177 15.587 1.00 92.75 369 PRO A O 1
ATOM 2946 N N . ALA A 1 370 ? 12.998 8.450 14.702 1.00 92.69 370 ALA A N 1
ATOM 2947 C CA . ALA A 1 370 ? 12.413 9.242 13.623 1.00 92.69 370 ALA A CA 1
ATOM 2948 C C . ALA A 1 370 ? 11.356 10.245 14.117 1.00 92.69 370 ALA A C 1
ATOM 2950 O O . ALA A 1 370 ? 11.151 11.284 13.480 1.00 92.69 370 ALA A O 1
ATOM 2951 N N . LEU A 1 371 ? 10.686 9.938 15.232 1.00 93.75 371 LEU A N 1
ATOM 2952 C CA . LEU A 1 371 ? 9.553 10.704 15.754 1.00 93.75 371 LEU A CA 1
ATOM 2953 C C . LEU A 1 371 ? 9.865 11.513 17.021 1.00 93.75 371 LEU A C 1
ATOM 2955 O O . LEU A 1 371 ? 9.064 12.368 17.391 1.00 93.75 371 LEU A O 1
ATOM 2959 N N . GLU A 1 372 ? 11.031 11.322 17.642 1.00 92.38 372 GLU A N 1
ATOM 2960 C CA . GLU A 1 372 ? 11.422 11.960 18.910 1.00 92.38 372 GLU A CA 1
ATOM 2961 C C . GLU A 1 372 ? 11.300 13.495 18.888 1.00 92.38 372 GLU A C 1
ATOM 2963 O O . GLU A 1 372 ? 10.823 14.107 19.844 1.00 92.38 372 GLU A O 1
ATOM 2968 N N . ARG A 1 373 ? 11.648 14.132 17.763 1.00 94.50 373 ARG A N 1
ATOM 2969 C CA . ARG A 1 373 ? 11.558 15.594 17.592 1.00 94.50 373 ARG A CA 1
ATOM 2970 C C . ARG A 1 373 ? 10.136 16.130 17.369 1.00 94.50 373 ARG A C 1
ATOM 2972 O O . ARG A 1 373 ? 9.972 17.341 17.231 1.00 94.50 373 ARG A O 1
ATOM 2979 N N . PHE A 1 374 ? 9.124 15.262 17.303 1.00 95.94 374 PHE A N 1
ATOM 2980 C CA . PHE A 1 374 ? 7.725 15.610 17.039 1.00 95.94 374 PHE A CA 1
ATOM 2981 C C . PHE A 1 374 ? 6.840 15.212 18.237 1.00 95.94 374 PHE A C 1
ATOM 2983 O O . PHE A 1 374 ? 6.269 14.118 18.250 1.00 95.94 374 PHE A O 1
ATOM 2990 N N . PRO A 1 375 ? 6.665 16.089 19.248 1.00 94.25 375 PRO A N 1
ATOM 2991 C CA . PRO A 1 375 ? 6.030 15.721 20.519 1.00 94.25 375 PRO A CA 1
ATOM 2992 C C . PRO A 1 375 ? 4.610 15.159 20.381 1.00 94.25 375 PRO A C 1
ATOM 2994 O O . PRO A 1 375 ? 4.255 14.189 21.049 1.00 94.25 375 PRO A O 1
ATOM 2997 N N . SER A 1 376 ? 3.795 15.735 19.490 1.00 93.25 376 SER A N 1
ATOM 2998 C CA . SER A 1 376 ? 2.422 15.275 19.246 1.00 93.25 376 SER A CA 1
ATOM 2999 C C . SER A 1 376 ? 2.379 13.872 18.641 1.00 93.25 376 SER A C 1
ATOM 3001 O O . SER A 1 376 ? 1.596 13.043 19.100 1.00 93.25 376 SER A O 1
ATOM 3003 N N . ALA A 1 377 ? 3.224 13.601 17.641 1.00 94.56 377 ALA A N 1
ATOM 3004 C CA . ALA A 1 377 ? 3.318 12.293 16.999 1.00 94.56 377 ALA A CA 1
ATOM 3005 C C . ALA A 1 377 ? 3.861 11.237 17.972 1.00 94.56 377 ALA A C 1
ATOM 3007 O O . ALA A 1 377 ? 3.293 10.153 18.081 1.00 94.56 377 ALA A O 1
ATOM 3008 N N . MET A 1 378 ? 4.900 11.584 18.737 1.00 94.25 378 MET A N 1
ATOM 3009 C CA . MET A 1 378 ? 5.512 10.701 19.730 1.00 94.25 378 MET A CA 1
ATOM 3010 C C . MET A 1 378 ? 4.532 10.312 20.842 1.00 94.25 378 MET A C 1
ATOM 3012 O O . MET A 1 378 ? 4.404 9.139 21.178 1.00 94.25 378 MET A O 1
ATOM 3016 N N . MET A 1 379 ? 3.786 11.277 21.383 1.00 93.94 379 MET A N 1
ATOM 3017 C CA . MET A 1 379 ? 2.792 11.016 22.425 1.00 93.94 379 MET A CA 1
ATOM 3018 C C . MET A 1 379 ? 1.700 10.048 21.941 1.00 93.94 379 MET A C 1
ATOM 3020 O O . MET A 1 379 ? 1.335 9.114 22.653 1.00 93.94 379 MET A O 1
ATOM 3024 N N . VAL A 1 380 ? 1.202 10.250 20.717 1.00 94.50 380 VAL A N 1
ATOM 3025 C CA . VAL A 1 380 ? 0.195 9.375 20.102 1.00 94.50 380 VAL A CA 1
ATOM 3026 C C . VAL A 1 380 ? 0.754 7.973 19.835 1.00 94.50 380 VAL A C 1
ATOM 3028 O O . VAL A 1 380 ? 0.062 6.987 20.082 1.00 94.50 380 VAL A O 1
ATOM 3031 N N . LEU A 1 381 ? 2.003 7.875 19.374 1.00 93.44 381 LEU A N 1
ATOM 3032 C CA . LEU A 1 381 ? 2.692 6.606 19.133 1.00 93.44 381 LEU A CA 1
ATOM 3033 C C . LEU A 1 381 ? 2.859 5.787 20.417 1.00 93.44 381 LEU A C 1
ATOM 3035 O O . LEU A 1 381 ? 2.548 4.599 20.428 1.00 93.44 381 LEU A O 1
ATOM 3039 N N . VAL A 1 382 ? 3.322 6.417 21.500 1.00 92.88 382 VAL A N 1
ATOM 3040 C CA . VAL A 1 382 ? 3.518 5.752 22.797 1.00 92.88 382 VAL A CA 1
ATOM 3041 C C . VAL A 1 382 ? 2.192 5.215 23.338 1.00 92.88 382 VAL A C 1
ATOM 3043 O O . VAL A 1 382 ? 2.131 4.074 23.796 1.00 92.88 382 VAL A O 1
ATOM 3046 N N . ASP A 1 383 ? 1.119 6.002 23.242 1.00 93.94 383 ASP A N 1
ATOM 3047 C CA . ASP A 1 383 ? -0.210 5.575 23.685 1.00 93.94 383 ASP A CA 1
ATOM 3048 C C . ASP A 1 383 ? -0.779 4.430 22.830 1.00 93.94 383 ASP A C 1
ATOM 3050 O O . ASP A 1 383 ? -1.378 3.489 23.363 1.00 93.94 383 ASP A O 1
ATOM 3054 N N . TYR A 1 384 ? -0.545 4.471 21.512 1.00 93.44 384 TYR A N 1
ATOM 3055 C CA . TYR A 1 384 ? -0.902 3.378 20.607 1.00 93.44 384 TYR A CA 1
ATOM 3056 C C . TYR A 1 384 ? -0.149 2.097 20.943 1.00 93.44 384 TYR A C 1
ATOM 3058 O O . TYR A 1 384 ? -0.784 1.064 21.124 1.00 93.44 384 TYR A O 1
ATOM 3066 N N . CYS A 1 385 ? 1.168 2.172 21.131 1.00 92.88 385 CYS A N 1
ATOM 3067 C CA . CYS A 1 385 ? 1.995 1.029 21.509 1.00 92.88 385 CYS A CA 1
ATOM 3068 C C . CYS A 1 385 ? 1.524 0.394 22.831 1.00 92.88 385 CYS A C 1
ATOM 3070 O O . CYS A 1 385 ? 1.262 -0.809 22.892 1.00 92.88 385 CYS A O 1
ATOM 3072 N N . ALA A 1 386 ? 1.307 1.203 23.874 1.00 92.56 386 ALA A N 1
ATOM 3073 C CA . ALA A 1 386 ? 0.818 0.714 25.165 1.00 92.56 386 ALA A CA 1
ATOM 3074 C C . ALA A 1 386 ? -0.578 0.072 25.066 1.00 92.56 386 ALA A C 1
ATOM 3076 O O . ALA A 1 386 ? -0.878 -0.908 25.754 1.00 92.56 386 ALA A O 1
ATOM 3077 N N . THR A 1 387 ? -1.445 0.620 24.213 1.00 91.56 387 THR A N 1
ATOM 3078 C CA . THR A 1 387 ? -2.791 0.085 23.980 1.00 91.56 387 THR A CA 1
ATOM 3079 C C . THR A 1 387 ? -2.757 -1.202 23.164 1.00 91.56 387 THR A C 1
ATOM 3081 O O . THR A 1 387 ? -3.449 -2.152 23.524 1.00 91.56 387 THR A O 1
ATOM 3084 N N . PHE A 1 388 ? -1.899 -1.278 22.146 1.00 92.31 388 PHE A N 1
ATOM 3085 C CA . PHE A 1 388 ? -1.668 -2.480 21.351 1.00 92.31 388 PHE A CA 1
ATOM 3086 C C . PHE A 1 388 ? -1.156 -3.631 22.213 1.00 92.31 388 PHE A C 1
ATOM 3088 O O . PHE A 1 388 ? -1.716 -4.725 22.188 1.00 92.31 388 PHE A O 1
ATOM 3095 N N . HIS A 1 389 ? -0.154 -3.364 23.056 1.00 91.06 389 HIS A N 1
ATOM 3096 C CA . HIS A 1 389 ? 0.385 -4.355 23.982 1.00 91.06 389 HIS A CA 1
ATOM 3097 C C . HIS A 1 389 ? -0.676 -4.871 24.967 1.00 91.06 389 HIS A C 1
ATOM 3099 O O . HIS A 1 389 ? -0.679 -6.046 25.327 1.00 91.06 389 HIS A O 1
ATOM 3105 N N . ARG A 1 390 ? -1.603 -4.019 25.419 1.00 88.25 390 ARG A N 1
ATOM 3106 C CA . ARG A 1 390 ? -2.722 -4.463 26.262 1.00 88.25 390 ARG A CA 1
ATOM 3107 C C . ARG A 1 390 ? -3.678 -5.359 25.477 1.00 88.25 390 ARG A C 1
ATOM 3109 O O . ARG A 1 390 ? -3.982 -6.448 25.946 1.00 88.25 390 ARG A O 1
ATOM 3116 N N . TYR A 1 391 ? -4.083 -4.916 24.289 1.00 85.50 391 TYR A N 1
ATOM 3117 C CA . TYR A 1 391 ? -5.041 -5.599 23.421 1.00 85.50 391 TYR A CA 1
ATOM 3118 C C . TYR A 1 391 ? -4.581 -7.001 23.008 1.00 85.50 391 TYR A C 1
ATOM 3120 O O . TYR A 1 391 ? -5.324 -7.958 23.184 1.00 85.50 391 TYR A O 1
ATOM 3128 N N . ILE A 1 392 ? -3.335 -7.166 22.553 1.00 87.31 392 ILE A N 1
ATOM 3129 C CA . ILE A 1 392 ? -2.805 -8.479 22.128 1.00 87.31 392 ILE A CA 1
ATOM 3130 C C . ILE A 1 392 ? -2.694 -9.501 23.280 1.00 87.31 392 ILE A C 1
ATOM 3132 O O . ILE A 1 392 ? -2.535 -10.707 23.065 1.00 87.31 392 ILE A O 1
ATOM 3136 N N . ASN A 1 393 ? -2.771 -9.018 24.522 1.00 86.19 393 ASN A N 1
ATOM 3137 C CA . ASN A 1 393 ? -2.775 -9.828 25.733 1.00 86.19 393 ASN A CA 1
ATOM 3138 C C . ASN A 1 393 ? -4.186 -10.080 26.294 1.00 86.19 393 ASN A C 1
ATOM 3140 O O . ASN A 1 393 ? -4.316 -10.804 27.283 1.00 86.19 393 ASN A O 1
ATOM 3144 N N . GLU A 1 394 ? -5.242 -9.530 25.687 1.00 79.06 394 GLU A N 1
ATOM 3145 C CA . GLU A 1 394 ? -6.622 -9.804 26.091 1.00 79.06 394 GLU A CA 1
ATOM 3146 C C . GLU A 1 394 ? -7.053 -11.226 25.692 1.00 79.06 394 GLU A C 1
ATOM 3148 O O . GLU A 1 394 ? -6.723 -11.741 24.622 1.00 79.06 394 GLU A O 1
ATOM 3153 N N . SER A 1 395 ? -7.814 -11.888 26.568 1.00 72.00 395 SER A N 1
ATOM 3154 C CA . SER A 1 395 ? -8.320 -13.238 26.306 1.00 72.00 395 SER A CA 1
ATOM 3155 C C . SER A 1 395 ? -9.294 -13.241 25.124 1.00 72.00 395 SER A C 1
ATOM 3157 O O . SER A 1 395 ? -10.293 -12.524 25.147 1.00 72.00 395 SER A O 1
ATOM 3159 N N . GLY A 1 396 ? -9.034 -14.091 24.128 1.00 70.06 396 GLY A N 1
ATOM 3160 C CA . GLY A 1 396 ? -9.862 -14.228 22.924 1.00 70.06 396 GLY A CA 1
ATOM 3161 C C . GLY A 1 396 ? -9.371 -13.431 21.711 1.00 70.06 396 GLY A C 1
ATOM 3162 O O . GLY A 1 396 ? -9.931 -13.603 20.633 1.00 70.06 396 GLY A O 1
ATOM 3163 N N . VAL A 1 397 ? -8.324 -12.607 21.849 1.00 77.38 397 VAL A N 1
ATOM 3164 C CA . VAL A 1 397 ? -7.662 -11.963 20.702 1.00 77.38 397 VAL A CA 1
ATOM 3165 C C . VAL A 1 397 ? -6.733 -12.967 20.017 1.00 77.38 397 VAL A C 1
ATOM 3167 O O . VAL A 1 397 ? -5.920 -13.626 20.671 1.00 77.38 397 VAL A O 1
ATOM 3170 N N . LEU A 1 398 ? -6.861 -13.095 18.694 1.00 81.38 398 LEU A N 1
ATOM 3171 C CA . LEU A 1 398 ? -6.021 -13.976 17.888 1.00 81.38 398 LEU A CA 1
ATOM 3172 C C . LEU A 1 398 ? -4.648 -13.331 17.687 1.00 81.38 398 LEU A C 1
ATOM 3174 O O . LEU A 1 398 ? -4.531 -12.222 17.173 1.00 81.38 398 LEU A O 1
ATOM 3178 N N . ARG A 1 399 ? -3.595 -14.042 18.086 1.00 89.50 399 ARG A N 1
ATOM 3179 C CA . ARG A 1 399 ? -2.210 -13.630 17.850 1.00 89.50 399 ARG A CA 1
ATOM 3180 C C . ARG A 1 399 ? -1.780 -14.190 16.505 1.00 89.50 399 ARG A C 1
ATOM 3182 O O . ARG A 1 399 ? -1.658 -15.398 16.383 1.00 89.50 399 ARG A O 1
ATOM 3189 N N . SER A 1 400 ? -1.591 -13.329 15.517 1.00 92.19 400 SER A N 1
ATOM 3190 C CA . SER A 1 400 ? -1.256 -13.735 14.152 1.00 92.19 400 SER A CA 1
ATOM 3191 C C . SER A 1 400 ? -0.209 -12.800 13.555 1.00 92.19 400 SER A C 1
ATOM 3193 O O . SER A 1 400 ? -0.129 -11.628 13.925 1.00 92.19 400 SER A O 1
ATOM 3195 N N . ASP A 1 401 ? 0.578 -13.303 12.605 1.00 95.12 401 ASP A N 1
ATOM 3196 C CA . ASP A 1 401 ? 1.381 -12.444 11.732 1.00 95.12 401 ASP A CA 1
ATOM 3197 C C . ASP A 1 401 ? 0.493 -11.659 10.746 1.00 95.12 401 ASP A C 1
ATOM 3199 O O . ASP A 1 401 ? 0.929 -10.662 10.175 1.00 95.12 401 ASP A O 1
ATOM 3203 N N . LEU A 1 402 ? -0.754 -12.078 10.519 1.00 94.44 402 LEU A N 1
ATOM 3204 C CA . LEU A 1 402 ? -1.645 -11.509 9.510 1.00 94.44 402 LEU A CA 1
ATOM 3205 C C . LEU A 1 402 ? -2.552 -10.412 10.083 1.00 94.44 402 LEU A C 1
ATOM 3207 O O . LEU A 1 402 ? -3.061 -10.504 11.199 1.00 94.44 402 LEU A O 1
ATOM 3211 N N . ALA A 1 403 ? -2.807 -9.368 9.286 1.00 89.19 403 ALA A N 1
ATOM 3212 C CA . ALA A 1 403 ? -3.535 -8.178 9.735 1.00 89.19 403 ALA A CA 1
ATOM 3213 C C . ALA A 1 403 ? -4.975 -8.437 10.206 1.00 89.19 403 ALA A C 1
ATOM 3215 O O . ALA A 1 403 ? -5.466 -7.715 11.070 1.00 89.19 403 ALA A O 1
ATOM 3216 N N . TYR A 1 404 ? -5.671 -9.442 9.662 1.00 83.06 404 TYR A N 1
ATOM 3217 C CA . TYR A 1 404 ? -7.071 -9.690 10.029 1.00 83.06 404 TYR A CA 1
ATOM 3218 C C . TYR A 1 404 ? -7.237 -10.201 11.466 1.00 83.06 404 TYR A C 1
ATOM 3220 O O . TYR A 1 404 ? -8.357 -10.193 11.974 1.00 83.06 404 TYR A O 1
ATOM 3228 N N . GLY A 1 405 ? -6.157 -10.654 12.115 1.00 72.00 405 GLY A N 1
ATOM 3229 C CA . GLY A 1 405 ? -6.182 -11.039 13.526 1.00 72.00 405 GLY A CA 1
ATOM 3230 C C . GLY A 1 405 ? -6.446 -9.859 14.466 1.00 72.00 405 GLY A C 1
ATOM 3231 O O . GLY A 1 405 ? -6.810 -10.073 15.621 1.00 72.00 405 GLY A O 1
ATOM 3232 N N . PHE A 1 406 ? -6.311 -8.620 13.976 1.00 82.19 406 PHE A N 1
ATOM 3233 C CA . PHE A 1 406 ? -6.384 -7.406 14.782 1.00 82.19 406 PHE A CA 1
ATOM 3234 C C . PHE A 1 406 ? -7.468 -6.451 14.268 1.00 82.19 406 PHE A C 1
ATOM 3236 O O . PHE A 1 406 ? -7.441 -6.013 13.116 1.00 82.19 406 PHE A O 1
ATOM 3243 N N . ASP A 1 407 ? -8.396 -6.040 15.139 1.00 79.69 407 ASP A N 1
ATOM 3244 C CA . ASP A 1 407 ? -9.301 -4.930 14.825 1.00 79.69 407 ASP A CA 1
ATOM 3245 C C . ASP A 1 407 ? -8.651 -3.599 15.226 1.00 79.69 407 ASP A C 1
ATOM 3247 O O . ASP A 1 407 ? -8.752 -3.127 16.361 1.00 79.69 407 ASP A O 1
ATOM 3251 N N . ILE A 1 408 ? -7.996 -2.949 14.261 1.00 79.81 408 ILE A N 1
ATOM 3252 C CA . ILE A 1 408 ? -7.347 -1.643 14.466 1.00 79.81 408 ILE A CA 1
ATOM 3253 C C . ILE A 1 408 ? -8.351 -0.579 14.932 1.00 79.81 408 ILE A C 1
ATOM 3255 O O . ILE A 1 408 ? -7.986 0.353 15.651 1.00 79.81 408 ILE A O 1
ATOM 3259 N N . ASN A 1 409 ? -9.629 -0.683 14.557 1.00 79.06 409 ASN A N 1
ATOM 3260 C CA . ASN A 1 409 ? -10.619 0.273 15.047 1.00 79.06 409 ASN A CA 1
ATOM 3261 C C . ASN A 1 409 ? -10.837 0.070 16.550 1.00 79.06 409 ASN A C 1
ATOM 3263 O O . ASN A 1 409 ? -10.889 1.053 17.291 1.00 79.06 409 ASN A O 1
ATOM 3267 N N . GLU A 1 410 ? -10.922 -1.182 17.007 1.00 77.69 410 GLU A N 1
ATOM 3268 C CA . GLU A 1 410 ? -11.012 -1.497 18.433 1.00 77.69 410 GLU A CA 1
ATOM 3269 C C . GLU A 1 410 ? -9.799 -0.952 19.199 1.00 77.69 410 GLU A C 1
ATOM 3271 O O . GLU A 1 410 ? -9.976 -0.288 20.225 1.00 77.69 410 GLU A O 1
ATOM 3276 N N . LEU A 1 411 ? -8.592 -1.118 18.652 1.00 84.31 411 LEU A N 1
ATOM 3277 C CA . LEU A 1 411 ? -7.365 -0.534 19.201 1.00 84.31 411 LEU A CA 1
ATOM 3278 C C . LEU A 1 411 ? -7.460 0.988 19.360 1.00 84.31 411 LEU A C 1
ATOM 3280 O O . LEU A 1 411 ? -7.195 1.514 20.442 1.00 84.31 411 LEU A O 1
ATOM 3284 N N . VAL A 1 412 ? -7.902 1.701 18.318 1.00 83.12 412 VAL A N 1
ATOM 3285 C CA . VAL A 1 412 ? -8.079 3.165 18.357 1.00 83.12 412 VAL A CA 1
ATOM 3286 C C . VAL A 1 412 ? -9.088 3.584 19.434 1.00 83.12 412 VAL A C 1
ATOM 3288 O O . VAL A 1 412 ? -8.884 4.590 20.115 1.00 83.12 412 VAL A O 1
ATOM 3291 N N . SER A 1 413 ? -10.140 2.794 19.652 1.00 79.44 413 SER A N 1
ATOM 3292 C CA . SER A 1 413 ? -11.149 3.069 20.684 1.00 79.44 413 SER A CA 1
ATOM 3293 C C . SER A 1 413 ? -10.614 2.941 22.116 1.00 79.44 413 SER A C 1
ATOM 3295 O O . SER A 1 413 ? -11.095 3.624 23.032 1.00 79.44 413 SER A O 1
ATOM 3297 N N . GLY A 1 414 ? -9.598 2.089 22.296 1.00 81.44 414 GLY A N 1
ATOM 3298 C CA . GLY A 1 414 ? -8.898 1.851 23.556 1.00 81.44 414 GLY A CA 1
ATOM 3299 C C . GLY A 1 414 ? -7.867 2.923 23.919 1.00 81.44 414 GLY A C 1
ATOM 3300 O O . GLY A 1 414 ? -7.397 2.933 25.058 1.00 81.44 414 GLY A O 1
ATOM 3301 N N . LEU A 1 415 ? -7.538 3.831 22.994 1.00 88.06 415 LEU A N 1
ATOM 3302 C CA . LEU A 1 415 ? -6.587 4.919 23.226 1.00 88.06 415 LEU A CA 1
ATOM 3303 C C . LEU A 1 415 ? -7.092 5.911 24.283 1.00 88.06 415 LEU A C 1
ATOM 3305 O O . LEU A 1 415 ? -8.294 6.048 24.558 1.00 88.06 415 LEU A O 1
ATOM 3309 N N . ASN A 1 416 ? -6.161 6.663 24.863 1.00 89.62 416 ASN A N 1
ATOM 3310 C CA . ASN A 1 416 ? -6.493 7.719 25.802 1.00 89.62 416 ASN A CA 1
ATOM 3311 C C . ASN A 1 416 ? -7.289 8.848 25.133 1.00 89.62 416 ASN A C 1
ATOM 3313 O O . ASN A 1 416 ? -7.140 9.134 23.945 1.00 89.62 416 ASN A O 1
ATOM 3317 N N . THR A 1 417 ? -8.148 9.520 25.912 1.00 88.06 417 THR A N 1
ATOM 3318 C CA . THR A 1 417 ? -9.035 10.579 25.392 1.00 88.06 417 THR A CA 1
ATOM 3319 C C . THR A 1 417 ? -8.250 11.684 24.685 1.00 88.06 417 THR A C 1
ATOM 3321 O O . THR A 1 417 ? -8.663 12.124 23.617 1.00 88.06 417 THR A O 1
ATOM 3324 N N . GLU A 1 418 ? -7.101 12.098 25.227 1.00 91.31 418 GLU A N 1
ATOM 3325 C CA . GLU A 1 418 ? -6.265 13.123 24.594 1.00 91.31 418 GLU A CA 1
ATOM 3326 C C . GLU A 1 418 ? -5.759 12.681 23.209 1.00 91.31 418 GLU A C 1
ATOM 3328 O O . GLU A 1 418 ? -5.907 13.417 22.233 1.00 91.31 418 GLU A O 1
ATOM 3333 N N . THR A 1 419 ? -5.230 11.460 23.102 1.00 92.19 419 THR A N 1
ATOM 3334 C CA . THR A 1 419 ? -4.767 10.849 21.847 1.00 92.19 419 THR A CA 1
ATOM 3335 C C . THR A 1 419 ? -5.886 10.770 20.817 1.00 92.19 419 THR A C 1
ATOM 3337 O O . THR A 1 419 ? -5.713 11.198 19.677 1.00 92.19 419 THR A O 1
ATOM 3340 N N . ARG A 1 420 ? -7.062 10.283 21.222 1.00 90.19 420 ARG A N 1
ATOM 3341 C CA . ARG A 1 420 ? -8.234 10.167 20.344 1.00 90.19 420 ARG A CA 1
ATOM 3342 C C . ARG A 1 420 ? -8.691 11.517 19.817 1.00 90.19 420 ARG A C 1
ATOM 3344 O O . ARG A 1 420 ? -8.957 11.642 18.627 1.00 90.19 420 ARG A O 1
ATOM 3351 N N . ILE A 1 421 ? -8.741 12.534 20.678 1.00 91.38 421 ILE A N 1
ATOM 3352 C CA . ILE A 1 421 ? -9.079 13.900 20.266 1.00 91.38 421 ILE A CA 1
ATOM 3353 C C . ILE A 1 421 ? -8.045 14.416 19.257 1.00 91.38 421 ILE A C 1
ATOM 3355 O O . ILE A 1 421 ? -8.433 14.949 18.217 1.00 91.38 421 ILE A O 1
ATOM 3359 N N . LYS A 1 422 ? -6.740 14.223 19.507 1.00 93.00 422 LYS A N 1
ATOM 3360 C CA . LYS A 1 422 ? -5.688 14.640 18.564 1.00 93.00 422 LYS A CA 1
ATOM 3361 C C . LYS A 1 422 ? -5.802 13.931 17.217 1.00 93.00 422 LYS A C 1
ATOM 3363 O O . LYS A 1 422 ? -5.709 14.603 16.198 1.00 93.00 422 LYS A O 1
ATOM 3368 N N . LEU A 1 423 ? -6.065 12.624 17.199 1.00 91.62 423 LEU A N 1
ATOM 3369 C CA . LEU A 1 423 ? -6.266 11.865 15.961 1.00 91.62 423 LEU A CA 1
ATOM 3370 C C . LEU A 1 423 ? -7.561 12.255 15.228 1.00 91.62 423 LEU A C 1
ATOM 3372 O O . LEU A 1 423 ? -7.588 12.287 14.001 1.00 91.62 423 LEU A O 1
ATOM 3376 N N . ALA A 1 424 ? -8.628 12.589 15.958 1.00 91.19 424 ALA A N 1
ATOM 3377 C CA . ALA A 1 424 ? -9.916 12.957 15.375 1.00 91.19 424 ALA A CA 1
ATOM 3378 C C . ALA A 1 424 ? -9.948 14.387 14.814 1.00 91.19 424 ALA A C 1
ATOM 3380 O O . ALA A 1 424 ? -10.638 14.643 13.826 1.00 91.19 424 ALA A O 1
ATOM 3381 N N . ASN A 1 425 ? -9.217 15.326 15.420 1.00 91.75 425 ASN A N 1
ATOM 3382 C CA . ASN A 1 425 ? -9.258 16.744 15.057 1.00 91.75 425 ASN A CA 1
ATOM 3383 C C . ASN A 1 425 ? -8.931 17.025 13.574 1.00 91.75 425 ASN A C 1
ATOM 3385 O O . ASN A 1 425 ? -9.714 17.744 12.950 1.00 91.75 425 ASN A O 1
ATOM 3389 N N . PRO A 1 426 ? -7.868 16.457 12.967 1.00 90.62 426 PRO A N 1
ATOM 3390 C CA . PRO A 1 426 ? -7.597 16.617 11.536 1.00 90.62 426 PRO A CA 1
ATOM 3391 C C . PRO A 1 426 ? -8.742 16.114 10.648 1.00 90.62 426 PRO A C 1
ATOM 3393 O O . PRO A 1 426 ? -9.100 16.758 9.661 1.00 90.62 426 PRO A O 1
ATOM 3396 N N . VAL A 1 427 ? -9.371 14.995 11.028 1.00 89.25 427 VAL A N 1
ATOM 3397 C CA . VAL A 1 427 ? -10.522 14.426 10.310 1.00 89.25 427 VAL A CA 1
ATOM 3398 C C . VAL A 1 427 ? -11.717 15.372 10.387 1.00 89.25 427 VAL A C 1
ATOM 3400 O O . VAL A 1 427 ? -12.334 15.684 9.371 1.00 89.25 427 VAL A O 1
ATOM 3403 N N . ILE A 1 428 ? -12.016 15.890 11.578 1.00 89.12 428 ILE A N 1
ATOM 3404 C CA . ILE A 1 428 ? -13.107 16.845 11.795 1.00 89.12 428 ILE A CA 1
ATOM 3405 C C . ILE A 1 428 ? -12.844 18.157 11.043 1.00 89.12 428 ILE A C 1
ATOM 3407 O O . ILE A 1 428 ? -13.764 18.719 10.455 1.00 89.12 428 ILE A O 1
ATOM 3411 N N . HIS A 1 429 ? -11.597 18.626 11.000 1.00 86.12 429 HIS A N 1
ATOM 3412 C CA . HIS A 1 429 ? -11.222 19.813 10.234 1.00 86.12 429 HIS A CA 1
ATOM 3413 C C . HIS A 1 429 ? -11.439 19.610 8.725 1.00 86.12 429 HIS A C 1
ATOM 3415 O O . HIS A 1 429 ? -11.922 20.512 8.042 1.00 86.12 429 HIS A O 1
ATOM 3421 N N . SER A 1 430 ? -11.183 18.408 8.194 1.00 84.19 430 SER A N 1
ATOM 3422 C CA . SER A 1 430 ? -11.454 18.104 6.779 1.00 84.19 430 SER A CA 1
ATOM 3423 C C . SER A 1 430 ? -12.939 18.247 6.398 1.00 84.19 430 SER A C 1
ATOM 3425 O O . SER A 1 430 ? -13.243 18.677 5.284 1.00 84.19 430 SER A O 1
ATOM 3427 N N . LEU A 1 431 ? -13.861 17.994 7.342 1.00 82.56 431 LEU A N 1
ATOM 3428 C CA . LEU A 1 431 ? -15.307 18.200 7.161 1.00 82.56 431 LEU A CA 1
ATOM 3429 C C . LEU A 1 431 ? -15.697 19.682 7.068 1.00 82.56 431 LEU A C 1
ATOM 3431 O O . LEU A 1 431 ? -16.732 20.004 6.485 1.00 82.56 431 LEU A O 1
ATOM 3435 N N . GLN A 1 432 ? -14.895 20.576 7.652 1.00 73.94 432 GLN A N 1
ATOM 3436 C CA . GLN A 1 432 ? -15.130 22.021 7.629 1.00 73.94 432 GLN A CA 1
ATOM 3437 C C . GLN A 1 432 ? -14.636 22.662 6.335 1.00 73.94 432 GLN A C 1
ATOM 3439 O O . GLN A 1 432 ? -15.243 23.615 5.853 1.00 73.94 432 GLN A O 1
ATOM 3444 N N . VAL A 1 433 ? -13.524 22.155 5.793 1.00 66.00 433 VAL A N 1
ATOM 3445 C CA . VAL A 1 433 ? -12.818 22.830 4.707 1.00 66.00 433 VAL A CA 1
ATOM 3446 C C . VAL A 1 433 ? -13.402 22.473 3.349 1.00 66.00 433 VAL A C 1
ATOM 3448 O O . VAL A 1 433 ? -13.783 23.404 2.660 1.00 66.00 433 VAL A O 1
ATOM 3451 N N . HIS A 1 434 ? -13.518 21.201 2.947 1.00 57.56 434 HIS A N 1
ATOM 3452 C CA . HIS A 1 434 ? -13.946 20.815 1.588 1.00 57.56 434 HIS A CA 1
ATOM 3453 C C . HIS A 1 434 ? -14.323 19.318 1.529 1.00 57.56 434 HIS A C 1
ATOM 3455 O O . HIS A 1 434 ? -13.473 18.471 1.254 1.00 57.56 434 HIS A O 1
ATOM 3461 N N . PHE A 1 435 ? -15.599 18.966 1.721 1.00 53.09 435 PHE A N 1
ATOM 3462 C CA . PHE A 1 435 ? -16.091 17.629 1.362 1.00 53.09 435 PHE A CA 1
ATOM 3463 C C . PHE A 1 435 ? -17.326 17.736 0.454 1.00 53.09 435 PHE A C 1
ATOM 3465 O O . PHE A 1 435 ? -18.404 18.097 0.913 1.00 53.09 435 PHE A O 1
ATOM 3472 N N . TRP A 1 436 ? -17.129 17.478 -0.849 1.00 49.44 436 TRP A N 1
ATOM 3473 C CA . TRP A 1 436 ? -18.154 17.232 -1.883 1.00 49.44 436 TRP A CA 1
ATOM 3474 C C . TRP A 1 436 ? -19.475 18.014 -1.705 1.00 49.44 436 TRP A C 1
ATOM 3476 O O . TRP A 1 436 ? -20.456 17.455 -1.221 1.00 49.44 436 TRP A O 1
ATOM 3486 N N . ASP A 1 437 ? -19.500 19.300 -2.084 1.00 50.41 437 ASP A N 1
ATOM 3487 C CA . ASP A 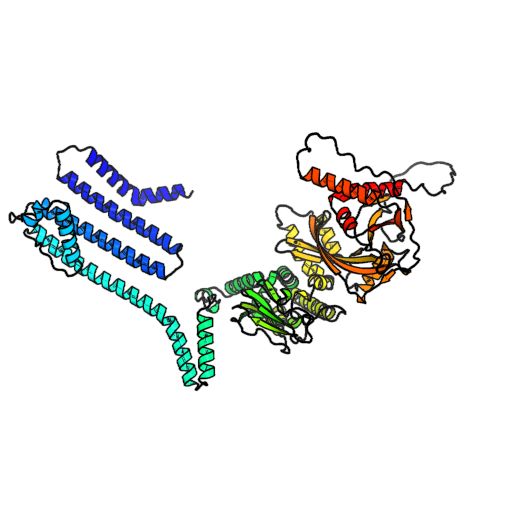1 437 ? -20.682 20.194 -2.158 1.00 50.41 437 ASP A CA 1
ATOM 3488 C C . ASP A 1 437 ? -21.599 20.283 -0.912 1.00 50.41 437 ASP A C 1
ATOM 3490 O O . ASP A 1 437 ? -22.626 20.966 -0.937 1.00 50.41 437 ASP A O 1
ATOM 3494 N N . LYS A 1 438 ? -21.237 19.650 0.210 1.00 55.97 438 LYS A N 1
ATOM 3495 C CA . LYS A 1 438 ? -22.002 19.643 1.460 1.00 55.97 438 LYS A CA 1
ATOM 3496 C C . LYS A 1 438 ? -21.099 19.998 2.630 1.00 55.97 438 LYS A C 1
ATOM 3498 O O . LYS A 1 438 ? -20.481 19.142 3.254 1.00 55.97 438 LYS A O 1
ATOM 3503 N N . VAL A 1 439 ? -21.093 21.281 2.974 1.00 62.72 439 VAL A N 1
ATOM 3504 C CA . VAL A 1 439 ? -20.549 21.745 4.252 1.00 62.72 439 VAL A CA 1
ATOM 3505 C C . VAL A 1 439 ? -21.419 21.174 5.374 1.00 62.72 439 VAL A C 1
ATOM 3507 O O . VAL A 1 439 ? -22.630 21.410 5.417 1.00 62.72 439 VAL A O 1
ATOM 3510 N N . VAL A 1 440 ? -20.815 20.395 6.272 1.00 71.00 440 VAL A N 1
ATOM 3511 C CA . VAL A 1 440 ? -21.502 19.879 7.462 1.00 71.00 440 VAL A CA 1
ATOM 3512 C C . VAL A 1 440 ? -21.800 21.052 8.398 1.00 71.00 440 VAL A C 1
ATOM 3514 O O . VAL A 1 440 ? -20.945 21.899 8.642 1.00 71.00 440 VAL A O 1
ATOM 3517 N N . ASN A 1 441 ? -23.025 21.115 8.924 1.00 79.56 441 ASN A N 1
ATOM 3518 C CA . ASN A 1 441 ? -23.442 22.181 9.836 1.00 79.56 441 ASN A CA 1
ATOM 3519 C C . ASN A 1 441 ? -22.522 22.228 11.074 1.00 79.56 441 ASN A C 1
ATOM 3521 O O . ASN A 1 441 ? -22.245 21.194 11.684 1.00 79.56 441 ASN A O 1
ATOM 3525 N N . GLN A 1 442 ? -22.107 23.429 11.485 1.00 83.81 442 GLN A N 1
ATOM 3526 C CA . GLN A 1 442 ? -21.255 23.664 12.653 1.00 83.81 442 GLN A CA 1
ATOM 3527 C C . GLN A 1 442 ? -21.786 22.992 13.932 1.00 83.81 442 GLN A C 1
ATOM 3529 O O . GLN A 1 442 ? -21.014 22.384 14.670 1.00 83.81 442 GLN A O 1
ATOM 3534 N N . ARG A 1 443 ? -23.111 22.980 14.142 1.00 84.62 443 ARG A N 1
ATOM 3535 C CA . ARG A 1 443 ? -23.732 22.280 15.282 1.00 84.62 443 ARG A CA 1
ATOM 3536 C C . ARG A 1 443 ? -23.476 20.768 15.254 1.00 84.62 443 ARG A C 1
ATOM 3538 O O . ARG A 1 443 ? -23.301 20.147 16.295 1.00 84.62 443 ARG A O 1
ATOM 3545 N N . CYS A 1 444 ? -23.455 20.158 14.068 1.00 84.75 444 CYS A N 1
ATOM 3546 C CA . CYS A 1 444 ? -23.152 18.731 13.921 1.00 84.75 444 CYS A CA 1
ATOM 3547 C C . CYS A 1 444 ? -21.685 18.444 14.265 1.00 84.75 444 CYS A C 1
ATOM 3549 O O . CYS A 1 444 ? -21.394 17.426 14.886 1.00 84.75 444 CYS A O 1
ATOM 3551 N N . ILE A 1 445 ? -20.775 19.354 13.903 1.00 86.69 445 ILE A N 1
ATOM 3552 C CA . ILE A 1 445 ? -19.347 19.257 14.232 1.00 86.69 445 ILE A CA 1
ATOM 3553 C C . ILE A 1 445 ? -19.117 19.359 15.744 1.00 86.69 445 ILE A C 1
ATOM 3555 O O . ILE A 1 445 ? -18.334 18.586 16.289 1.00 86.69 445 ILE A O 1
ATOM 3559 N N . GLU A 1 446 ? -19.806 20.269 16.431 1.00 88.25 446 GLU A N 1
ATOM 3560 C CA . GLU A 1 446 ? -19.737 20.392 17.894 1.00 88.25 446 GLU A CA 1
ATOM 3561 C C . GLU A 1 446 ? -20.228 19.116 18.586 1.00 88.25 446 GLU A C 1
ATOM 3563 O O . GLU A 1 446 ? -19.509 18.545 19.402 1.00 88.25 446 GLU A O 1
ATOM 3568 N N . LEU A 1 447 ? -21.378 18.578 18.161 1.00 88.69 447 LEU A N 1
ATOM 3569 C CA . LEU A 1 447 ? -21.888 17.308 18.689 1.00 88.69 447 LEU A CA 1
ATOM 3570 C C . LEU A 1 447 ? -20.934 16.126 18.429 1.00 88.69 447 LEU A C 1
ATOM 3572 O O . LEU A 1 447 ? -20.847 15.215 19.253 1.00 88.69 447 LEU A O 1
ATOM 3576 N N . LEU A 1 448 ? -20.226 16.116 17.291 1.00 88.69 448 LEU A N 1
ATOM 3577 C CA . LEU A 1 448 ? -19.202 15.107 16.994 1.00 88.69 448 LEU A CA 1
ATOM 3578 C C . LEU A 1 448 ? -18.000 15.234 17.933 1.00 88.69 448 LEU A C 1
ATOM 3580 O O . LEU A 1 448 ? -17.553 14.227 18.479 1.00 88.69 448 LEU A O 1
ATOM 3584 N N . LYS A 1 449 ? -17.495 16.456 18.148 1.00 90.25 449 LYS A N 1
ATOM 3585 C CA . LYS A 1 449 ? -16.392 16.714 19.085 1.00 90.25 449 LYS A CA 1
ATOM 3586 C C . LYS A 1 449 ? -16.753 16.256 20.496 1.00 90.25 449 LYS A C 1
ATOM 3588 O O . LYS A 1 449 ? -15.950 15.571 21.128 1.00 90.25 449 LYS A O 1
ATOM 3593 N N . ASP A 1 450 ? -17.974 16.543 20.939 1.00 89.12 450 ASP A N 1
ATOM 3594 C CA . ASP A 1 450 ? -18.477 16.099 22.237 1.00 89.12 450 ASP A CA 1
ATOM 3595 C C . ASP A 1 450 ? -18.566 14.573 22.328 1.00 89.12 450 ASP A C 1
ATOM 3597 O O . ASP A 1 450 ? -18.195 13.989 23.347 1.00 89.12 450 ASP A O 1
ATOM 3601 N N . GLU A 1 451 ? -19.036 13.881 21.285 1.00 88.12 451 GLU A N 1
ATOM 3602 C CA . GLU A 1 451 ? -19.066 12.416 21.303 1.00 88.12 451 GLU A CA 1
ATOM 3603 C C . GLU A 1 451 ? -17.665 11.797 21.353 1.00 88.12 451 GLU A C 1
ATOM 3605 O O . GLU A 1 451 ? -17.475 10.818 22.082 1.00 88.12 451 GLU A O 1
ATOM 3610 N N . VAL A 1 452 ? -16.695 12.350 20.618 1.00 88.50 452 VAL A N 1
ATOM 3611 C CA . VAL A 1 452 ? -15.296 11.893 20.661 1.00 88.50 452 VAL A CA 1
ATOM 3612 C C . VAL A 1 452 ? -14.698 12.130 22.048 1.00 88.50 452 VAL A C 1
ATOM 3614 O O . VAL A 1 452 ? -14.142 11.205 22.640 1.00 88.50 452 VAL A O 1
ATOM 3617 N N . ALA A 1 453 ? -14.873 13.327 22.617 1.00 86.81 453 ALA A N 1
ATOM 3618 C CA . ALA A 1 453 ? -14.360 13.671 23.943 1.00 86.81 453 ALA A CA 1
ATOM 3619 C C . ALA A 1 453 ? -14.943 12.775 25.051 1.00 86.81 453 ALA A C 1
ATOM 3621 O O . ALA A 1 453 ? -14.222 12.325 25.941 1.00 86.81 453 ALA A O 1
ATOM 3622 N N . ASN A 1 454 ? -16.232 12.438 24.947 1.00 83.38 454 ASN A N 1
ATOM 3623 C CA . ASN A 1 454 ? -16.921 11.522 25.862 1.00 83.38 454 ASN A CA 1
ATOM 3624 C C . ASN A 1 454 ? -16.642 10.036 25.583 1.00 83.38 454 ASN A C 1
ATOM 3626 O O . ASN A 1 454 ? -17.232 9.158 26.218 1.00 83.38 454 ASN A O 1
ATOM 3630 N N . GLY A 1 455 ? -15.788 9.727 24.610 1.00 79.25 455 GLY A N 1
ATOM 3631 C CA . GLY A 1 455 ? -15.394 8.367 24.288 1.00 79.25 455 GLY A CA 1
ATOM 3632 C C . GLY A 1 455 ? -16.460 7.536 23.566 1.00 79.25 455 GLY A C 1
ATOM 3633 O O . GLY A 1 455 ? -16.298 6.322 23.476 1.00 79.25 455 GLY A O 1
ATOM 3634 N N . LYS A 1 456 ? -17.539 8.154 23.063 1.00 81.62 456 LYS A N 1
ATOM 3635 C CA . LYS A 1 456 ? -18.705 7.477 22.457 1.00 81.62 456 LYS A CA 1
ATOM 3636 C C . LYS A 1 456 ? -18.497 7.072 20.996 1.00 81.62 456 LYS A C 1
ATOM 3638 O O . LYS A 1 456 ? -19.231 6.217 20.496 1.00 81.62 456 LYS A O 1
ATOM 3643 N N . CYS A 1 457 ? -17.569 7.720 20.298 1.00 87.06 457 CYS A N 1
ATOM 3644 C CA . CYS A 1 457 ? -17.231 7.416 18.911 1.00 87.06 457 CYS A CA 1
ATOM 3645 C C . CYS A 1 457 ? -15.789 7.813 18.590 1.00 87.06 457 CYS A C 1
ATOM 3647 O O . CYS A 1 457 ? -15.188 8.598 19.322 1.00 87.06 457 CYS A O 1
ATOM 3649 N N . ASP A 1 458 ? -15.274 7.297 17.482 1.00 88.12 458 ASP A N 1
ATOM 3650 C CA . ASP A 1 458 ? -13.984 7.682 16.913 1.00 88.12 458 ASP A CA 1
ATOM 3651 C C . ASP A 1 458 ? -14.164 8.206 15.494 1.00 88.12 458 ASP A C 1
ATOM 3653 O O . ASP A 1 458 ? -15.183 7.952 14.850 1.00 88.12 458 ASP A O 1
ATOM 3657 N N . MET A 1 459 ? -13.171 8.937 15.002 1.00 88.94 459 MET A N 1
ATOM 3658 C CA . MET A 1 459 ? -13.155 9.457 13.638 1.00 88.94 459 MET A CA 1
ATOM 3659 C C . MET A 1 459 ? -12.077 8.737 12.834 1.00 88.94 459 MET A C 1
ATOM 3661 O O . MET A 1 459 ? -10.997 8.460 13.345 1.00 88.94 459 MET A O 1
ATOM 3665 N N . GLY A 1 460 ? -12.367 8.437 11.573 1.00 86.19 460 GLY A N 1
ATOM 3666 C CA . GLY A 1 460 ? -11.415 7.810 10.663 1.00 86.19 460 GLY A CA 1
ATOM 3667 C C . GLY A 1 460 ? -11.846 7.964 9.212 1.00 86.19 460 GLY A C 1
ATOM 3668 O O . GLY A 1 460 ? -12.686 8.808 8.902 1.00 86.19 460 GLY A O 1
ATOM 3669 N N . PHE A 1 461 ? -11.298 7.128 8.330 1.00 82.31 461 PHE A N 1
ATOM 3670 C CA . PHE A 1 461 ? -11.619 7.137 6.903 1.00 82.31 461 PHE A CA 1
ATOM 3671 C C . PHE A 1 461 ? -12.050 5.755 6.389 1.00 82.31 461 PHE A C 1
ATOM 3673 O O . PHE A 1 461 ? -11.578 4.714 6.849 1.00 82.31 461 PHE A O 1
ATOM 3680 N N . VAL A 1 462 ? -12.951 5.750 5.403 1.00 79.69 462 VAL A N 1
ATOM 3681 C CA . VAL A 1 462 ? -13.151 4.634 4.462 1.00 79.69 462 VAL A CA 1
ATOM 3682 C C . VAL A 1 462 ? -12.697 5.140 3.094 1.00 79.69 462 VAL A C 1
ATOM 3684 O O . VAL A 1 462 ? -13.403 5.927 2.459 1.00 79.69 462 VAL A O 1
ATOM 3687 N N . GLY A 1 463 ? -11.513 4.723 2.641 1.00 76.88 463 GLY A N 1
ATOM 3688 C CA . GLY A 1 463 ? -10.891 5.316 1.455 1.00 76.88 463 GLY A CA 1
ATOM 3689 C C . GLY A 1 463 ? -10.603 6.802 1.691 1.00 76.88 463 GLY A C 1
ATOM 3690 O O . GLY A 1 463 ? -9.859 7.142 2.603 1.00 76.88 463 GLY A O 1
ATOM 3691 N N . ALA A 1 464 ? -11.221 7.684 0.904 1.00 75.81 464 ALA A N 1
ATOM 3692 C CA . ALA A 1 464 ? -11.096 9.136 1.065 1.00 75.81 464 ALA A CA 1
ATOM 3693 C C . ALA A 1 464 ? -12.236 9.777 1.880 1.00 75.81 464 ALA A C 1
ATOM 3695 O O . ALA A 1 464 ? -12.217 10.985 2.100 1.00 75.81 464 ALA A O 1
ATOM 3696 N N . GLU A 1 465 ? -13.244 9.008 2.310 1.00 83.44 465 GLU A N 1
ATOM 3697 C CA . GLU A 1 465 ? -14.406 9.569 3.005 1.00 83.44 465 GLU A CA 1
ATOM 3698 C C . GLU A 1 465 ? -14.248 9.529 4.533 1.00 83.44 465 GLU A C 1
ATOM 3700 O O . GLU A 1 465 ? -14.034 8.442 5.081 1.00 83.44 465 GLU A O 1
ATOM 3705 N N . PRO A 1 466 ? -14.398 10.674 5.230 1.00 87.25 466 PRO A N 1
ATOM 3706 C CA . PRO A 1 466 ? -14.390 10.731 6.684 1.00 87.25 466 PRO A CA 1
ATOM 3707 C C . PRO A 1 466 ? -15.631 10.044 7.255 1.00 87.25 466 PRO A C 1
ATOM 3709 O O . PRO A 1 466 ? -16.767 10.319 6.863 1.00 87.25 466 PRO A O 1
ATOM 3712 N N . VAL A 1 467 ? -15.415 9.145 8.210 1.00 88.62 467 VAL A N 1
ATOM 3713 C CA . VAL A 1 467 ? -16.464 8.324 8.818 1.00 88.62 467 VAL A CA 1
ATOM 3714 C C . VAL A 1 467 ? -16.381 8.367 10.335 1.00 88.62 467 VAL A C 1
ATOM 3716 O O . VAL A 1 467 ? -15.302 8.449 10.926 1.00 88.62 467 VAL A O 1
ATOM 3719 N N . ARG A 1 468 ? -17.549 8.270 10.968 1.00 90.75 468 ARG A N 1
ATOM 3720 C CA . ARG A 1 468 ? -17.686 8.094 12.415 1.00 90.75 468 ARG A CA 1
ATOM 3721 C C . ARG A 1 468 ? -17.709 6.605 12.743 1.00 90.75 468 ARG A C 1
ATOM 3723 O O . ARG A 1 468 ? -18.604 5.900 12.292 1.00 90.75 468 ARG A O 1
ATOM 3730 N N . ASN A 1 469 ? -16.785 6.124 13.557 1.00 88.25 469 ASN A N 1
ATOM 3731 C CA . ASN A 1 469 ? -16.750 4.747 14.041 1.00 88.25 469 ASN A CA 1
ATOM 3732 C C . ASN A 1 469 ? -17.467 4.656 15.395 1.00 88.25 469 ASN A C 1
ATOM 3734 O O . ASN A 1 469 ? -17.272 5.492 16.275 1.00 88.25 469 ASN A O 1
ATOM 3738 N N . THR A 1 470 ? -18.350 3.677 15.575 1.00 87.94 470 THR A N 1
ATOM 3739 C CA . THR A 1 470 ? -19.054 3.446 16.846 1.00 87.94 470 THR A CA 1
ATOM 3740 C C . THR A 1 470 ? -19.073 1.961 17.173 1.00 87.94 470 THR A C 1
ATOM 3742 O O . THR A 1 470 ? -19.527 1.154 16.365 1.00 87.94 470 THR A O 1
ATOM 3745 N N . PHE A 1 471 ? -18.639 1.626 18.385 1.00 85.44 471 PHE A N 1
ATOM 3746 C CA . PHE A 1 471 ? -18.577 0.258 18.890 1.00 85.44 471 PHE A CA 1
ATOM 3747 C C . PHE A 1 471 ? -19.861 -0.078 19.633 1.00 85.44 471 PHE A C 1
ATOM 3749 O O . PHE A 1 471 ? -20.280 0.662 20.528 1.00 85.44 471 PHE A O 1
ATOM 3756 N N . VAL A 1 472 ? -20.494 -1.183 19.260 1.00 87.44 472 VAL A N 1
ATOM 3757 C CA . VAL A 1 472 ? -21.759 -1.635 19.839 1.00 87.44 472 VAL A CA 1
ATOM 3758 C C . VAL A 1 472 ? -21.574 -3.040 20.383 1.00 87.44 472 VAL A C 1
ATOM 3760 O O . VAL A 1 472 ? -21.193 -3.941 19.647 1.00 87.44 472 VAL A O 1
ATOM 3763 N N . VAL A 1 473 ? -21.880 -3.234 21.661 1.00 87.50 473 VAL A N 1
ATOM 3764 C CA . VAL A 1 473 ? -21.994 -4.567 22.255 1.00 87.50 473 VAL A CA 1
ATOM 3765 C C . VAL A 1 473 ? -23.466 -4.941 22.244 1.00 87.50 473 VAL A C 1
ATOM 3767 O O . VAL A 1 473 ? -24.290 -4.213 22.800 1.00 87.50 473 VAL A O 1
ATOM 3770 N N . ALA A 1 474 ? -23.788 -6.038 21.569 1.00 90.88 474 ALA A N 1
ATOM 3771 C CA . ALA A 1 474 ? -25.138 -6.555 21.421 1.00 90.88 474 ALA A CA 1
ATOM 3772 C C . ALA A 1 474 ? -25.266 -7.945 22.051 1.00 90.88 474 ALA A C 1
ATOM 3774 O O . ALA A 1 474 ? -24.286 -8.680 22.184 1.00 90.88 474 ALA A O 1
ATOM 3775 N N . LEU A 1 475 ? -26.492 -8.299 22.419 1.00 91.44 475 LEU A N 1
ATOM 3776 C CA . LEU A 1 475 ? -26.833 -9.592 22.991 1.00 91.44 475 LEU A CA 1
ATOM 3777 C C . LEU A 1 475 ? -27.844 -10.307 22.098 1.00 91.44 475 LEU A C 1
ATOM 3779 O O . LEU A 1 475 ? -28.938 -9.797 21.856 1.00 91.44 475 LEU A O 1
ATOM 3783 N N . CYS A 1 476 ? -27.488 -11.502 21.640 1.00 91.00 476 CYS A N 1
ATOM 3784 C CA . CYS A 1 476 ? -28.410 -12.437 21.015 1.00 91.00 476 CYS A CA 1
ATOM 3785 C C . CYS A 1 476 ? -28.958 -13.365 22.106 1.00 91.00 476 CYS A C 1
ATOM 3787 O O . CYS A 1 476 ? -28.345 -14.375 22.450 1.00 91.00 476 CYS A O 1
ATOM 3789 N N . LEU A 1 477 ? -30.087 -12.975 22.701 1.00 91.50 477 LEU A N 1
ATOM 3790 C CA . LEU A 1 477 ? -30.738 -13.748 23.756 1.00 91.50 477 LEU A CA 1
ATOM 3791 C C . LEU A 1 477 ? -31.722 -14.747 23.143 1.00 91.50 477 LEU A C 1
ATOM 3793 O O . LEU A 1 477 ? -32.672 -14.334 22.479 1.00 91.50 477 LEU A O 1
ATOM 3797 N N . ARG A 1 478 ? -31.525 -16.044 23.391 1.00 90.56 478 ARG A N 1
ATOM 3798 C CA . ARG A 1 478 ? -32.376 -17.147 22.919 1.00 90.56 478 ARG A CA 1
ATOM 3799 C C . ARG A 1 478 ? -33.269 -17.679 24.037 1.00 90.56 478 ARG A C 1
ATOM 3801 O O . ARG A 1 478 ? -32.902 -17.658 25.208 1.00 90.56 478 ARG A O 1
ATOM 3808 N N . LYS A 1 479 ? -34.449 -18.190 23.675 1.00 83.25 479 LYS A N 1
ATOM 3809 C CA . LYS A 1 479 ? -35.447 -18.673 24.648 1.00 83.25 479 LYS A CA 1
ATOM 3810 C C . LYS A 1 479 ? -35.076 -20.010 25.306 1.00 83.25 479 LYS A C 1
ATOM 3812 O O . LYS A 1 479 ? -35.479 -20.261 26.433 1.00 83.25 479 LYS A O 1
ATOM 3817 N N . SER A 1 480 ? -34.377 -20.890 24.592 1.00 78.31 480 SER A N 1
ATOM 3818 C CA . SER A 1 480 ? -33.957 -22.210 25.081 1.00 78.31 480 SER A CA 1
ATOM 3819 C C . SER A 1 480 ? -32.837 -22.778 24.203 1.00 78.31 480 SER A C 1
ATOM 3821 O O . SER A 1 480 ? -32.704 -22.390 23.038 1.00 78.31 480 SER A O 1
ATOM 3823 N N . ARG A 1 481 ? -32.052 -23.720 24.740 1.00 67.44 481 ARG A N 1
ATOM 3824 C CA . ARG A 1 481 ? -31.007 -24.446 24.006 1.00 67.44 481 ARG A CA 1
ATOM 3825 C C . ARG A 1 481 ? -31.656 -25.486 23.077 1.00 67.44 481 ARG A C 1
ATOM 3827 O O . ARG A 1 481 ? -32.262 -26.445 23.539 1.00 67.44 481 ARG A O 1
ATOM 3834 N N . GLY A 1 482 ? -31.537 -25.290 21.763 1.00 61.06 482 GLY A N 1
ATOM 3835 C CA . GLY A 1 482 ? -31.784 -26.326 20.747 1.00 61.06 482 GLY A CA 1
ATOM 3836 C C . GLY A 1 482 ? -33.203 -26.486 20.173 1.00 61.06 482 GLY A C 1
ATOM 3837 O O . GLY A 1 482 ? -33.342 -27.234 19.213 1.00 61.06 482 GLY A O 1
ATOM 3838 N N . ALA A 1 483 ? -34.245 -25.808 20.679 1.00 49.44 483 ALA A N 1
ATOM 3839 C CA . ALA A 1 483 ? -35.634 -26.085 20.253 1.00 49.44 483 ALA A CA 1
ATOM 3840 C C . ALA A 1 483 ? -36.292 -25.026 19.338 1.00 49.44 483 ALA A C 1
ATOM 3842 O O . ALA A 1 483 ? -37.220 -25.351 18.602 1.00 49.44 483 ALA A O 1
ATOM 3843 N N . THR A 1 484 ? -35.837 -23.768 19.350 1.00 60.31 484 THR A N 1
ATOM 3844 C CA . THR A 1 484 ? -36.376 -22.697 18.487 1.00 60.31 484 THR A CA 1
ATOM 3845 C C . THR A 1 484 ? -35.271 -21.712 18.116 1.00 60.31 484 THR A C 1
ATOM 3847 O O . THR A 1 484 ? -34.640 -21.161 19.017 1.00 60.31 484 THR A O 1
ATOM 3850 N N . ASP A 1 485 ? -35.077 -21.415 16.828 1.00 74.94 485 ASP A N 1
ATOM 3851 C CA . A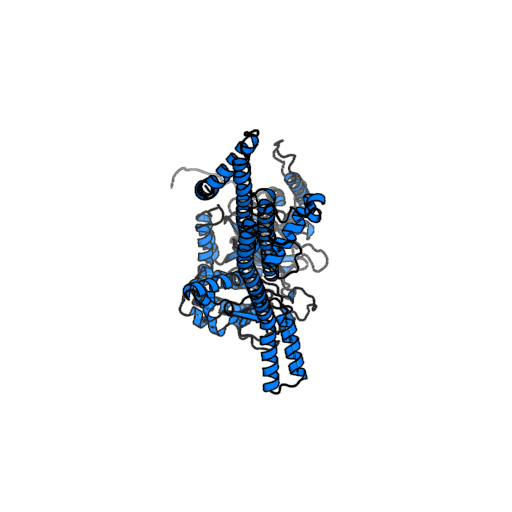SP A 1 485 ? -34.093 -20.420 16.347 1.00 74.94 485 ASP A CA 1
ATOM 3852 C C . ASP A 1 485 ? -34.534 -18.958 16.589 1.00 74.94 485 ASP A C 1
ATOM 3854 O O . ASP A 1 485 ? -34.114 -18.034 15.899 1.00 74.94 485 ASP A O 1
ATOM 3858 N N . ARG A 1 486 ? -35.416 -18.739 17.572 1.00 88.62 486 ARG A N 1
ATOM 3859 C CA . ARG A 1 486 ? -35.950 -17.420 17.902 1.00 88.62 486 ARG A CA 1
ATOM 3860 C C . ARG A 1 486 ? -35.086 -16.716 18.940 1.00 88.62 486 ARG A C 1
ATOM 3862 O O . ARG A 1 486 ? -34.701 -17.311 19.952 1.00 88.62 486 ARG A O 1
ATOM 3869 N N . PHE A 1 487 ? -34.849 -15.432 18.718 1.00 91.81 487 PHE A N 1
ATOM 3870 C CA . PHE A 1 487 ? -34.063 -14.562 19.583 1.00 91.81 487 PHE A CA 1
ATOM 3871 C C . PHE A 1 487 ? -34.805 -13.258 19.889 1.00 91.81 487 PHE A C 1
ATOM 3873 O O . PHE A 1 487 ? -35.714 -12.845 19.167 1.00 91.81 487 PHE A O 1
ATOM 3880 N N . LEU A 1 488 ? -34.455 -12.637 21.014 1.00 93.19 488 LEU A N 1
ATOM 3881 C CA . LEU A 1 488 ? -35.117 -11.435 21.506 1.00 93.19 488 LEU A CA 1
ATOM 3882 C C . LEU A 1 488 ? -34.639 -10.199 20.730 1.00 93.19 488 LEU A C 1
ATOM 3884 O O . LEU A 1 488 ? -33.451 -9.876 20.731 1.00 93.19 488 LEU A O 1
ATOM 3888 N N . VAL A 1 489 ? -35.571 -9.473 20.116 1.00 93.69 489 VAL A N 1
ATOM 3889 C CA . VAL A 1 489 ? -35.307 -8.272 19.312 1.00 93.69 489 VAL A CA 1
ATOM 3890 C C . VAL A 1 489 ? -36.096 -7.096 19.859 1.00 93.69 489 VAL A C 1
ATOM 3892 O O . VAL A 1 489 ? -37.295 -7.209 20.102 1.00 93.69 489 VAL A O 1
ATOM 3895 N N . LYS A 1 490 ? -35.439 -5.946 20.029 1.00 93.31 490 LYS A N 1
ATOM 3896 C CA . LYS A 1 490 ? -36.086 -4.693 20.416 1.00 93.31 490 LYS A CA 1
ATOM 3897 C C . LYS A 1 490 ? -36.811 -4.098 19.215 1.00 93.31 490 LYS A C 1
ATOM 3899 O O . LYS A 1 490 ? -36.180 -3.783 18.204 1.00 93.31 490 LYS A O 1
ATOM 3904 N N . VAL A 1 491 ? -38.113 -3.893 19.368 1.00 92.25 491 VAL A N 1
ATOM 3905 C CA . VAL A 1 491 ? -39.003 -3.350 18.331 1.00 92.25 491 VAL A CA 1
ATOM 3906 C C . VAL A 1 491 ? -39.442 -1.909 18.613 1.00 92.25 491 VAL A C 1
ATOM 3908 O O . VAL A 1 491 ? -39.823 -1.166 17.710 1.00 92.25 491 VAL A O 1
ATOM 3911 N N . GLY A 1 492 ? -39.299 -1.447 19.856 1.00 90.50 492 GLY A N 1
ATOM 3912 C CA . GLY A 1 492 ? -39.582 -0.058 20.200 1.00 90.50 492 GLY A CA 1
ATOM 3913 C C . GLY A 1 492 ? -39.176 0.334 21.614 1.00 90.50 492 GLY A C 1
ATOM 3914 O O . GLY A 1 492 ? -38.818 -0.505 22.443 1.00 90.50 492 GLY A O 1
ATOM 3915 N N . GLU A 1 493 ? -39.217 1.633 21.881 1.00 90.62 493 GLU A N 1
ATOM 3916 C CA . GLU A 1 493 ? -39.085 2.211 23.217 1.00 90.62 493 GLU A CA 1
ATOM 3917 C C . GLU A 1 493 ? -40.031 3.397 23.398 1.00 90.62 493 GLU A C 1
ATOM 3919 O O . GLU A 1 493 ? -40.362 4.085 22.433 1.00 90.62 493 GLU A O 1
ATOM 3924 N N . VAL A 1 494 ? -40.449 3.630 24.639 1.00 88.38 494 VAL A N 1
ATOM 3925 C CA . VAL A 1 494 ? -41.312 4.755 25.016 1.00 88.38 494 VAL A CA 1
ATOM 3926 C C . VAL A 1 494 ? -40.471 5.747 25.800 1.00 88.38 494 VAL A C 1
ATOM 3928 O O . VAL A 1 494 ? -39.901 5.393 26.834 1.00 88.38 494 VAL A O 1
ATOM 3931 N N . LEU A 1 495 ? -40.351 6.977 25.306 1.00 86.75 495 LEU A N 1
ATOM 3932 C CA . LEU A 1 495 ? -39.555 8.018 25.951 1.00 86.75 495 LEU A CA 1
ATOM 3933 C C . LEU A 1 495 ? -40.286 8.575 27.181 1.00 86.75 495 LEU A C 1
ATOM 3935 O O . LEU A 1 495 ? -41.495 8.794 27.144 1.00 86.75 495 LEU A O 1
ATOM 3939 N N . ARG A 1 496 ? -39.551 8.823 28.276 1.00 82.88 496 ARG A N 1
ATOM 3940 C CA . ARG A 1 496 ? -40.108 9.451 29.491 1.00 82.88 496 ARG A CA 1
ATOM 3941 C C . ARG A 1 496 ? -40.574 10.882 29.224 1.00 82.88 496 ARG A C 1
ATOM 3943 O O . ARG A 1 496 ? -41.654 11.269 29.656 1.00 82.88 496 ARG A O 1
ATOM 3950 N N . GLU A 1 497 ? -39.773 11.656 28.496 1.00 74.44 497 GLU A N 1
ATOM 3951 C CA . GLU A 1 497 ? -40.133 13.011 28.077 1.00 74.44 497 GLU A CA 1
ATOM 3952 C C . GLU A 1 497 ? -41.056 12.957 26.855 1.00 74.44 497 GLU A C 1
ATOM 3954 O O . GLU A 1 497 ? -40.688 12.424 25.809 1.00 74.44 497 GLU A O 1
ATOM 3959 N N . GLY A 1 498 ? -42.268 13.499 26.994 1.00 67.81 498 GLY A N 1
ATOM 3960 C CA . GLY A 1 498 ? -43.239 13.625 25.902 1.00 67.81 498 GLY A CA 1
ATOM 3961 C C . GLY A 1 498 ? -44.059 12.369 25.583 1.00 67.81 498 GLY A C 1
ATOM 3962 O O . GLY A 1 498 ? -44.945 12.455 24.740 1.00 67.81 498 GLY A O 1
ATOM 3963 N N . SER A 1 499 ? -43.810 11.230 26.249 1.00 72.38 499 SER A N 1
ATOM 3964 C CA . SER A 1 499 ? -44.472 9.935 25.971 1.00 72.38 499 SER A CA 1
ATOM 3965 C C . SER A 1 499 ? -44.412 9.510 24.495 1.00 72.38 499 SER A C 1
ATOM 3967 O O . SER A 1 499 ? -45.272 8.780 24.006 1.00 72.38 499 SER A O 1
ATOM 3969 N N . GLU A 1 500 ? -43.398 9.978 23.765 1.00 83.94 500 GLU A N 1
ATOM 3970 C CA . GLU A 1 500 ? -43.218 9.648 22.356 1.00 83.94 500 GLU A CA 1
ATOM 3971 C C . GLU A 1 500 ? -42.713 8.207 22.214 1.00 83.94 500 GLU A C 1
ATOM 3973 O O . GLU A 1 500 ? -41.792 7.766 22.908 1.00 83.94 500 GLU A O 1
ATOM 3978 N N . VAL A 1 501 ? -43.317 7.471 21.286 1.00 84.62 501 VAL A N 1
ATOM 3979 C CA . VAL A 1 501 ? -42.913 6.112 20.933 1.00 84.62 501 VAL A CA 1
ATOM 3980 C C . VAL A 1 501 ? -41.859 6.176 19.836 1.00 84.62 501 VAL A C 1
ATOM 3982 O O . VAL A 1 501 ? -42.042 6.866 18.837 1.00 84.62 501 VAL A O 1
ATOM 3985 N N . VAL A 1 502 ? -40.776 5.415 19.969 1.00 87.44 502 VAL A N 1
ATOM 3986 C CA . VAL A 1 502 ? -39.727 5.314 18.949 1.00 87.44 502 VAL A CA 1
ATOM 3987 C C . VAL A 1 502 ? -39.596 3.865 18.496 1.00 87.44 502 VAL A C 1
ATOM 3989 O O . VAL A 1 502 ? -39.188 2.994 19.264 1.00 87.44 502 VAL A O 1
ATOM 3992 N N . SER A 1 503 ? -39.913 3.602 17.228 1.00 88.12 503 SER A N 1
ATOM 3993 C CA . SER A 1 503 ? -39.696 2.295 16.599 1.00 88.12 503 SER A CA 1
ATOM 3994 C C . SER A 1 503 ? -38.223 2.021 16.314 1.00 88.12 503 SER A C 1
ATOM 3996 O O . SER A 1 503 ? -37.451 2.887 15.887 1.00 88.12 503 SER A O 1
ATOM 3998 N N . SER A 1 504 ? -37.846 0.761 16.500 1.00 86.44 504 SER A N 1
ATOM 3999 C CA . SER A 1 504 ? -36.548 0.219 16.102 1.00 86.44 504 SER A CA 1
ATOM 4000 C C . SER A 1 504 ? -36.713 -1.248 15.703 1.00 86.44 504 SER A C 1
ATOM 4002 O O . SER A 1 504 ? -37.771 -1.817 15.904 1.00 86.44 504 SER A O 1
ATOM 4004 N N . CYS A 1 505 ? -35.703 -1.869 15.107 1.00 89.00 505 CYS A N 1
ATOM 4005 C CA . CYS A 1 505 ? -35.653 -3.324 14.964 1.00 89.00 505 CYS A CA 1
ATOM 4006 C C . CYS A 1 505 ? -34.194 -3.731 15.112 1.00 89.00 505 CYS A C 1
ATOM 4008 O O . CYS A 1 505 ? -33.424 -3.720 14.153 1.00 89.00 505 CYS A O 1
ATOM 4010 N N . LEU A 1 506 ? -33.769 -3.915 16.359 1.00 89.38 506 LEU A N 1
ATOM 4011 C CA . LEU A 1 506 ? -32.364 -4.089 16.712 1.00 89.38 506 LEU A CA 1
ATOM 4012 C C . LEU A 1 506 ? -32.228 -5.120 17.827 1.00 89.38 506 LEU A C 1
ATOM 4014 O O . LEU A 1 506 ? -33.065 -5.193 18.725 1.00 89.38 506 LEU A O 1
ATOM 4018 N N . LEU A 1 507 ? -31.134 -5.878 17.809 1.00 90.38 507 LEU A N 1
ATOM 4019 C CA . LEU A 1 507 ? -30.743 -6.663 18.977 1.00 90.38 507 LEU A CA 1
ATOM 4020 C C . LEU A 1 507 ? -30.553 -5.730 20.189 1.00 90.38 507 LEU A C 1
ATOM 4022 O O . LEU A 1 507 ? -30.064 -4.606 20.005 1.00 90.38 507 LEU A O 1
ATOM 4026 N N . PRO A 1 508 ? -30.906 -6.173 21.412 1.00 91.31 508 PRO A N 1
ATOM 4027 C CA . PRO A 1 508 ? -30.555 -5.462 22.634 1.00 91.31 508 PRO A CA 1
ATOM 4028 C C . PRO A 1 508 ? -29.061 -5.141 22.618 1.00 91.31 508 PRO A C 1
ATOM 4030 O O . PRO A 1 508 ? -28.230 -6.035 22.453 1.00 91.31 508 PRO A O 1
ATOM 4033 N N . GLY A 1 509 ? -28.709 -3.865 22.738 1.00 90.25 509 GLY A N 1
ATOM 4034 C CA . GLY A 1 509 ? -27.324 -3.455 22.580 1.00 90.25 509 GLY A CA 1
ATOM 4035 C C . GLY A 1 509 ? -27.048 -2.050 23.079 1.00 90.25 509 GLY A C 1
ATOM 4036 O O . GLY A 1 509 ? -27.907 -1.170 23.059 1.00 90.25 509 GLY A O 1
ATOM 4037 N N . VAL A 1 510 ? -25.810 -1.838 23.512 1.00 87.88 510 VAL A N 1
ATOM 4038 C CA . VAL A 1 510 ? -25.319 -0.552 24.004 1.00 87.88 510 VAL A CA 1
ATOM 4039 C C . VAL A 1 510 ? -24.049 -0.157 23.272 1.00 87.88 510 VAL A C 1
ATOM 4041 O O . VAL A 1 510 ? -23.225 -0.996 22.912 1.00 87.88 510 VAL A O 1
ATOM 4044 N N . LYS A 1 511 ? -23.851 1.153 23.097 1.00 85.69 511 LYS A N 1
ATOM 4045 C CA . LYS A 1 511 ? -22.537 1.665 22.703 1.00 85.69 511 LYS A CA 1
ATOM 4046 C C . LYS A 1 511 ? -21.536 1.333 23.814 1.00 85.69 511 LYS A C 1
ATOM 4048 O O . LYS A 1 511 ? -21.836 1.580 24.989 1.00 85.69 511 LYS A O 1
ATOM 4053 N N . ARG A 1 512 ? -20.386 0.765 23.455 1.00 83.62 512 ARG A N 1
ATOM 4054 C CA . ARG A 1 512 ? -19.290 0.479 24.391 1.00 83.62 512 ARG A CA 1
ATOM 4055 C C . ARG A 1 512 ? -18.693 1.800 24.882 1.00 83.62 512 ARG A C 1
ATOM 4057 O O . ARG A 1 512 ? -18.536 2.734 24.097 1.00 83.62 512 ARG A O 1
ATOM 4064 N N . LYS A 1 513 ? -18.413 1.902 26.180 1.00 76.75 513 LYS A N 1
ATOM 4065 C CA . LYS A 1 513 ? -17.712 3.049 26.774 1.00 76.75 513 LYS A CA 1
ATOM 4066 C C . LYS A 1 513 ? -16.194 2.861 26.662 1.00 76.75 513 LYS A C 1
ATOM 4068 O O . LYS A 1 513 ? -15.704 1.759 26.427 1.00 76.75 513 LYS A O 1
ATOM 4073 N N . ARG A 1 514 ? -15.439 3.945 26.863 1.00 69.50 514 ARG A N 1
ATOM 4074 C CA . ARG A 1 514 ? -13.967 3.922 26.878 1.00 69.50 514 ARG A CA 1
ATOM 4075 C C . ARG A 1 514 ? -13.442 2.884 27.876 1.00 69.50 514 ARG A C 1
ATOM 4077 O O . ARG A 1 514 ? -13.881 2.888 29.023 1.00 69.50 514 ARG A O 1
ATOM 4084 N N . LEU A 1 515 ? -12.483 2.061 27.431 1.00 66.88 515 LEU A N 1
ATOM 4085 C CA . LEU A 1 515 ? -11.804 1.026 28.233 1.00 66.88 515 LEU A CA 1
ATOM 4086 C C . LEU A 1 515 ? -12.761 0.056 28.951 1.00 66.88 515 LEU A C 1
ATOM 4088 O O . LEU A 1 515 ? -12.373 -0.652 29.876 1.00 66.88 515 LEU A O 1
ATOM 4092 N N . GLU A 1 516 ? -14.026 0.013 28.538 1.00 77.06 516 GLU A N 1
ATOM 4093 C CA . GLU A 1 516 ? -15.005 -0.898 29.102 1.00 77.06 516 GLU A CA 1
ATOM 4094 C C . GLU A 1 516 ? -14.712 -2.290 28.550 1.00 77.06 516 GLU A C 1
ATOM 4096 O O . GLU A 1 516 ? -14.763 -2.497 27.339 1.00 77.06 516 GLU A O 1
ATOM 4101 N N . ALA A 1 517 ? -14.385 -3.252 29.408 1.00 77.12 517 ALA A N 1
ATOM 4102 C CA . ALA A 1 517 ? -14.262 -4.640 28.977 1.00 77.12 517 ALA A CA 1
ATOM 4103 C C . ALA A 1 517 ? -15.604 -5.136 28.412 1.00 77.12 517 ALA A C 1
ATOM 4105 O O . ALA A 1 517 ? -16.669 -4.732 28.888 1.00 77.12 517 ALA A O 1
ATOM 4106 N N . TYR A 1 518 ? -15.576 -6.061 27.450 1.00 80.25 518 TYR A N 1
ATOM 4107 C CA . TYR A 1 518 ? -16.800 -6.623 26.865 1.00 80.25 518 TYR A CA 1
ATOM 4108 C C . TYR A 1 518 ? -17.780 -7.153 27.920 1.00 80.25 518 TYR A C 1
ATOM 4110 O O . TYR A 1 518 ? -18.970 -6.851 27.868 1.00 80.25 518 TYR A O 1
ATOM 4118 N N . LYS A 1 519 ? -17.269 -7.857 28.940 1.00 81.69 519 LYS A N 1
ATOM 4119 C CA . LYS A 1 519 ? -18.077 -8.356 30.065 1.00 81.69 519 LYS A CA 1
ATOM 4120 C C . LYS A 1 519 ? -18.784 -7.227 30.826 1.00 81.69 519 LYS A C 1
ATOM 4122 O O . LYS A 1 519 ? -19.964 -7.357 31.134 1.00 81.69 519 LYS A O 1
ATOM 4127 N N . ALA A 1 520 ? -18.100 -6.109 31.074 1.00 85.00 520 ALA A N 1
ATOM 4128 C CA . ALA A 1 520 ? -18.685 -4.950 31.748 1.00 85.00 520 ALA A CA 1
ATOM 4129 C C . ALA A 1 520 ? -19.766 -4.274 30.883 1.00 85.00 520 ALA A C 1
ATOM 4131 O O . ALA A 1 520 ? -20.828 -3.912 31.389 1.00 85.00 520 ALA A O 1
ATOM 4132 N N . ALA A 1 521 ? -19.544 -4.179 29.567 1.00 86.94 521 ALA A N 1
ATOM 4133 C CA . ALA A 1 521 ? -20.538 -3.655 28.631 1.00 86.94 521 ALA A CA 1
ATOM 4134 C C . ALA A 1 521 ? -21.802 -4.528 28.578 1.00 86.94 521 ALA A C 1
ATOM 4136 O O . ALA A 1 521 ? -22.912 -3.994 28.581 1.00 86.94 521 ALA A O 1
ATOM 4137 N N . VAL A 1 522 ? -21.646 -5.858 28.586 1.00 88.06 522 VAL A N 1
ATOM 4138 C CA . VAL A 1 522 ? -22.766 -6.810 28.672 1.00 88.06 522 VAL A CA 1
ATOM 4139 C C . VAL A 1 522 ? -23.514 -6.660 29.997 1.00 88.06 522 VAL A C 1
ATOM 4141 O O . VAL A 1 522 ? -24.735 -6.557 29.990 1.00 88.06 522 VAL A O 1
ATOM 4144 N N . GLN A 1 523 ? -22.817 -6.576 31.133 1.00 88.50 523 GLN A N 1
ATOM 4145 C CA . GLN A 1 523 ? -23.458 -6.362 32.439 1.00 88.50 523 GLN A CA 1
ATOM 4146 C C . GLN A 1 523 ? -24.259 -5.055 32.479 1.00 88.50 523 GLN A C 1
ATOM 4148 O O . GLN A 1 523 ? -25.388 -5.022 32.965 1.00 88.50 523 GLN A O 1
ATOM 4153 N N . ARG A 1 524 ? -23.711 -3.979 31.905 1.00 90.69 524 ARG A N 1
ATOM 4154 C CA . ARG A 1 524 ? -24.414 -2.700 31.792 1.00 90.69 524 ARG A CA 1
ATOM 4155 C C . ARG A 1 524 ? -25.617 -2.780 30.853 1.00 90.69 524 ARG A C 1
ATOM 4157 O O . ARG A 1 524 ? -26.644 -2.178 31.150 1.00 90.69 524 ARG A O 1
ATOM 4164 N N . LEU A 1 525 ? -25.505 -3.496 29.735 1.00 90.50 525 LEU A N 1
ATOM 4165 C CA . LEU A 1 525 ? -26.633 -3.769 28.842 1.00 90.50 525 LEU A CA 1
ATOM 4166 C C . LEU A 1 525 ? -27.748 -4.512 29.584 1.00 90.50 525 LEU A C 1
ATOM 4168 O O . LEU A 1 525 ? -28.905 -4.106 29.498 1.00 90.50 525 LEU A O 1
ATOM 4172 N N . LEU A 1 526 ? -27.393 -5.558 30.334 1.00 90.00 526 LEU A N 1
ATOM 4173 C CA . LEU A 1 526 ? -28.340 -6.323 31.137 1.00 90.00 526 LEU A CA 1
ATOM 4174 C C . LEU A 1 526 ? -29.051 -5.421 32.149 1.00 90.00 526 LEU A C 1
ATOM 4176 O O . LEU A 1 526 ? -30.268 -5.476 32.231 1.00 90.00 526 LEU A O 1
ATOM 4180 N N . GLY A 1 527 ? -28.335 -4.532 32.841 1.00 86.44 527 GLY A N 1
ATOM 4181 C CA . GLY A 1 527 ? -28.949 -3.590 33.783 1.00 86.44 527 GLY A CA 1
ATOM 4182 C C . GLY A 1 527 ? -29.836 -2.517 33.132 1.00 86.44 527 GLY A C 1
ATOM 4183 O O . GLY A 1 527 ? -30.885 -2.185 33.674 1.00 86.44 527 GLY A O 1
ATOM 4184 N N . LEU A 1 528 ? -29.439 -1.969 31.977 1.00 84.62 528 LEU A N 1
ATOM 4185 C CA . LEU A 1 528 ? -30.143 -0.847 31.334 1.00 84.62 528 LEU A CA 1
ATOM 4186 C C . LEU A 1 528 ? -31.356 -1.269 30.501 1.00 84.62 528 LEU A C 1
ATOM 4188 O O . LEU A 1 528 ? -32.377 -0.579 30.506 1.00 84.62 528 LEU A O 1
ATOM 4192 N N . ASP A 1 529 ? -31.211 -2.340 29.723 1.00 83.69 529 ASP A N 1
ATOM 4193 C CA . ASP A 1 529 ? -32.190 -2.743 28.710 1.00 83.69 529 ASP A CA 1
ATOM 4194 C C . ASP A 1 529 ? -32.989 -3.963 29.153 1.00 83.69 529 ASP A C 1
ATOM 4196 O O . ASP A 1 529 ? -34.158 -4.078 28.799 1.00 83.69 529 ASP A O 1
ATOM 4200 N N . LEU A 1 530 ? -32.371 -4.856 29.928 1.00 87.62 530 LEU A N 1
ATOM 4201 C CA . LEU A 1 530 ? -32.938 -6.149 30.305 1.00 87.62 530 LEU A CA 1
ATOM 4202 C C . LEU A 1 530 ? -33.052 -6.313 31.832 1.00 87.62 530 LEU A C 1
ATOM 4204 O O . LEU A 1 530 ? -33.054 -7.437 32.324 1.00 87.62 530 LEU A O 1
ATOM 4208 N N . GLY A 1 531 ? -33.139 -5.208 32.584 1.00 85.19 531 GLY A N 1
ATOM 4209 C CA . GLY A 1 531 ? -32.954 -5.193 34.042 1.00 85.19 531 GLY A CA 1
ATOM 4210 C C . GLY A 1 531 ? -33.861 -6.164 34.803 1.00 85.19 531 GLY A C 1
ATOM 4211 O O . GLY A 1 531 ? -33.382 -6.893 35.667 1.00 85.19 531 GLY A O 1
ATOM 4212 N N . GLU A 1 532 ? -35.142 -6.251 34.424 1.00 85.56 532 GLU A N 1
ATOM 4213 C CA . GLU A 1 532 ? -36.118 -7.175 35.035 1.00 85.56 532 GLU A CA 1
ATOM 4214 C C . GLU A 1 532 ? -35.742 -8.659 34.880 1.00 85.56 532 GLU A C 1
ATOM 4216 O O . GLU A 1 532 ? -36.134 -9.494 35.696 1.00 85.56 532 GLU A O 1
ATOM 4221 N N . ILE A 1 533 ? -34.985 -8.995 33.834 1.00 87.50 533 ILE A N 1
ATOM 4222 C CA . ILE A 1 533 ? -34.625 -10.374 33.485 1.00 87.50 533 ILE A CA 1
ATOM 4223 C C . ILE A 1 533 ? -33.128 -10.642 33.599 1.00 87.50 533 ILE A C 1
ATOM 4225 O O . ILE A 1 533 ? -32.698 -11.759 33.337 1.00 87.50 533 ILE A O 1
ATOM 4229 N N . ALA A 1 534 ? -32.330 -9.655 34.007 1.00 86.88 534 ALA A N 1
ATOM 4230 C CA . ALA A 1 534 ? -30.874 -9.735 34.020 1.00 86.88 534 ALA A CA 1
ATOM 4231 C C . ALA A 1 534 ? -30.347 -10.931 34.832 1.00 86.88 534 ALA A C 1
ATOM 4233 O O . ALA A 1 534 ? -29.397 -11.583 34.409 1.00 86.88 534 ALA A O 1
ATOM 4234 N N . SER A 1 535 ? -30.988 -11.259 35.960 1.00 86.81 535 SER A N 1
ATOM 4235 C CA . SER A 1 535 ? -30.643 -12.413 36.809 1.00 86.81 535 SER A CA 1
ATOM 4236 C C . SER A 1 535 ? -31.030 -13.771 36.214 1.00 86.81 535 SER A C 1
ATOM 4238 O O . SER A 1 535 ? -30.588 -14.802 36.709 1.00 86.81 535 SER A O 1
ATOM 4240 N N . GLN A 1 536 ? -31.860 -13.773 35.170 1.00 88.94 536 GLN A N 1
ATOM 4241 C CA . GLN A 1 536 ? -32.386 -14.960 34.493 1.00 88.94 536 GLN A CA 1
ATOM 4242 C C . GLN A 1 536 ? -31.684 -15.200 33.146 1.00 88.94 536 GLN A C 1
ATOM 4244 O O . GLN A 1 536 ? -32.085 -16.091 32.404 1.00 88.94 536 GLN A O 1
ATOM 4249 N N . VAL A 1 537 ? -30.673 -14.398 32.795 1.00 89.69 537 VAL A N 1
ATOM 4250 C CA . VAL A 1 537 ? -29.907 -14.541 31.552 1.00 89.69 537 VAL A CA 1
ATOM 4251 C C . VAL A 1 537 ? -28.606 -15.292 31.829 1.00 89.69 537 VAL A C 1
ATOM 4253 O O . VAL A 1 537 ? -27.742 -14.818 32.564 1.00 89.69 537 VAL A O 1
ATOM 4256 N N . GLU A 1 538 ? -28.446 -16.445 31.188 1.00 88.75 538 GLU A N 1
ATOM 4257 C CA . GLU A 1 538 ? -27.226 -17.245 31.206 1.00 88.75 538 GLU A CA 1
ATOM 4258 C C . GLU A 1 538 ? -26.326 -16.840 30.029 1.00 88.75 538 GLU A C 1
ATOM 4260 O O . GLU A 1 538 ? -26.691 -16.974 28.859 1.00 88.75 538 GLU A O 1
ATOM 4265 N N . MET A 1 539 ? -25.144 -16.301 30.339 1.00 87.31 539 MET A N 1
ATOM 4266 C CA . MET A 1 539 ? -24.167 -15.853 29.341 1.00 87.31 539 MET A CA 1
ATOM 4267 C C . MET A 1 539 ? -23.243 -16.995 28.910 1.00 87.31 539 MET A C 1
ATOM 4269 O O . MET A 1 539 ? -22.655 -17.661 29.761 1.00 87.31 539 MET A O 1
ATOM 4273 N N . HIS A 1 540 ? -23.001 -17.137 27.605 1.00 80.88 540 HIS A N 1
ATOM 4274 C CA . HIS A 1 540 ? -22.076 -18.134 27.056 1.00 80.88 540 HIS A CA 1
ATOM 4275 C C . HIS A 1 540 ? -20.836 -17.470 26.446 1.00 80.88 540 HIS A C 1
ATOM 4277 O O . HIS A 1 540 ? -20.652 -17.448 25.235 1.00 80.88 540 HIS A O 1
ATOM 4283 N N . PHE A 1 541 ? -19.961 -16.912 27.289 1.00 75.19 541 PHE A N 1
ATOM 4284 C CA . PHE A 1 541 ? -18.719 -16.278 26.813 1.00 75.19 541 PHE A CA 1
ATOM 4285 C C . PHE A 1 541 ? -17.737 -17.267 26.161 1.00 75.19 541 PHE A C 1
ATOM 4287 O O . PHE A 1 541 ? -16.893 -16.851 25.375 1.00 75.19 541 PHE A O 1
ATOM 4294 N N . GLU A 1 542 ? -17.840 -18.555 26.493 1.00 70.88 542 GLU A N 1
ATOM 4295 C CA . GLU A 1 542 ? -16.973 -19.622 25.975 1.00 70.88 542 GLU A CA 1
ATOM 4296 C C . GLU A 1 542 ? -17.293 -19.999 24.521 1.00 70.88 542 GLU A C 1
ATOM 4298 O O . GLU A 1 542 ? -16.413 -20.466 23.807 1.00 70.88 542 GLU A O 1
ATOM 4303 N N . GLU A 1 543 ? -18.520 -19.743 24.054 1.00 68.62 543 GLU A N 1
ATOM 4304 C CA . GLU A 1 543 ? -18.940 -19.987 22.663 1.00 68.62 543 GLU A CA 1
ATOM 4305 C C . GLU A 1 543 ? -18.436 -18.889 21.696 1.00 68.62 543 GLU A C 1
ATOM 4307 O O . GLU A 1 543 ? -18.697 -18.939 20.495 1.00 68.62 543 GLU A O 1
ATOM 4312 N N . GLY A 1 544 ? -17.687 -17.902 22.206 1.00 67.81 544 GLY A N 1
ATOM 4313 C CA . GLY A 1 544 ? -17.137 -16.789 21.434 1.00 67.81 544 GLY A CA 1
ATOM 4314 C C . GLY A 1 544 ? -18.136 -15.652 21.191 1.00 67.81 544 GLY A C 1
ATOM 4315 O O . GLY A 1 544 ? -19.152 -15.510 21.875 1.00 67.81 544 GLY A O 1
ATOM 4316 N N . PHE A 1 545 ? -17.813 -14.788 20.229 1.00 77.12 545 PHE A N 1
ATOM 4317 C CA . PHE A 1 545 ? -18.646 -13.656 19.821 1.00 77.12 545 PHE A CA 1
ATOM 4318 C C . PHE A 1 545 ? -18.629 -13.488 18.300 1.00 77.12 545 PHE A C 1
ATOM 4320 O O . PHE A 1 545 ? -17.670 -13.860 17.629 1.00 77.12 545 PHE A O 1
ATOM 4327 N N . GLU A 1 546 ? -19.683 -12.883 17.755 1.00 78.69 546 GLU A N 1
ATOM 4328 C CA . GLU A 1 546 ? -19.776 -12.553 16.330 1.00 78.69 546 GLU A CA 1
ATOM 4329 C C . GLU A 1 546 ? -19.519 -11.057 16.117 1.00 78.69 546 GLU A C 1
ATOM 4331 O O . GLU A 1 546 ? -20.184 -10.215 16.730 1.00 78.69 546 GLU A O 1
ATOM 4336 N N . GLN A 1 547 ? -18.578 -10.712 15.235 1.00 77.06 547 GLN A N 1
ATOM 4337 C CA . GLN A 1 547 ? -18.315 -9.330 14.837 1.00 77.06 547 GLN A CA 1
ATOM 4338 C C . GLN A 1 547 ? -18.927 -9.024 13.472 1.00 77.06 547 GLN A C 1
ATOM 4340 O O . GLN A 1 547 ? -18.699 -9.728 12.492 1.00 77.06 547 GLN A O 1
ATOM 4345 N N . THR A 1 548 ? -19.684 -7.931 13.395 1.00 81.19 548 THR A N 1
ATOM 4346 C CA . THR A 1 548 ? -20.273 -7.439 12.144 1.00 81.19 548 THR A CA 1
ATOM 4347 C C . THR A 1 548 ? -19.995 -5.952 11.968 1.00 81.19 548 THR A C 1
ATOM 4349 O O . THR A 1 548 ? -20.043 -5.169 12.920 1.00 81.19 548 THR A O 1
ATOM 4352 N N . VAL A 1 549 ? -19.713 -5.550 10.727 1.00 83.38 549 VAL A N 1
ATOM 4353 C CA . VAL A 1 549 ? -19.471 -4.151 10.360 1.00 83.38 549 VAL A CA 1
ATOM 4354 C C . VAL A 1 549 ? -20.606 -3.667 9.475 1.00 83.38 549 VAL A C 1
ATOM 4356 O O . VAL A 1 549 ? -20.831 -4.204 8.393 1.00 83.38 549 VAL A O 1
ATOM 4359 N N . VAL A 1 550 ? -21.314 -2.627 9.915 1.00 82.69 550 VAL A N 1
ATOM 4360 C CA . VAL A 1 550 ? -22.431 -2.043 9.160 1.00 82.69 550 VAL A CA 1
ATOM 4361 C C . VAL A 1 550 ? -22.182 -0.563 8.920 1.00 82.69 550 VAL A C 1
ATOM 4363 O O . VAL A 1 550 ? -21.965 0.208 9.853 1.00 82.69 550 VAL A O 1
ATOM 4366 N N . MET A 1 551 ? -22.251 -0.148 7.657 1.00 84.44 551 MET A N 1
ATOM 4367 C CA . MET A 1 551 ? -22.222 1.263 7.276 1.00 84.44 551 MET A CA 1
ATOM 4368 C C . MET A 1 551 ? -23.647 1.807 7.193 1.00 84.44 551 MET A C 1
ATOM 4370 O O . MET A 1 551 ? -24.513 1.213 6.556 1.00 84.44 551 MET A O 1
ATOM 4374 N N . SER A 1 552 ? -23.909 2.956 7.808 1.00 82.62 552 SER A N 1
ATOM 4375 C CA . SER A 1 552 ? -25.210 3.628 7.715 1.00 82.62 552 SER A CA 1
ATOM 4376 C C . SER A 1 552 ? -25.053 5.149 7.717 1.00 82.62 552 SER A C 1
ATOM 4378 O O . SER A 1 552 ? -24.146 5.669 8.369 1.00 82.62 552 SER A O 1
ATOM 4380 N N . PRO A 1 553 ? -25.905 5.900 6.996 1.00 80.25 553 PRO A N 1
ATOM 4381 C CA . PRO A 1 553 ? -25.903 7.355 7.088 1.00 80.25 553 PRO A CA 1
ATOM 4382 C C . PRO A 1 553 ? -26.326 7.784 8.497 1.00 80.25 553 PRO A C 1
ATOM 4384 O O . PRO A 1 553 ? -27.244 7.197 9.068 1.00 80.25 553 PRO A O 1
ATOM 4387 N N . SER A 1 554 ? -25.685 8.812 9.057 1.00 78.75 554 SER A N 1
ATOM 4388 C CA . SER A 1 554 ? -26.146 9.437 10.296 1.00 78.75 554 SER A CA 1
ATOM 4389 C C . SER A 1 554 ? -26.882 10.742 9.992 1.00 78.75 554 SER A C 1
ATOM 4391 O O . SER A 1 554 ? -26.233 11.732 9.647 1.00 78.75 554 SER A O 1
ATOM 4393 N N . PRO A 1 555 ? -28.218 10.789 10.157 1.00 70.50 555 PRO A N 1
ATOM 4394 C CA . PRO A 1 555 ? -28.980 12.027 10.002 1.00 70.50 555 PRO A CA 1
ATOM 4395 C C . PRO A 1 555 ? -28.536 13.108 10.993 1.00 70.50 555 PRO A C 1
ATOM 4397 O O . PRO A 1 555 ? -28.560 14.288 10.669 1.00 70.50 555 PRO A O 1
ATOM 4400 N N . THR A 1 556 ? -28.104 12.697 12.188 1.00 75.06 556 THR A N 1
ATOM 4401 C CA . THR A 1 556 ? -27.682 13.590 13.274 1.00 75.06 556 THR A CA 1
ATOM 4402 C C . THR A 1 556 ? -26.393 14.338 12.956 1.00 75.06 556 THR A C 1
ATOM 4404 O O . THR A 1 556 ? -26.268 15.502 13.319 1.00 75.06 556 THR A O 1
ATOM 4407 N N . TYR A 1 557 ? -25.437 13.677 12.298 1.00 77.62 557 TYR A N 1
ATOM 4408 C CA . TYR A 1 557 ? -24.096 14.229 12.080 1.00 77.62 557 TYR A CA 1
ATOM 4409 C C . TYR A 1 557 ? -23.812 14.600 10.624 1.00 77.62 557 TYR A C 1
ATOM 4411 O O . TYR A 1 557 ? -22.796 15.225 10.341 1.00 77.62 557 TYR A O 1
ATOM 4419 N N . GLY A 1 558 ? -24.676 14.199 9.688 1.00 74.50 558 GLY A N 1
ATOM 4420 C CA . GLY A 1 558 ? -24.499 14.465 8.259 1.00 74.50 558 GLY A CA 1
ATOM 4421 C C . GLY A 1 558 ? -23.379 13.657 7.593 1.00 74.50 558 GLY A C 1
ATOM 4422 O O . GLY A 1 558 ? -23.100 13.883 6.420 1.00 74.50 558 GLY A O 1
ATOM 4423 N N . ILE A 1 559 ? -22.768 12.708 8.311 1.00 84.75 559 ILE A N 1
ATOM 4424 C CA . ILE A 1 559 ? -21.690 11.831 7.831 1.00 84.75 559 ILE A CA 1
ATOM 4425 C C . ILE A 1 559 ? -22.077 10.357 7.962 1.00 84.75 559 ILE A C 1
ATOM 4427 O O . ILE A 1 559 ? -22.976 9.991 8.731 1.00 84.75 559 ILE A O 1
ATOM 4431 N N . ARG A 1 560 ? -21.395 9.477 7.222 1.00 88.19 560 ARG A N 1
ATOM 4432 C CA . ARG A 1 560 ? -21.580 8.030 7.383 1.00 88.19 560 ARG A CA 1
ATOM 4433 C C . ARG A 1 560 ? -21.007 7.561 8.721 1.00 88.19 560 ARG A C 1
ATOM 4435 O O . ARG A 1 560 ? -19.955 8.010 9.170 1.00 88.19 560 ARG A O 1
ATOM 4442 N N . THR A 1 561 ? -21.724 6.646 9.363 1.00 89.06 561 THR A N 1
ATOM 4443 C CA . THR A 1 561 ? -21.281 5.950 10.569 1.00 89.06 561 THR A CA 1
ATOM 4444 C C . THR A 1 561 ? -20.993 4.488 10.245 1.00 89.06 561 THR A C 1
ATOM 4446 O O . THR A 1 561 ? -21.829 3.808 9.646 1.00 89.06 561 THR A O 1
ATOM 4449 N N . ARG A 1 562 ? -19.820 4.012 10.663 1.00 88.94 562 ARG A N 1
ATOM 4450 C CA . ARG A 1 562 ? -19.433 2.603 10.705 1.00 88.94 562 ARG A CA 1
ATOM 4451 C C . ARG A 1 562 ? -19.748 2.056 12.095 1.00 88.94 562 ARG A C 1
ATOM 4453 O O . ARG A 1 562 ? -19.156 2.482 13.086 1.00 88.94 562 ARG A O 1
ATOM 4460 N N . TYR A 1 563 ? -20.687 1.125 12.172 1.00 85.69 563 TYR A N 1
ATOM 4461 C CA . TYR A 1 563 ? -21.023 0.408 13.395 1.00 85.69 563 TYR A CA 1
ATOM 4462 C C . TYR A 1 563 ? -20.229 -0.894 13.442 1.00 85.69 563 TYR A C 1
ATOM 4464 O O . TYR A 1 563 ? -20.439 -1.766 12.602 1.00 85.69 563 TYR A O 1
ATOM 4472 N N . LEU A 1 564 ? -19.325 -0.999 14.414 1.00 85.19 564 LEU A N 1
ATOM 4473 C CA . LEU A 1 564 ? -18.555 -2.203 14.725 1.00 85.19 564 LEU A CA 1
ATOM 4474 C C . LEU A 1 564 ? -19.292 -2.917 15.856 1.00 85.19 564 LEU A C 1
ATOM 4476 O O . LEU A 1 564 ? -19.273 -2.459 17.001 1.00 85.19 564 LEU A O 1
ATOM 4480 N N . ARG A 1 565 ? -20.057 -3.955 15.514 1.00 86.50 565 ARG A N 1
ATOM 4481 C CA . ARG A 1 565 ? -20.943 -4.648 16.451 1.00 86.50 565 ARG A CA 1
ATOM 4482 C C . ARG A 1 565 ? -20.337 -5.979 16.870 1.00 86.50 565 ARG A C 1
ATOM 4484 O O . ARG A 1 565 ? -20.164 -6.846 16.022 1.00 86.50 565 ARG A O 1
ATOM 4491 N N . THR A 1 566 ? -20.136 -6.152 18.171 1.00 85.06 566 THR A N 1
ATOM 4492 C CA . THR A 1 566 ? -19.767 -7.423 18.804 1.00 85.06 566 THR A CA 1
ATOM 4493 C C . THR A 1 566 ? -21.005 -8.026 19.458 1.00 85.06 566 THR A C 1
ATOM 4495 O O . THR A 1 566 ? -21.596 -7.406 20.346 1.00 85.06 566 THR A O 1
ATOM 4498 N N . THR A 1 567 ? -21.415 -9.213 19.020 1.00 87.75 567 THR A N 1
ATOM 4499 C CA . THR A 1 567 ? -22.634 -9.890 19.480 1.00 87.75 567 THR A CA 1
ATOM 4500 C C . THR A 1 567 ? -22.276 -11.110 20.318 1.00 87.75 567 THR A C 1
ATOM 4502 O O . THR A 1 567 ? -21.623 -12.029 19.828 1.00 87.75 567 THR A O 1
ATOM 4505 N N . PHE A 1 568 ? -22.724 -11.124 21.573 1.00 88.00 568 PHE A N 1
ATOM 4506 C CA . PHE A 1 568 ? -22.586 -12.269 22.475 1.00 88.00 568 PHE A CA 1
ATOM 4507 C C . PHE A 1 568 ? -23.853 -13.122 22.465 1.00 88.00 568 PHE A C 1
ATOM 4509 O O . PHE A 1 568 ? -24.962 -12.586 22.374 1.00 88.00 568 PHE A O 1
ATOM 4516 N N . GLN A 1 569 ? -23.692 -14.439 22.592 1.00 89.31 569 GLN A N 1
ATOM 4517 C CA . GLN A 1 569 ? -24.810 -15.370 22.733 1.00 89.31 569 GLN A CA 1
ATOM 4518 C C . GLN A 1 569 ? -25.196 -15.523 24.209 1.00 89.31 569 GLN A C 1
ATOM 4520 O O . GLN A 1 569 ? -24.339 -15.591 25.097 1.00 89.31 569 GLN A O 1
ATOM 4525 N N . ALA A 1 570 ? -26.499 -15.580 24.467 1.00 90.62 570 ALA A N 1
ATOM 4526 C CA . ALA A 1 570 ? -27.040 -15.869 25.786 1.00 90.62 570 ALA A CA 1
ATOM 4527 C C . ALA A 1 570 ? -28.352 -16.645 25.692 1.00 90.62 570 ALA A C 1
ATOM 4529 O O . ALA A 1 570 ? -29.062 -16.582 24.685 1.00 90.62 570 ALA A O 1
ATOM 4530 N N . VAL A 1 571 ? -28.690 -17.357 26.761 1.00 89.81 571 VAL A N 1
ATOM 4531 C CA . VAL A 1 571 ? -29.924 -18.136 26.867 1.00 89.81 571 VAL A CA 1
ATOM 4532 C C . VAL A 1 571 ? -30.705 -17.675 28.089 1.00 89.81 571 VAL A C 1
ATOM 4534 O O . VAL A 1 571 ? -30.141 -17.349 29.129 1.00 89.81 571 VAL A O 1
ATOM 4537 N N . LEU A 1 572 ? -32.024 -17.599 27.954 1.00 89.62 572 LEU A N 1
ATOM 4538 C CA . LEU A 1 572 ? -32.910 -17.321 29.074 1.00 89.62 572 LEU A CA 1
ATOM 4539 C C . LEU A 1 572 ? -33.104 -18.595 29.911 1.00 89.62 572 LEU A C 1
ATOM 4541 O O . LEU A 1 572 ? -33.415 -19.654 29.363 1.00 89.62 572 LEU A O 1
ATOM 4545 N N . ALA A 1 573 ? -32.950 -18.483 31.229 1.00 85.06 573 ALA A N 1
ATOM 4546 C CA . ALA A 1 573 ? -33.079 -19.598 32.156 1.00 85.06 573 ALA A CA 1
ATOM 4547 C C . ALA A 1 573 ? -34.474 -20.262 32.064 1.00 85.06 573 ALA A C 1
ATOM 4549 O O . ALA A 1 573 ? -35.489 -19.570 31.882 1.00 85.06 573 ALA A O 1
ATOM 4550 N N . PRO A 1 574 ? -34.570 -21.598 32.215 1.00 78.31 574 PRO A N 1
ATOM 4551 C CA . PRO A 1 574 ? -35.848 -22.302 32.181 1.00 78.31 574 PRO A CA 1
ATOM 4552 C C . PRO A 1 574 ? -36.812 -21.775 33.257 1.00 78.31 574 PRO A C 1
ATOM 4554 O O . PRO A 1 574 ? -36.481 -21.753 34.439 1.00 78.31 574 PRO A O 1
ATOM 4557 N N . GLY A 1 575 ? -38.024 -21.373 32.860 1.00 72.75 575 GLY A N 1
ATOM 4558 C CA . GLY A 1 575 ? -39.056 -20.880 33.788 1.00 72.75 575 GLY A CA 1
ATOM 4559 C C . GLY A 1 575 ? -39.052 -19.368 34.041 1.00 72.75 575 GLY A C 1
ATOM 4560 O O . GLY A 1 575 ? -39.798 -18.897 34.902 1.00 72.75 575 GLY A O 1
ATOM 4561 N N . ALA A 1 576 ? -38.260 -18.606 33.284 1.00 78.44 576 ALA A N 1
ATOM 4562 C CA . ALA A 1 576 ? -38.244 -17.153 33.359 1.00 78.44 576 ALA A CA 1
ATOM 4563 C C . ALA A 1 576 ? -39.627 -16.520 33.112 1.00 78.44 576 ALA A C 1
ATOM 4565 O O . ALA A 1 576 ? -40.326 -16.861 32.151 1.00 78.44 576 ALA A O 1
ATOM 4566 N N . LYS A 1 577 ? -40.024 -15.573 33.971 1.00 77.25 577 LYS A N 1
ATOM 4567 C CA . LYS A 1 577 ? -41.306 -14.857 33.862 1.00 77.25 577 LYS A CA 1
ATOM 4568 C C . LYS A 1 577 ? -41.093 -13.517 33.165 1.00 77.25 577 LYS A C 1
ATOM 4570 O O . LYS A 1 577 ? -40.418 -12.644 33.699 1.00 77.25 577 LYS A O 1
ATOM 4575 N N . LEU A 1 578 ? -41.693 -13.364 31.987 1.00 84.56 578 LEU A N 1
ATOM 4576 C CA . LEU A 1 578 ? -41.655 -12.141 31.188 1.00 84.56 578 LEU A CA 1
ATOM 4577 C C . LEU A 1 578 ? -43.009 -11.439 31.249 1.00 84.56 578 LEU A C 1
ATOM 4579 O O . LEU A 1 578 ? -44.042 -12.071 31.031 1.00 84.56 578 LEU A O 1
ATOM 4583 N N . SER A 1 579 ? -42.998 -10.131 31.489 1.00 86.00 579 SER A N 1
ATOM 4584 C CA . SER A 1 579 ? -44.185 -9.296 31.317 1.00 86.00 579 SER A CA 1
ATOM 4585 C C . SER A 1 579 ? -44.487 -9.158 29.826 1.00 86.00 579 SER A C 1
ATOM 4587 O O . SER A 1 579 ? -43.605 -8.816 29.037 1.00 86.00 579 SER A O 1
ATOM 4589 N N . THR A 1 580 ? -45.728 -9.419 29.424 1.00 86.44 580 THR A N 1
ATOM 4590 C CA . THR A 1 580 ? -46.153 -9.318 28.022 1.00 86.44 580 THR A CA 1
ATOM 4591 C C . THR A 1 580 ? -47.386 -8.441 27.875 1.00 86.44 580 THR A C 1
ATOM 4593 O O . THR A 1 580 ? -48.290 -8.502 28.706 1.00 86.44 580 THR A O 1
ATOM 4596 N N . VAL A 1 581 ? -47.450 -7.665 26.796 1.00 86.06 581 VAL A N 1
ATOM 4597 C CA . VAL A 1 581 ? -48.642 -6.920 26.366 1.00 86.06 581 VAL A CA 1
ATOM 4598 C C . VAL A 1 581 ? -49.225 -7.611 25.137 1.00 86.06 581 VAL A C 1
ATOM 4600 O O . VAL A 1 581 ? -48.481 -8.117 24.293 1.00 86.06 581 VAL A O 1
ATOM 4603 N N . ARG A 1 582 ? -50.557 -7.691 25.066 1.00 83.00 582 ARG A N 1
ATOM 4604 C CA . ARG A 1 582 ? -51.271 -8.316 23.947 1.00 83.00 582 ARG A CA 1
ATOM 4605 C C . ARG A 1 582 ? -51.098 -7.461 22.693 1.00 83.00 582 ARG A C 1
ATOM 4607 O O . ARG A 1 582 ? -51.142 -6.242 22.784 1.00 83.00 582 ARG A O 1
ATOM 4614 N N . ALA A 1 583 ? -50.851 -8.104 21.557 1.00 79.12 583 ALA A N 1
ATOM 4615 C CA . ALA A 1 583 ? -50.719 -7.407 20.286 1.00 79.12 583 ALA A CA 1
ATOM 4616 C C . ALA A 1 583 ? -52.093 -7.099 19.660 1.00 79.12 583 ALA A C 1
ATOM 4618 O O . ALA A 1 583 ? -53.023 -7.888 19.858 1.00 79.12 583 ALA A O 1
ATOM 4619 N N . PRO A 1 584 ? -52.216 -6.011 18.876 1.00 71.19 584 PRO A N 1
ATOM 4620 C CA . PRO A 1 584 ? -53.462 -5.666 18.203 1.00 71.19 584 PRO A CA 1
ATOM 4621 C C . PRO A 1 584 ? -53.808 -6.705 17.130 1.00 71.19 584 PRO A C 1
ATOM 4623 O O . PRO A 1 584 ? -52.959 -7.068 16.315 1.00 71.19 584 PRO A O 1
ATOM 4626 N N . GLU A 1 585 ? -55.068 -7.144 17.082 1.00 61.59 585 GLU A N 1
ATOM 4627 C CA . GLU A 1 585 ? -55.526 -8.206 16.166 1.00 61.59 585 GLU A CA 1
ATOM 4628 C C . GLU A 1 585 ? -55.685 -7.736 14.702 1.00 61.59 585 GLU A C 1
ATOM 4630 O O . GLU A 1 585 ? -55.717 -8.563 13.796 1.00 61.59 585 GLU A O 1
ATOM 4635 N N . ASN A 1 586 ? -55.740 -6.420 14.440 1.00 64.31 586 ASN A N 1
ATOM 4636 C CA . ASN A 1 586 ? -55.991 -5.849 13.108 1.00 64.31 586 ASN A CA 1
ATOM 4637 C C . ASN A 1 586 ? -54.996 -4.734 12.745 1.00 64.31 586 ASN A C 1
ATOM 4639 O O . ASN A 1 586 ? -55.335 -3.549 12.759 1.00 64.31 586 ASN A O 1
ATOM 4643 N N . LEU A 1 587 ? -53.763 -5.099 12.379 1.00 66.81 587 LEU A N 1
ATOM 4644 C CA . LEU A 1 587 ? -52.796 -4.127 11.867 1.00 66.81 587 LEU A CA 1
ATOM 4645 C C . LEU A 1 587 ? -53.022 -3.870 10.368 1.00 66.81 587 LEU A C 1
ATOM 4647 O O . LEU A 1 587 ? -52.593 -4.650 9.518 1.00 66.81 587 LEU A O 1
ATOM 4651 N N . GLN A 1 588 ? -53.688 -2.766 10.025 1.00 60.62 588 GLN A N 1
ATOM 4652 C CA . GLN A 1 588 ? -53.743 -2.298 8.637 1.00 60.62 588 GLN A CA 1
ATOM 4653 C C . GLN A 1 588 ? -52.488 -1.469 8.314 1.00 60.62 588 GLN A C 1
ATOM 4655 O O . GLN A 1 588 ? -52.161 -0.564 9.089 1.00 60.62 588 GLN A O 1
ATOM 4660 N N . PRO A 1 589 ? -51.785 -1.738 7.193 1.00 58.84 589 PRO A N 1
ATOM 4661 C CA . PRO A 1 589 ? -50.653 -0.918 6.777 1.00 58.84 589 PRO A CA 1
ATOM 4662 C C . PRO A 1 589 ? -51.099 0.540 6.543 1.00 58.84 589 PRO A C 1
ATOM 4664 O O . PRO A 1 589 ? -52.259 0.772 6.189 1.00 58.84 589 PRO A O 1
ATOM 4667 N N . PRO A 1 590 ? -50.209 1.530 6.738 1.00 57.75 590 PRO A N 1
ATOM 4668 C CA . PRO A 1 590 ? -50.573 2.939 6.658 1.00 57.75 590 PRO A CA 1
ATOM 4669 C C . PRO A 1 590 ? -51.212 3.282 5.304 1.00 57.75 590 PRO A C 1
ATOM 4671 O O . PRO A 1 590 ? -50.717 2.887 4.247 1.00 57.75 590 PRO A O 1
ATOM 4674 N N . ALA A 1 591 ? -52.313 4.042 5.324 1.00 50.94 591 ALA A N 1
ATOM 4675 C CA . ALA A 1 591 ? -52.996 4.473 4.106 1.00 50.94 591 ALA A CA 1
ATOM 4676 C C . ALA A 1 591 ? -52.058 5.333 3.238 1.00 50.94 591 ALA A C 1
ATOM 4678 O O . ALA A 1 591 ? -51.534 6.354 3.691 1.00 50.94 591 ALA A O 1
ATOM 4679 N N . GLN A 1 592 ? -51.841 4.933 1.981 1.00 51.44 592 GLN A N 1
ATOM 4680 C CA . GLN A 1 592 ? -51.002 5.705 1.065 1.00 51.44 592 GLN A CA 1
ATOM 4681 C C . GLN A 1 592 ? -51.650 7.065 0.746 1.00 51.44 592 GLN A C 1
ATOM 4683 O O . GLN A 1 592 ? -52.858 7.128 0.499 1.00 51.44 592 GLN A O 1
ATOM 4688 N N . PRO A 1 593 ? -50.873 8.162 0.667 1.00 43.69 593 PRO A N 1
ATOM 4689 C CA . PRO A 1 593 ? -51.394 9.438 0.198 1.00 43.69 593 PRO A CA 1
ATOM 4690 C C . PRO A 1 593 ? -51.875 9.296 -1.252 1.00 43.69 593 PRO A C 1
ATOM 4692 O O . PRO A 1 593 ? -51.110 8.923 -2.144 1.00 43.69 593 PRO A O 1
ATOM 4695 N N . SER A 1 594 ? -53.147 9.622 -1.484 1.00 40.53 594 SER A N 1
ATOM 4696 C CA . SER A 1 594 ? -53.900 9.454 -2.733 1.00 40.53 594 SER A CA 1
ATOM 4697 C C . SER A 1 594 ? -53.465 10.414 -3.854 1.00 40.53 594 SER A C 1
ATOM 4699 O O . SER A 1 594 ? -54.276 11.153 -4.415 1.00 40.53 594 SER A O 1
ATOM 4701 N N . SER A 1 595 ? -52.175 10.454 -4.194 1.00 43.56 595 SER A N 1
ATOM 4702 C CA . SER A 1 595 ? -51.686 11.209 -5.348 1.00 43.56 595 SER A CA 1
ATOM 4703 C C . SER A 1 595 ? -51.447 10.273 -6.530 1.00 43.56 595 SER A C 1
ATOM 4705 O O . SER A 1 595 ? -50.472 9.522 -6.568 1.00 43.56 595 SER A O 1
ATOM 4707 N N . PHE A 1 596 ? -52.311 10.392 -7.539 1.00 45.47 596 PHE A N 1
ATOM 4708 C CA . PHE A 1 596 ? -52.313 9.656 -8.814 1.00 45.47 596 PHE A CA 1
ATOM 4709 C C . PHE A 1 596 ? -50.987 9.695 -9.613 1.00 45.47 596 PHE A C 1
ATOM 4711 O O . PHE A 1 596 ? -50.862 9.023 -10.632 1.00 45.47 596 PHE A O 1
ATOM 4718 N N . LYS A 1 597 ? -49.970 10.458 -9.182 1.00 43.25 597 LYS A N 1
ATOM 4719 C CA . LYS A 1 597 ? -48.707 10.661 -9.918 1.00 43.25 597 LYS A CA 1
ATOM 4720 C C . LYS A 1 597 ? -47.560 9.701 -9.560 1.00 43.25 597 LYS A C 1
ATOM 4722 O O . LYS A 1 597 ? -46.484 9.839 -10.136 1.00 43.25 597 LYS A O 1
ATOM 4727 N N . LYS A 1 598 ? -47.735 8.736 -8.645 1.00 46.19 598 LYS A N 1
ATOM 4728 C CA . LYS A 1 598 ? -46.645 7.819 -8.219 1.00 46.19 598 LYS A CA 1
ATOM 4729 C C . LYS A 1 598 ? -46.774 6.354 -8.670 1.00 46.19 598 LYS A C 1
ATOM 4731 O O . LYS A 1 598 ? -45.869 5.576 -8.388 1.00 46.19 598 LYS A O 1
ATOM 4736 N N . LEU A 1 599 ? -47.817 5.985 -9.419 1.00 44.84 599 LEU A N 1
ATOM 4737 C CA . LEU A 1 599 ? -48.137 4.580 -9.732 1.00 44.84 599 LEU A CA 1
ATOM 4738 C C . LEU A 1 599 ? -47.137 3.830 -10.646 1.00 44.84 599 LEU A C 1
ATOM 4740 O O . LEU A 1 599 ? -47.260 2.622 -10.793 1.00 44.84 599 LEU A O 1
ATOM 4744 N N . PHE A 1 600 ? -46.141 4.498 -11.242 1.00 45.28 600 PHE A N 1
ATOM 4745 C CA . PHE A 1 600 ? -45.232 3.892 -12.235 1.00 45.28 600 PHE A CA 1
ATOM 4746 C C . PHE A 1 600 ? -43.745 3.924 -11.845 1.00 45.28 600 PHE A C 1
ATOM 4748 O O . PHE A 1 600 ? -42.875 4.002 -12.712 1.00 45.28 600 PHE A O 1
ATOM 4755 N N . ARG A 1 601 ? -43.415 3.876 -10.547 1.00 52.53 601 ARG A N 1
ATOM 4756 C CA . ARG A 1 601 ? -42.022 3.703 -10.097 1.00 52.53 601 ARG A CA 1
ATOM 4757 C C . ARG A 1 601 ? -41.830 2.345 -9.410 1.00 52.53 601 ARG A C 1
ATOM 4759 O O . ARG A 1 601 ? -42.543 2.081 -8.443 1.00 52.53 601 ARG A O 1
ATOM 4766 N N . PRO A 1 602 ? -40.860 1.513 -9.840 1.00 56.12 602 PRO A N 1
ATOM 4767 C CA . PRO A 1 602 ? -40.592 0.202 -9.233 1.00 56.12 602 PRO A CA 1
ATOM 4768 C C . PRO A 1 602 ? -40.281 0.277 -7.726 1.00 56.12 602 PRO A C 1
ATOM 4770 O O . PRO A 1 602 ? -40.606 -0.649 -6.985 1.00 56.12 602 PRO A O 1
ATOM 4773 N N . ASP A 1 603 ? -39.757 1.410 -7.249 1.00 59.44 603 ASP A N 1
ATOM 4774 C CA . ASP A 1 603 ? -39.493 1.654 -5.824 1.00 59.44 603 ASP A CA 1
ATOM 4775 C C . ASP A 1 603 ? -40.763 1.654 -4.952 1.00 59.44 603 ASP A C 1
ATOM 4777 O O . ASP A 1 603 ? -40.707 1.279 -3.784 1.00 59.44 603 ASP A O 1
ATOM 4781 N N . VAL A 1 604 ? -41.922 2.035 -5.508 1.00 65.75 604 VAL A N 1
ATOM 4782 C CA . VAL A 1 604 ? -43.199 2.106 -4.769 1.00 65.75 604 VAL A CA 1
ATOM 4783 C C . VAL A 1 604 ? -43.804 0.714 -4.585 1.00 65.75 604 VAL A C 1
ATOM 4785 O O . VAL A 1 604 ? -44.294 0.396 -3.504 1.00 65.75 604 VAL A O 1
ATOM 4788 N N . ALA A 1 605 ? -43.720 -0.139 -5.610 1.00 69.06 605 ALA A N 1
ATOM 4789 C CA . ALA A 1 605 ? -44.174 -1.526 -5.526 1.00 69.06 605 ALA A CA 1
ATOM 4790 C C . ALA A 1 605 ? -43.336 -2.325 -4.516 1.00 69.06 605 ALA A C 1
ATOM 4792 O O . ALA A 1 605 ? -43.885 -3.049 -3.688 1.00 69.06 605 ALA A O 1
ATOM 4793 N N . ARG A 1 606 ? -42.009 -2.126 -4.525 1.00 73.56 606 ARG A N 1
ATOM 4794 C CA . ARG A 1 606 ? -41.098 -2.766 -3.567 1.00 73.56 606 ARG A CA 1
ATOM 4795 C C . ARG A 1 606 ? -41.341 -2.293 -2.131 1.00 73.56 606 ARG A C 1
ATOM 4797 O O . ARG A 1 606 ? -41.339 -3.119 -1.225 1.00 73.56 606 ARG A O 1
ATOM 4804 N N . ALA A 1 607 ? -41.579 -0.997 -1.919 1.00 76.50 607 ALA A N 1
ATOM 4805 C CA . ALA A 1 607 ? -41.939 -0.470 -0.601 1.00 76.50 607 ALA A CA 1
ATOM 4806 C C . ALA A 1 607 ? -43.256 -1.077 -0.090 1.00 76.50 607 ALA A C 1
ATOM 4808 O O . ALA A 1 607 ? -43.298 -1.576 1.029 1.00 76.50 607 ALA A O 1
ATOM 4809 N N . SER A 1 608 ? -44.285 -1.137 -0.942 1.00 77.19 608 SER A N 1
ATOM 4810 C CA . SER A 1 608 ? -45.586 -1.713 -0.585 1.00 77.19 608 SER A CA 1
ATOM 4811 C C . SER A 1 608 ? -45.504 -3.204 -0.242 1.00 77.19 608 SER A C 1
ATOM 4813 O O . SER A 1 608 ? -46.135 -3.646 0.715 1.00 77.19 608 SER A O 1
ATOM 4815 N N . GLN A 1 609 ? -44.690 -3.974 -0.970 1.00 83.69 609 GLN A N 1
ATOM 4816 C CA . GLN A 1 609 ? -44.460 -5.386 -0.663 1.00 83.69 609 GLN A CA 1
ATOM 4817 C C . GLN A 1 609 ? -43.790 -5.568 0.708 1.00 83.69 609 GLN A C 1
ATOM 4819 O O . GLN A 1 609 ? -44.225 -6.411 1.492 1.00 83.69 609 GLN A O 1
ATOM 4824 N N . VAL A 1 610 ? -42.764 -4.766 1.021 1.00 84.19 610 VAL A N 1
ATOM 4825 C CA . VAL A 1 610 ? -42.086 -4.821 2.327 1.00 84.19 610 VAL A CA 1
ATOM 4826 C C . VAL A 1 610 ? -43.030 -4.412 3.460 1.00 84.19 610 VAL A C 1
ATOM 4828 O O . VAL A 1 610 ? -43.032 -5.053 4.507 1.00 84.19 610 VAL A O 1
ATOM 4831 N N . GLU A 1 611 ? -43.859 -3.385 3.267 1.00 85.44 611 GLU A N 1
ATOM 4832 C CA . GLU A 1 611 ? -44.866 -2.962 4.251 1.00 85.44 611 GLU A CA 1
ATOM 4833 C C . GLU A 1 611 ? -45.897 -4.069 4.529 1.00 85.44 611 GLU A C 1
ATOM 4835 O O . GLU A 1 611 ? -46.212 -4.332 5.690 1.00 85.44 611 GLU A O 1
ATOM 4840 N N . GLN A 1 612 ? -46.372 -4.772 3.492 1.00 84.56 612 GLN A N 1
ATOM 4841 C CA . GLN A 1 612 ? -47.290 -5.909 3.646 1.00 84.56 612 GLN A CA 1
ATOM 4842 C C . GLN A 1 612 ? -46.638 -7.086 4.378 1.00 84.56 612 GLN A C 1
ATOM 4844 O O . GLN A 1 612 ? -47.245 -7.656 5.283 1.00 84.56 612 GLN A O 1
ATOM 4849 N N . GLN A 1 613 ? -45.396 -7.431 4.026 1.00 87.38 613 GLN A N 1
ATOM 4850 C CA . GLN A 1 613 ? -44.639 -8.478 4.718 1.00 87.38 613 GLN A CA 1
ATOM 4851 C C . GLN A 1 613 ? -44.389 -8.112 6.187 1.00 87.38 613 GLN A C 1
ATOM 4853 O O . GLN A 1 613 ? -44.556 -8.952 7.064 1.00 87.38 613 GLN A O 1
ATOM 4858 N N . THR A 1 614 ? -44.065 -6.847 6.465 1.00 87.31 614 THR A N 1
ATOM 4859 C CA . THR A 1 614 ? -43.876 -6.319 7.826 1.00 87.31 614 THR A CA 1
ATOM 4860 C C . THR A 1 614 ? -45.158 -6.452 8.645 1.00 87.31 614 THR A C 1
ATOM 4862 O O . THR A 1 614 ? -45.124 -6.962 9.762 1.00 87.31 614 THR A O 1
ATOM 4865 N N . ALA A 1 615 ? -46.301 -6.044 8.083 1.00 86.25 615 ALA A N 1
ATOM 4866 C CA . ALA A 1 615 ? -47.595 -6.170 8.747 1.00 86.25 615 ALA A CA 1
ATOM 4867 C C . ALA A 1 615 ? -47.962 -7.640 9.008 1.00 86.25 615 ALA A C 1
ATOM 4869 O O . ALA A 1 615 ? -48.425 -7.959 10.098 1.00 86.25 615 ALA A O 1
ATOM 4870 N N . ALA A 1 616 ? -47.697 -8.540 8.053 1.00 86.00 616 ALA A N 1
ATOM 4871 C CA . ALA A 1 616 ? -47.946 -9.972 8.214 1.00 86.00 616 ALA A CA 1
ATOM 4872 C C . ALA A 1 616 ? -47.096 -10.593 9.337 1.00 86.00 616 ALA A C 1
ATOM 4874 O O . ALA A 1 616 ? -47.625 -11.338 10.160 1.00 86.00 616 ALA A O 1
ATOM 4875 N N . VAL A 1 617 ? -45.804 -10.248 9.414 1.00 88.19 617 VAL A N 1
ATOM 4876 C CA . VAL A 1 617 ? -44.914 -10.711 10.492 1.00 88.19 617 VAL A CA 1
ATOM 4877 C C . VAL A 1 617 ? -45.385 -10.191 11.853 1.00 88.19 617 VAL A C 1
ATOM 4879 O O . VAL A 1 617 ? -45.451 -10.958 12.812 1.00 88.19 617 VAL A O 1
ATOM 4882 N N . LEU A 1 618 ? -45.751 -8.910 11.954 1.00 87.75 618 LEU A N 1
ATOM 4883 C CA . LEU A 1 618 ? -46.232 -8.324 13.211 1.00 87.75 618 LEU A CA 1
ATOM 4884 C C . LEU A 1 618 ? -47.592 -8.897 13.641 1.00 87.75 618 LEU A C 1
ATOM 4886 O O . LEU A 1 618 ? -47.790 -9.143 14.826 1.00 87.75 618 LEU A O 1
ATOM 4890 N N . ALA A 1 619 ? -48.497 -9.168 12.696 1.00 85.06 619 ALA A N 1
ATOM 4891 C CA . ALA A 1 619 ? -49.799 -9.781 12.965 1.00 85.06 619 ALA A CA 1
ATOM 4892 C C . ALA A 1 619 ? -49.692 -11.249 13.418 1.00 85.06 619 ALA A C 1
ATOM 4894 O O . ALA A 1 619 ? -50.543 -11.727 14.164 1.00 85.06 619 ALA A O 1
ATOM 4895 N N . ALA A 1 620 ? -48.637 -11.963 13.009 1.00 85.50 620 ALA A N 1
ATOM 4896 C CA . ALA A 1 620 ? -48.379 -13.331 13.462 1.00 85.50 620 ALA A CA 1
ATOM 4897 C C . ALA A 1 620 ? -47.967 -13.412 14.948 1.00 85.50 620 ALA A C 1
ATOM 4899 O O . ALA A 1 620 ? -48.015 -14.487 15.546 1.00 85.50 620 ALA A O 1
ATOM 4900 N N . HIS A 1 621 ? -47.571 -12.291 15.559 1.00 85.69 621 HIS A N 1
ATOM 4901 C CA . HIS A 1 621 ? -47.150 -12.229 16.954 1.00 85.69 621 HIS A CA 1
ATOM 4902 C C . HIS A 1 621 ? -48.294 -11.745 17.848 1.00 85.69 621 HIS A C 1
ATOM 4904 O O . HIS A 1 621 ? -48.679 -10.584 17.805 1.00 85.69 621 HIS A O 1
ATOM 4910 N N . THR A 1 622 ? -48.802 -12.617 18.723 1.00 80.00 622 THR A N 1
ATOM 4911 C CA . THR A 1 622 ? -49.955 -12.327 19.601 1.00 80.00 622 THR A CA 1
ATOM 4912 C C . THR A 1 622 ? -49.612 -11.504 20.846 1.00 80.00 622 THR A C 1
ATOM 4914 O O . THR A 1 622 ? -50.506 -11.039 21.556 1.00 80.00 622 THR A O 1
ATOM 4917 N N . SER A 1 623 ? -48.327 -11.350 21.164 1.00 86.06 623 SER A N 1
ATOM 4918 C CA . SER A 1 623 ? -47.870 -10.625 22.350 1.00 86.06 623 SER A CA 1
ATOM 4919 C C . SER A 1 623 ? -46.454 -10.088 22.183 1.00 86.06 623 SER A C 1
ATOM 4921 O O . SER A 1 623 ? -45.598 -10.778 21.624 1.00 86.06 623 SER A O 1
ATOM 4923 N N . ALA A 1 624 ? -46.190 -8.916 22.754 1.00 89.06 624 ALA A N 1
ATOM 4924 C CA . ALA A 1 624 ? -44.862 -8.324 22.867 1.00 89.06 624 ALA A CA 1
ATOM 4925 C C . ALA A 1 624 ? -44.358 -8.402 24.310 1.00 89.06 624 ALA A C 1
ATOM 4927 O O . ALA A 1 624 ? -45.120 -8.186 25.251 1.00 89.06 624 ALA A O 1
ATOM 4928 N N . VAL A 1 625 ? -43.073 -8.692 24.492 1.00 90.25 625 VAL A N 1
ATOM 4929 C CA . VAL A 1 625 ? -42.408 -8.624 25.798 1.00 90.25 625 VAL A CA 1
ATOM 4930 C C . VAL A 1 625 ? -42.174 -7.157 26.150 1.00 90.25 625 VAL A C 1
ATOM 4932 O O . VAL A 1 625 ? -41.685 -6.391 25.320 1.00 90.25 625 VAL A O 1
ATOM 4935 N N . VAL A 1 626 ? -42.500 -6.767 27.379 1.00 90.38 626 VAL A N 1
ATOM 4936 C CA . VAL A 1 626 ? -42.347 -5.394 27.874 1.00 90.38 626 VAL A CA 1
ATOM 4937 C C . VAL A 1 626 ? -41.450 -5.410 29.093 1.00 90.38 626 VAL A C 1
ATOM 4939 O O . VAL A 1 626 ? -41.757 -6.100 30.057 1.00 90.38 626 VAL A O 1
ATOM 4942 N N . LEU A 1 627 ? -40.370 -4.634 29.055 1.00 89.75 627 LEU A N 1
ATOM 4943 C CA . LEU A 1 627 ? -39.445 -4.486 30.177 1.00 89.75 627 LEU A CA 1
ATOM 4944 C C . LEU A 1 627 ? -39.427 -3.022 30.615 1.00 89.75 627 LEU A C 1
ATOM 4946 O O . LEU A 1 627 ? -39.247 -2.128 29.779 1.00 89.75 627 LEU A O 1
ATOM 4950 N N . HIS A 1 628 ? -39.628 -2.766 31.908 1.00 87.62 628 HIS A N 1
ATOM 4951 C CA . HIS A 1 628 ? -39.539 -1.418 32.458 1.00 87.62 628 HIS A CA 1
ATOM 4952 C C . HIS A 1 628 ? -38.079 -1.042 32.683 1.00 87.62 628 HIS A C 1
ATOM 4954 O O . HIS A 1 628 ? -37.244 -1.860 33.074 1.00 87.62 628 HIS A O 1
ATOM 4960 N N . CYS A 1 629 ? -37.771 0.219 32.409 1.00 85.00 629 CYS A N 1
ATOM 4961 C CA . CYS A 1 629 ? -36.446 0.764 32.628 1.00 85.00 629 CYS A CA 1
ATOM 4962 C C . CYS A 1 629 ? -36.412 1.565 33.934 1.00 85.00 629 CYS A C 1
ATOM 4964 O O . CYS A 1 629 ? -37.397 2.197 34.314 1.00 85.00 629 CYS A O 1
ATOM 4966 N N . ASP A 1 630 ? -35.250 1.586 34.583 1.00 80.50 630 ASP A N 1
ATOM 4967 C CA . ASP A 1 630 ? -34.963 2.437 35.744 1.00 80.50 630 ASP A CA 1
ATOM 4968 C C . ASP A 1 630 ? -35.180 3.942 35.441 1.00 80.50 630 ASP A C 1
ATOM 4970 O O . ASP A 1 630 ? -35.219 4.365 34.280 1.00 80.50 630 ASP A O 1
ATOM 4974 N N . GLU A 1 631 ? -35.335 4.760 36.483 1.00 75.50 631 GLU A N 1
ATOM 4975 C CA . GLU A 1 631 ? -35.496 6.219 36.437 1.00 75.50 631 GLU A CA 1
ATOM 4976 C C . GLU A 1 631 ? -34.335 6.927 35.733 1.00 75.50 631 GLU A C 1
ATOM 4978 O O . GLU A 1 631 ? -34.533 7.964 35.103 1.00 75.50 631 GLU A O 1
ATOM 4983 N N . THR A 1 632 ? -33.137 6.339 35.762 1.00 74.31 632 THR A N 1
ATOM 4984 C CA . THR A 1 632 ? -31.948 6.873 35.082 1.00 74.31 632 THR A CA 1
ATOM 4985 C C . THR A 1 632 ? -31.968 6.693 33.557 1.00 74.31 632 THR A C 1
ATOM 4987 O O . THR A 1 632 ? -31.134 7.269 32.849 1.00 74.31 632 THR A O 1
ATOM 4990 N N . ASN A 1 633 ? -32.904 5.904 33.018 1.00 80.38 633 ASN A N 1
ATOM 4991 C CA . ASN A 1 633 ? -33.021 5.646 31.587 1.00 80.38 633 ASN A CA 1
ATOM 4992 C C . ASN A 1 633 ? -33.932 6.677 30.903 1.00 80.38 633 ASN A C 1
ATOM 4994 O O . ASN A 1 633 ? -35.001 7.018 31.405 1.00 80.38 633 ASN A O 1
ATOM 4998 N N . ARG A 1 634 ? -33.549 7.121 29.698 1.00 82.94 634 ARG A N 1
ATOM 4999 C CA . ARG A 1 634 ? -34.375 8.016 28.867 1.00 82.94 634 ARG A CA 1
ATOM 5000 C C . ARG A 1 634 ? -35.725 7.382 28.504 1.00 82.94 634 ARG A C 1
ATOM 5002 O O . ARG A 1 634 ? -36.717 8.094 28.351 1.00 82.94 634 ARG A O 1
ATOM 5009 N N . ALA A 1 635 ? -35.753 6.062 28.331 1.00 84.44 635 ALA A N 1
ATOM 5010 C CA . ALA A 1 635 ? -36.980 5.316 28.097 1.00 84.44 635 ALA A CA 1
ATOM 5011 C C . ALA A 1 635 ? -37.646 4.940 29.429 1.00 84.44 635 ALA A C 1
ATOM 5013 O O . ALA A 1 635 ? -36.961 4.610 30.395 1.00 84.44 635 ALA A O 1
ATOM 5014 N N . SER A 1 636 ? -38.977 4.961 29.480 1.00 86.56 636 SER A N 1
ATOM 5015 C CA . SER A 1 636 ? -39.747 4.414 30.605 1.00 86.56 636 SER A CA 1
ATOM 5016 C C . SER A 1 636 ? -39.876 2.894 30.491 1.00 86.56 636 SER A C 1
ATOM 5018 O O . SER A 1 636 ? -39.784 2.175 31.484 1.00 86.56 636 SER A O 1
ATOM 5020 N N . ARG A 1 637 ? -40.058 2.399 29.262 1.00 88.75 637 ARG A N 1
ATOM 5021 C CA . ARG A 1 637 ? -40.188 0.978 28.933 1.00 88.75 637 ARG A CA 1
ATOM 5022 C C . ARG A 1 637 ? -39.695 0.675 27.523 1.00 88.75 637 ARG A C 1
ATOM 5024 O O . ARG A 1 637 ? -39.699 1.540 26.642 1.00 88.75 637 ARG A O 1
ATOM 5031 N N . LYS A 1 638 ? -39.283 -0.574 27.315 1.00 91.69 638 LYS A N 1
ATOM 5032 C CA . LYS A 1 638 ? -38.813 -1.113 26.034 1.00 91.69 638 LYS A CA 1
ATOM 5033 C C . LYS A 1 638 ? -39.634 -2.336 25.639 1.00 91.69 638 LYS A C 1
ATOM 5035 O O . LYS A 1 638 ? -40.037 -3.125 26.493 1.00 91.69 638 LYS A O 1
ATOM 5040 N N . LEU A 1 639 ? -39.879 -2.463 24.339 1.00 91.75 639 LEU A N 1
ATOM 5041 C CA . LEU A 1 639 ? -40.750 -3.470 23.742 1.00 91.75 639 LEU A CA 1
ATOM 5042 C C . LEU A 1 639 ? -39.925 -4.423 22.879 1.00 91.75 639 LEU A C 1
ATOM 5044 O O . LEU A 1 639 ? -39.102 -3.979 22.070 1.00 91.75 639 LEU A O 1
ATOM 5048 N N . TYR A 1 640 ? -40.162 -5.723 23.042 1.00 93.00 640 TYR A N 1
ATOM 5049 C CA . TYR A 1 640 ? -39.394 -6.786 22.402 1.00 93.00 640 TYR A CA 1
ATOM 5050 C C . TYR A 1 640 ? -40.286 -7.874 21.789 1.00 93.00 640 TYR A C 1
ATOM 5052 O O . TYR A 1 640 ? -41.372 -8.167 22.291 1.00 93.00 640 TYR A O 1
ATOM 5060 N N . LEU A 1 641 ? -39.790 -8.516 20.731 1.00 92.94 641 LEU A N 1
ATOM 5061 C CA . LEU A 1 641 ? -40.383 -9.701 20.107 1.00 92.94 641 LEU A CA 1
ATOM 5062 C C . LEU A 1 641 ? -39.379 -10.854 20.053 1.00 92.94 641 LEU A C 1
ATOM 5064 O O . LEU A 1 641 ? -38.171 -10.638 19.983 1.00 92.94 641 LEU A O 1
ATOM 5068 N N . TRP A 1 642 ? -39.901 -12.079 20.065 1.00 92.25 642 TRP A N 1
ATOM 5069 C CA . TRP A 1 642 ? -39.134 -13.297 19.809 1.00 92.25 642 TRP A CA 1
ATOM 5070 C C . TRP A 1 642 ? -39.215 -13.641 18.327 1.00 92.25 642 TRP A C 1
ATOM 5072 O O . TRP A 1 642 ? -40.184 -14.273 17.903 1.00 92.25 642 TRP A O 1
ATOM 5082 N N . LEU A 1 643 ? -38.198 -13.234 17.573 1.00 92.00 643 LEU A N 1
ATOM 5083 C CA . LEU A 1 643 ? -38.163 -13.356 16.118 1.00 92.00 643 LEU A CA 1
ATOM 5084 C C . LEU A 1 643 ? -37.207 -14.460 15.685 1.00 92.00 643 LEU A C 1
ATOM 5086 O O . LEU A 1 643 ? -36.164 -14.645 16.312 1.00 92.00 643 LEU A O 1
ATOM 5090 N N . ASP A 1 644 ? -37.537 -15.165 14.609 1.00 91.06 644 ASP A N 1
ATOM 5091 C CA . ASP A 1 644 ? -36.552 -15.941 13.857 1.00 91.06 644 ASP A CA 1
ATOM 5092 C C . ASP A 1 644 ? -35.734 -15.052 12.899 1.00 91.06 644 ASP A C 1
ATOM 5094 O O . ASP A 1 644 ? -35.949 -13.841 12.775 1.00 91.06 644 ASP A O 1
ATOM 5098 N N . LYS A 1 645 ? -34.749 -15.654 12.222 1.00 87.69 645 LYS A N 1
ATOM 5099 C CA . LYS A 1 645 ? -33.852 -14.929 11.317 1.00 87.69 645 LYS A CA 1
ATOM 5100 C C . LYS A 1 645 ? -34.586 -14.273 10.138 1.00 87.69 645 LYS A C 1
ATOM 5102 O O . LYS A 1 645 ? -34.243 -13.148 9.781 1.00 87.69 645 LYS A O 1
ATOM 5107 N N . GLN A 1 646 ? -35.585 -14.936 9.551 1.00 88.75 646 GLN A N 1
ATOM 5108 C CA . GLN A 1 646 ? -36.328 -14.396 8.406 1.00 88.75 646 GLN A CA 1
ATOM 5109 C C . GLN A 1 646 ? -37.231 -13.239 8.840 1.00 88.75 646 GLN A C 1
ATOM 5111 O O . GLN A 1 646 ? -37.246 -12.187 8.199 1.00 88.75 646 GLN A O 1
ATOM 5116 N N . GLU A 1 647 ? -37.936 -13.402 9.960 1.00 91.31 647 GLU A N 1
ATOM 5117 C CA . GLU A 1 647 ? -38.762 -12.357 10.566 1.00 91.31 647 GLU A CA 1
ATOM 5118 C C . GLU A 1 647 ? -37.910 -11.116 10.901 1.00 91.31 647 GLU A C 1
ATOM 5120 O O . GLU A 1 647 ? -38.289 -9.987 10.577 1.00 91.31 647 GLU A O 1
ATOM 5125 N N . PHE A 1 648 ? -36.719 -11.310 11.481 1.00 90.38 648 PHE A N 1
ATOM 5126 C CA . PHE A 1 648 ? -35.794 -10.221 11.797 1.00 90.38 648 PHE A CA 1
ATOM 5127 C C . PHE A 1 648 ? -35.277 -9.482 10.555 1.00 90.38 648 PHE A C 1
ATOM 5129 O O . PHE A 1 648 ? -35.199 -8.251 10.571 1.00 90.38 648 PHE A O 1
ATOM 5136 N N . GLU A 1 649 ? -34.941 -10.192 9.475 1.00 87.62 649 GLU A N 1
ATOM 5137 C CA . GLU A 1 649 ? -34.488 -9.580 8.218 1.00 87.62 649 GLU A CA 1
ATOM 5138 C C . GLU A 1 649 ? -35.573 -8.693 7.587 1.00 87.62 649 GLU A C 1
ATOM 5140 O O . GLU A 1 649 ? -35.277 -7.575 7.155 1.00 87.62 649 GLU A O 1
ATOM 5145 N N . VAL A 1 650 ? -36.835 -9.142 7.601 1.00 87.69 650 VAL A N 1
ATOM 5146 C CA . VAL A 1 650 ? -37.980 -8.361 7.102 1.00 87.69 650 VAL A CA 1
ATOM 5147 C C . VAL A 1 650 ? -38.171 -7.086 7.926 1.00 87.69 650 VAL A C 1
ATOM 5149 O O . VAL A 1 650 ? -38.230 -5.989 7.365 1.00 87.69 650 VAL A O 1
ATOM 5152 N N . LEU A 1 651 ? -38.221 -7.209 9.257 1.00 89.12 651 LEU A N 1
ATOM 5153 C CA . LEU A 1 651 ? -38.470 -6.075 10.156 1.00 89.12 651 LEU A CA 1
ATOM 5154 C C . LEU A 1 651 ? -37.291 -5.089 10.235 1.00 89.12 651 LEU A C 1
ATOM 5156 O O . LEU A 1 651 ? -37.486 -3.908 10.524 1.00 89.12 651 LEU A O 1
ATOM 5160 N N . SER A 1 652 ? -36.068 -5.531 9.935 1.00 86.50 652 SER A N 1
ATOM 5161 C CA . SER A 1 652 ? -34.878 -4.667 9.920 1.00 86.50 652 SER A CA 1
ATOM 5162 C C . SER A 1 652 ? -34.773 -3.792 8.664 1.00 86.50 652 SER A C 1
ATOM 5164 O O . SER A 1 652 ? -33.912 -2.909 8.593 1.00 86.50 652 SER A O 1
ATOM 5166 N N . HIS A 1 653 ? -35.632 -4.002 7.661 1.00 85.38 653 HIS A N 1
ATOM 5167 C CA . HIS A 1 653 ? -35.616 -3.226 6.426 1.00 85.38 653 HIS A CA 1
ATOM 5168 C C . HIS A 1 653 ? -36.025 -1.760 6.670 1.00 85.38 653 HIS A C 1
ATOM 5170 O O . HIS A 1 653 ? -36.985 -1.469 7.380 1.00 85.38 653 HIS A O 1
ATOM 5176 N N . ALA A 1 654 ? -35.355 -0.801 6.017 1.00 81.88 654 ALA A N 1
ATOM 5177 C CA . ALA A 1 654 ? -35.605 0.634 6.236 1.00 81.88 654 ALA A CA 1
ATOM 5178 C C . ALA A 1 654 ? -37.072 1.054 5.989 1.00 81.88 654 ALA A C 1
ATOM 5180 O O . ALA A 1 654 ? -37.587 1.942 6.665 1.00 81.88 654 ALA A O 1
ATOM 5181 N N . MET A 1 655 ? -37.742 0.386 5.044 1.00 84.12 655 MET A N 1
ATOM 5182 C CA . MET A 1 655 ? -39.155 0.621 4.698 1.00 84.12 655 MET A CA 1
ATOM 5183 C C . MET A 1 655 ? -40.155 -0.032 5.668 1.00 84.12 655 MET A C 1
ATOM 5185 O O . MET A 1 655 ? -41.330 0.298 5.615 1.00 84.12 655 MET A O 1
ATOM 5189 N N . ALA A 1 656 ? -39.717 -0.916 6.572 1.00 86.25 656 ALA A N 1
ATOM 5190 C CA . ALA A 1 656 ? -40.580 -1.511 7.599 1.00 86.25 656 ALA A CA 1
ATOM 5191 C C . ALA A 1 656 ? -40.877 -0.529 8.750 1.00 86.25 656 ALA A C 1
ATOM 5193 O O . ALA A 1 656 ? -41.887 -0.645 9.445 1.00 86.25 656 ALA A O 1
ATOM 5194 N N . LYS A 1 657 ? -40.008 0.476 8.939 1.00 86.00 657 LYS A N 1
ATOM 5195 C CA . LYS A 1 657 ? -40.042 1.405 10.078 1.00 86.00 657 LYS A CA 1
ATOM 5196 C C . LYS A 1 657 ? -41.402 2.095 10.304 1.00 86.00 657 LYS A C 1
ATOM 5198 O O . LYS A 1 657 ? -41.817 2.143 11.459 1.00 86.00 657 LYS A O 1
ATOM 5203 N N . PRO A 1 658 ? -42.125 2.601 9.283 1.00 86.81 658 PRO A N 1
ATOM 5204 C CA . PRO A 1 658 ? -43.434 3.229 9.489 1.00 86.81 658 PRO A CA 1
ATOM 5205 C C . PRO A 1 658 ? -44.492 2.262 10.037 1.00 86.81 658 PRO A C 1
ATOM 5207 O O . PRO A 1 658 ? -45.269 2.635 10.911 1.00 86.81 658 PRO A O 1
ATOM 5210 N N . VAL A 1 659 ? -44.492 1.011 9.566 1.00 87.12 659 VAL A N 1
ATOM 5211 C CA . VAL A 1 659 ? -45.436 -0.024 10.016 1.00 87.12 659 VAL A CA 1
ATOM 5212 C C . VAL A 1 659 ? -45.115 -0.449 11.449 1.00 87.12 659 VAL A C 1
ATOM 5214 O O . VAL A 1 659 ? -46.018 -0.548 12.277 1.00 87.12 659 VAL A O 1
ATOM 5217 N N . ILE A 1 660 ? -43.828 -0.616 11.778 1.00 88.62 660 ILE A N 1
ATOM 5218 C CA . ILE A 1 660 ? -43.387 -0.896 13.154 1.00 88.62 660 ILE A CA 1
ATOM 5219 C C . ILE A 1 660 ? -43.781 0.266 14.072 1.00 88.62 660 ILE A C 1
ATOM 5221 O O . ILE A 1 660 ? -44.342 0.035 15.135 1.00 88.62 660 ILE A O 1
ATOM 5225 N N . GLN A 1 661 ? -43.559 1.517 13.661 1.00 88.81 661 GLN A N 1
ATOM 5226 C CA . GLN A 1 661 ? -43.967 2.702 14.423 1.00 88.81 661 GLN A CA 1
ATOM 5227 C C . GLN A 1 661 ? -45.462 2.695 14.756 1.00 88.81 661 GLN A C 1
ATOM 5229 O O . GLN A 1 661 ? -45.829 2.951 15.902 1.00 88.81 661 GLN A O 1
ATOM 5234 N N . GLN A 1 662 ? -46.312 2.378 13.777 1.00 86.25 662 GLN A N 1
ATOM 5235 C CA . GLN A 1 662 ? -47.758 2.282 13.969 1.00 86.25 662 GLN A CA 1
ATOM 5236 C C . GLN A 1 662 ? -48.128 1.149 14.938 1.00 86.25 662 GLN A C 1
ATOM 5238 O O . GLN A 1 662 ? -48.931 1.360 15.844 1.00 86.25 662 GLN A O 1
ATOM 5243 N N . TRP A 1 663 ? -47.509 -0.025 14.792 1.00 87.50 663 TRP A N 1
ATOM 5244 C CA . TRP A 1 663 ? -47.754 -1.181 15.659 1.00 87.50 663 TRP A CA 1
ATOM 5245 C C . TRP A 1 663 ? -47.329 -0.930 17.111 1.00 87.50 663 TRP A C 1
ATOM 5247 O O . TRP A 1 663 ? -48.103 -1.166 18.039 1.00 87.50 663 TRP A O 1
ATOM 5257 N N . VAL A 1 664 ? -46.139 -0.365 17.324 1.00 86.75 664 VAL A N 1
ATOM 5258 C CA . VAL A 1 664 ? -45.652 -0.017 18.667 1.00 86.75 664 VAL A CA 1
ATOM 5259 C C . VAL A 1 664 ? -46.550 1.048 19.310 1.00 86.75 664 VAL A C 1
ATOM 5261 O O . VAL A 1 664 ? -46.871 0.937 20.488 1.00 86.75 664 VAL A O 1
ATOM 5264 N N . ALA A 1 665 ? -47.023 2.038 18.546 1.00 85.00 665 ALA A N 1
ATOM 5265 C CA . ALA A 1 665 ? -47.967 3.034 19.055 1.00 85.00 665 ALA A CA 1
ATOM 5266 C C . ALA A 1 665 ? -49.329 2.423 19.440 1.00 85.00 665 ALA A C 1
ATOM 5268 O O . ALA A 1 665 ? -49.918 2.831 20.439 1.00 85.00 665 ALA A O 1
ATOM 5269 N N . SER A 1 666 ? -49.821 1.424 18.697 1.00 83.50 666 SER A N 1
ATOM 5270 C CA . SER A 1 666 ? -51.083 0.745 19.033 1.00 83.50 666 SER A CA 1
ATOM 5271 C C . SER A 1 666 ? -51.006 -0.103 20.307 1.00 83.50 666 SER A C 1
ATOM 5273 O O . SER A 1 666 ? -51.947 -0.080 21.095 1.00 83.50 666 SER A O 1
ATOM 5275 N N . LEU A 1 667 ? -49.869 -0.761 20.569 1.00 78.88 667 LEU A N 1
ATOM 5276 C CA . LEU A 1 667 ? -49.630 -1.492 21.826 1.00 78.88 667 LEU A CA 1
ATOM 5277 C C . LEU A 1 667 ? -49.713 -0.586 23.061 1.00 78.88 667 LEU A C 1
ATOM 5279 O O . LEU A 1 667 ? -50.086 -1.024 24.148 1.00 78.88 667 LEU A O 1
ATOM 5283 N N . GLU A 1 668 ? -49.327 0.675 22.894 1.00 72.75 668 GLU A N 1
ATOM 5284 C CA . GLU A 1 668 ? -49.341 1.678 23.953 1.00 72.75 668 GLU A CA 1
ATOM 5285 C C . GLU A 1 668 ? -50.737 2.286 24.145 1.00 72.75 668 GLU A C 1
ATOM 5287 O O . GLU A 1 668 ? -51.125 2.558 25.278 1.00 72.75 668 GLU A O 1
ATOM 5292 N N . ALA A 1 669 ? -51.509 2.444 23.066 1.00 65.69 669 ALA A N 1
ATOM 5293 C CA . ALA A 1 669 ? -52.870 2.980 23.107 1.00 65.69 669 ALA A CA 1
ATOM 5294 C C . ALA A 1 669 ? -53.899 2.018 23.736 1.00 65.69 669 ALA A C 1
ATOM 5296 O O . ALA A 1 669 ? -54.871 2.477 24.328 1.00 65.69 669 ALA A O 1
ATOM 5297 N N . GLU A 1 670 ? -53.691 0.699 23.645 1.00 59.03 670 GLU A N 1
ATOM 5298 C CA . GLU A 1 670 ? -54.563 -0.315 24.271 1.00 59.03 670 GLU A CA 1
ATOM 5299 C C . GLU A 1 670 ? -54.349 -0.459 25.795 1.00 59.03 670 GLU A C 1
ATOM 5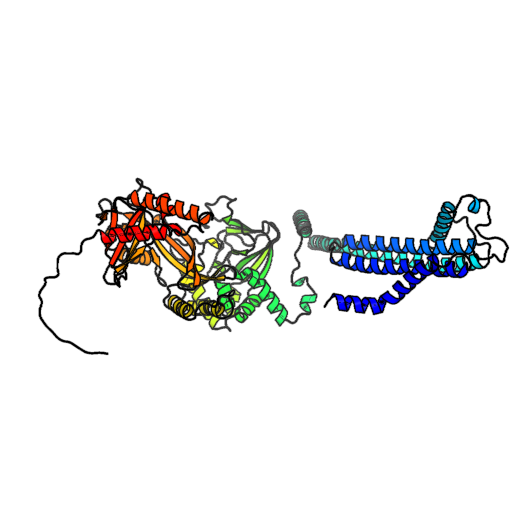301 O O . GLU A 1 670 ? -55.105 -1.162 26.468 1.00 59.03 670 GLU A O 1
ATOM 5306 N N . ARG A 1 671 ? -53.349 0.222 26.376 1.00 58.34 671 ARG A N 1
ATOM 5307 C CA . ARG A 1 671 ? -53.149 0.301 27.832 1.00 58.34 671 ARG A CA 1
ATOM 5308 C C . ARG A 1 671 ? -53.957 1.474 28.409 1.00 58.34 671 ARG A C 1
ATOM 5310 O O . ARG A 1 671 ? -53.543 2.624 28.298 1.00 58.34 671 ARG A O 1
ATOM 5317 N N . GLU A 1 672 ? -55.086 1.182 29.061 1.00 38.44 672 GLU A N 1
ATOM 5318 C CA . GLU A 1 672 ? -55.823 2.143 29.906 1.00 38.44 672 GLU A CA 1
ATOM 5319 C C . GLU A 1 672 ? -54.899 2.858 30.927 1.00 38.44 672 GLU A C 1
ATOM 5321 O O . GLU A 1 672 ? -53.908 2.271 31.382 1.00 38.44 672 GLU A O 1
ATOM 5326 N N . PRO A 1 673 ? -55.210 4.105 31.344 1.00 37.31 673 PRO A N 1
ATOM 5327 C CA . PRO A 1 673 ? -54.464 4.782 32.397 1.00 37.31 673 PRO A CA 1
ATOM 5328 C C . PRO A 1 673 ? -54.747 4.139 33.764 1.00 37.31 673 PRO A C 1
ATOM 5330 O O . PRO A 1 673 ? -55.877 3.770 34.074 1.00 37.31 673 PRO A O 1
ATOM 5333 N N . ALA A 1 674 ? -53.714 4.023 34.601 1.00 31.78 674 ALA A N 1
ATOM 5334 C CA . ALA A 1 674 ? -53.825 3.490 35.958 1.00 31.78 674 ALA A CA 1
ATOM 5335 C C . ALA A 1 674 ? -54.861 4.265 36.812 1.00 31.78 674 ALA A C 1
ATOM 5337 O O . ALA A 1 674 ? -54.961 5.490 36.687 1.00 31.78 674 ALA A O 1
ATOM 5338 N N . PRO A 1 675 ? -55.599 3.598 37.721 1.00 35.41 675 PRO A N 1
ATOM 5339 C CA . PRO A 1 675 ? -56.579 4.252 38.578 1.00 35.41 675 PRO A CA 1
ATOM 5340 C C . PRO A 1 675 ? -55.857 4.979 39.715 1.00 35.41 675 PRO A C 1
ATOM 5342 O O . PRO A 1 675 ? -55.262 4.343 40.583 1.00 35.41 675 PRO A O 1
ATOM 5345 N N . GLY A 1 676 ? -55.904 6.312 39.734 1.00 38.19 676 GLY A N 1
ATOM 5346 C CA . GLY A 1 676 ? -55.376 7.050 40.880 1.00 38.19 676 GLY A CA 1
ATOM 5347 C C . GLY A 1 676 ? -55.056 8.517 40.650 1.00 38.19 676 GLY A C 1
ATOM 5348 O O . GLY A 1 676 ? -53.927 8.925 40.884 1.00 38.19 676 GLY A O 1
ATOM 5349 N N . THR A 1 677 ? -56.043 9.335 40.295 1.00 30.09 677 THR A N 1
ATOM 5350 C CA . THR A 1 677 ? -56.029 10.754 40.678 1.00 30.09 677 THR A CA 1
ATOM 5351 C C . THR A 1 677 ? -57.418 11.131 41.170 1.00 30.09 677 THR A C 1
ATOM 5353 O O . THR A 1 677 ? -58.339 11.400 40.404 1.00 30.09 677 THR A O 1
ATOM 5356 N N . ASN A 1 678 ? -57.571 11.089 42.496 1.00 31.06 678 ASN A N 1
ATOM 5357 C CA . ASN A 1 678 ? -58.723 11.645 43.185 1.00 31.06 678 ASN A CA 1
ATOM 5358 C C . ASN A 1 678 ? -58.888 13.111 42.782 1.00 31.06 678 ASN A C 1
ATOM 5360 O O . ASN A 1 678 ? -57.996 13.936 42.977 1.00 31.06 678 ASN A O 1
ATOM 5364 N N . SER A 1 679 ? -60.073 13.422 42.274 1.00 33.56 679 SER A N 1
ATOM 5365 C CA . SER A 1 679 ? -60.620 14.764 42.232 1.00 33.56 679 SER A CA 1
ATOM 5366 C C . SER A 1 679 ? -60.764 15.299 43.659 1.00 33.56 679 SER A C 1
ATOM 5368 O O . SER A 1 679 ? -61.677 14.908 44.387 1.00 33.56 679 SER A O 1
ATOM 5370 N N . GLN A 1 680 ? -59.898 16.227 44.045 1.00 31.84 680 GLN A N 1
ATOM 5371 C CA . GLN A 1 680 ? -60.253 17.266 45.003 1.00 31.84 680 GLN A CA 1
ATOM 5372 C C . GLN A 1 680 ? -59.985 18.607 44.333 1.00 31.84 680 GLN A C 1
ATOM 5374 O O . GLN A 1 680 ? -58.847 18.955 44.028 1.00 31.84 680 GLN A O 1
ATOM 5379 N N . GLY A 1 681 ? -61.069 19.319 44.031 1.00 27.86 681 GLY A N 1
ATOM 5380 C CA . GLY A 1 681 ? -60.992 20.729 43.693 1.00 27.86 681 GLY A CA 1
ATOM 5381 C C . GLY A 1 681 ? -60.747 21.553 44.948 1.00 27.86 681 GLY A C 1
ATOM 5382 O O . GLY A 1 681 ? -61.185 21.155 46.019 1.00 27.86 681 GLY A O 1
ATOM 5383 N N . THR A 1 682 ? -60.071 22.686 44.783 1.00 26.75 682 THR A N 1
ATOM 5384 C CA . THR A 1 682 ? -60.605 24.031 45.054 1.00 26.75 682 THR A CA 1
ATOM 5385 C C . THR A 1 682 ? -59.530 25.079 44.752 1.00 26.75 682 THR A C 1
ATOM 5387 O O . THR A 1 682 ? -58.394 24.943 45.184 1.00 26.75 682 THR A O 1
ATOM 5390 N N . GLU A 1 683 ? -59.965 26.123 44.042 1.00 25.66 683 GLU A N 1
ATOM 5391 C CA . GLU A 1 683 ? -59.558 27.530 44.193 1.00 25.66 683 GLU A CA 1
ATOM 5392 C C . GLU A 1 683 ? -58.148 28.000 43.775 1.00 25.66 683 GLU A C 1
ATOM 5394 O O . GLU A 1 683 ? -57.167 27.855 44.488 1.00 25.66 683 GLU A O 1
ATOM 5399 N N . GLY A 1 684 ? -58.127 28.770 42.677 1.00 24.98 684 GLY A N 1
ATOM 5400 C CA . GLY A 1 684 ? -57.864 30.213 42.772 1.00 24.98 684 GLY A CA 1
ATOM 5401 C C . GLY A 1 684 ? -56.434 30.733 42.542 1.00 24.98 684 GLY A C 1
ATOM 5402 O O . GLY A 1 684 ? -55.472 30.281 43.144 1.00 24.98 684 GLY A O 1
ATOM 5403 N N . SER A 1 685 ? -56.373 31.824 41.765 1.00 25.22 685 SER A N 1
ATOM 5404 C CA . SER A 1 685 ? -55.244 32.739 41.476 1.00 25.22 685 SER A CA 1
ATOM 5405 C C . SER A 1 685 ? -54.218 32.234 40.444 1.00 25.22 685 SER A C 1
ATOM 5407 O O . SER A 1 685 ? -53.592 31.200 40.611 1.00 25.22 685 SER A O 1
ATOM 5409 N N . ALA A 1 686 ? -54.168 32.772 39.222 1.00 25.00 686 ALA A N 1
ATOM 5410 C CA . ALA A 1 686 ? -53.774 34.125 38.810 1.00 25.00 686 ALA A CA 1
ATOM 5411 C C . ALA A 1 686 ? -52.269 34.402 39.001 1.00 25.00 686 ALA A C 1
ATOM 5413 O O . ALA A 1 686 ? -51.807 34.588 40.116 1.00 25.00 686 ALA A O 1
ATOM 5414 N N . GLU A 1 687 ? -51.598 34.568 37.850 1.00 24.69 687 GLU A N 1
ATOM 5415 C CA . GLU A 1 687 ? -50.571 35.595 37.614 1.00 24.69 687 GLU A CA 1
ATOM 5416 C C . GLU A 1 687 ? -49.148 35.340 38.184 1.00 24.69 687 GLU A C 1
ATOM 5418 O O . GLU A 1 687 ? -48.922 35.325 39.385 1.00 24.69 687 GLU A O 1
ATOM 5423 N N . TRP A 1 688 ? -48.148 35.132 37.314 1.00 26.56 688 TRP A N 1
ATOM 5424 C CA . TRP A 1 688 ? -47.109 36.112 36.927 1.00 26.56 688 TRP A CA 1
ATOM 5425 C C . TRP A 1 688 ? -45.922 35.443 36.208 1.00 26.56 688 TRP A C 1
ATOM 5427 O O . TRP A 1 688 ? -45.547 34.301 36.447 1.00 26.56 688 TRP A O 1
ATOM 5437 N N . ARG A 1 689 ? -45.370 36.227 35.282 1.00 24.31 689 ARG A N 1
ATOM 5438 C CA . ARG A 1 689 ? -44.211 35.996 34.414 1.00 24.31 689 ARG A CA 1
ATOM 5439 C C . ARG A 1 689 ? -42.905 35.847 35.206 1.00 24.31 689 ARG A C 1
ATOM 5441 O O . ARG A 1 689 ? -42.678 36.647 36.110 1.00 24.31 689 ARG A O 1
ATOM 5448 N N . LEU A 1 690 ? -42.003 34.984 34.731 1.00 28.58 690 LEU A N 1
ATOM 5449 C CA . LEU A 1 690 ? -40.717 35.354 34.107 1.00 28.58 690 LEU A CA 1
ATOM 5450 C C . LEU A 1 690 ? -40.054 34.130 33.471 1.00 28.58 690 LEU A C 1
ATOM 5452 O O . LEU A 1 690 ? -40.043 33.067 34.127 1.00 28.58 690 LEU A O 1
#

Secondary structure (DSSP, 8-state):
-HHHHHHHHHHHHTHHHHHHHHHHHHHHHH--SS-HHHHHHHHHHHHHHHHHHHHHHHHHHHHHHHH---HHHHHHHHHHHHHHHHHHHHHHHHHHHHHHHHHSPPSSS--TT-SHHHHTT-HHHHHHHHHHHHHHHHS----S----SHHHHHHHHHHHHHHHHHHHHHHHHHHHHHHHHHHHHHHHHHHHHHHHHHHHHTT--HHHHHHHHHHHHHHHHS-PPPPGGG-GGGGGS-HHHHHHHHHHHHHHHHTTSHHHHHHHHH-HHHHHHHHHHHEEEEEE-TT-EEE-TTSEE-EEEEEEES-EEEEE-TTSGGGGS-TT-GGGEE-TT-EE--HHHHS-EE-SEEEEESS-EEEEEEEHHHHHHHHTT-HHHHHHHHHHHHHHHHHTTSTT----SBGGG--HHHHHHTS-HHHHHHHHHHHHHHHHH-STT-PPPHHHHHHHHHHHHTTS-EEEEETTEEEEEEEEEEEEEESSSSS---EEEEEEEEETTTT-EEEEEE-SEEEPPTT--HHHHHHHHHHHHSGGGGGGEEE-GGG-EEEEEEEEE-TTTSSEEEEEEEEEEEEEPTT----EEEPPS--PPPPPP--TT-TT-HHHHHHHHHHHHHHHHHHT--EEEEEEPPTTSSEEEEEEEEE-HHHHHHHTSGGGHHHHHHHHHHHHHTSPPPS---------------

pLDDT: mean 81.52, std 14.24, range [24.31, 97.69]

Organism: NCBI:txid73915

Sequence (690 aa):
MKLSLAMKNYLRTWFLPDMALVTCDWMTAWTLRDSRWVVQGMRVMRLVRGGRQVVRVWTLVQKARLMIQMKAFHLVMDIALLLLVILWVNHVVCCGWYSIGRYIKSDTGSTWLSHEEFSAAGTYYEYWTSLHWAITQMTPGSMEVFPESSEERIYSVSTLFLGLLMGSSLVATLTSMMTQYKLRIEASSRKFMQLHQFLNQQGVDPQLALAIKLQVKARSSERQRLQVKDVEYLSLVSNSLQEALWHSWCMKHLSGHTFLNSLNLLDSFAVQCLCNSAIKALDYPASDLVFEEGAPGDCMYFLVNGQLRYTPGELAPEVSLCELDPKLTLDPGSWCSEPALWTVWTHLGTLEASSTSELLSIEGSKLLPALERFPSAMMVLVDYCATFHRYINESGVLRSDLAYGFDINELVSGLNTETRIKLANPVIHSLQVHFWDKVVNQRCIELLKDEVANGKCDMGFVGAEPVRNTFVVALCLRKSRGATDRFLVKVGEVLREGSEVVSSCLLPGVKRKRLEAYKAAVQRLLGLDLGEIASQVEMHFEEGFEQTVVMSPSPTYGIRTRYLRTTFQAVLAPGAKLSTVRAPENLQPPAQPSSFKKLFRPDVARASQVEQQTAAVLAAHTSAVVLHCDETNRASRKLYLWLDKQEFEVLSHAMAKPVIQQWVASLEAEREPAPGTNSQGTEGSAEWRL

Foldseek 3Di:
DVVVVVVVVCVVPPPVLVVVLVVLVVVLVPDPDDDPVSNVVNVVSVVVVVVVVLVVVVVVLVVVPVVDPDPVVNLVVVVVNLVVVVLSVLLVLLVVLLCCQPPPCAPQRHFLCNDCVQVVVDDVSSSVLSSVLSVCLQPPDDHPGDGPGPVSVVSSVVSNVVSPVSNVVVVVVVVVSVVVVVCVVCVVVVVLVVLVVVCVVVVPDPVVSVVVSVVCVVQVVDDDDQDPVNDPVLVVDDPVVNLVVQLVVVCVQCCLQWLLVLLCLLPVVLSSLQSVFFKDKDKAAAFDWPDAAQAWQQKKKAWQAAKKFKDFAPLAPCPPPDSPPCQRMDHHSFIFQPCNLQHRDGARTIMGGNHTTMMMIGGNVRSCVSNVVPVLSNVLVVQLSVLVVVQCPDPPQGDHRGPVSDDVQVSLLQGDLVSQLSSQVSLLVCLQPDDDPDRWDPVLSVVVSVCSNQSQWGWTDDVPFIAIEWEKEFEFEAADPPDDLWTKWFQWFQFPPPRAIAGDTGGQMDTDGHPQDSVNRVLVSCCFAVNLQSVQKAWDPVVPWDWDWDWDQDPSNRGIYIYTYTYTYIYGHPPDDFDKFFFDQDQDQDDDDPDPPPPPDPVVVVLVVLCVLLSVLSNVDGIWTKDAGDPPHRTRITTIDTDHPVSSVSCNDPSSRRSSSVRRVVSVVPDDDDPDDDDDDDDDDDDDDD

InterPro domains:
  IPR000595 Cyclic nucleotide-binding domain [PS50042] (277-363)
  IPR000595 Cyclic nucleotide-binding domain [cd00038] (265-382)
  IPR014710 RmlC-like jelly roll fold [G3DSA:2.60.120.10] (227-394)
  IPR018490 Cyclic nucleotide-binding domain superfamily [SSF51206] (190-382)
  IPR050818 Potassium channel, voltage-dependent, EAG/ELK/ERG-like, animal-type [PTHR10217] (7-376)

Radius of gyration: 43.22 Å; chains: 1; bounding box: 98×64×128 Å